Protein 7ZN6 (pdb70)

Sequence (576 aa):
FIPDHILRVSVAQVPSACENNREDVVVNGTSPGPAIHLLPGARTWIRVYNDMNDRNLSMHWHGLSQRFAPFSDGTPSATQWPIPPGHFFDYEILTEPEDAGTYFYHSHVGMQALSCTGPPLIVEDCGSSPYHYDDERILLFQDHFQKSDLEMIQGLTSTQFTWTGETRGILLNGRGVSPNQAAVQGRPGEASGFFGSHRFRGDDQIEPPTDCTLPVIDVEPGKTYRLRFIGATGLSLLTMGFEDHNDLTIVQVDGSEYNAPVTVDHIQLGGGQRFDVLLRTKTAEELRCNGDKTTYFLQFETRDRPDPYRGYGVLRYNLGTPVPAAPTTPALTLPAEVNNWLEYTFQPLHPSSSLSPTAEEVTRRVILEAEQKIDPATGRLVWKLAHMTWTDMSRDKPVLVDIYERGEEAAMPDYAAALTNYGWDPATKLFPAKKDEVLEIVIQNTGSHYSGASGIVETHPFHAHGQHFYDVGSGPGKYDPEANNAKLASLGYRRPIKRDTTMVYRYGEGKVAPGEPAGWRAWRMKMNNPGVWMVHCHILAHMIMGMETIWVVGDAEDIVTIPLSVSQNYFTYGGSVYGN

Organism: Thermothelomyces thermophilus (strain ATCC 42464 / BCRC 31852 / DSM 1799) (NCBI:txid573729)

InterPro domains:
  IPR001117 Multicopper oxidase, second cupredoxin domain [PF00394] (162-326)
  IPR002355 Multicopper oxidase, copper-binding site [PS00080] (576-587)
  IPR008972 Cupredoxin [G3DSA:2.60.40.420] (30-151)
  IPR008972 Cupredoxin [G3DSA:2.60.40.420] (157-388)
  IPR008972 Cupredoxin [G3DSA:2.60.40.420] (399-612)
  IPR008972 Cupredoxin [SSF49503] (44-174)
  IPR008972 Cupredoxin [SSF49503] (157-602)
  IPR008972 Cupredoxin [SSF49503] (401-618)
  IPR011706 Multicopper oxidase, C-terminal [PF07731] (452-595)
  IPR011707 Multicopper oxidase-like, N-terminal [PF07732] (40-151)
  IPR017762 Multicopper oxidase, fungi [TIGR03390] (24-600)
  IPR033138 Multicopper oxidases, conserved site [PS00079] (571-591)
  IPR035666 Fungal multicopper oxidase, cupredoxin domain 3 [cd13895] (403-594)
  IPR045087 Multicopper oxidase [PTHR11709] (46-595)

Secondary structure (DSSP, 8-state):
---SEEEEEEEEEEEETTEEEEEEEETTBSS---EEE-TT-EEEEEEEE--SS--B--EEET---TT-GGGS--BTTTBPPBPTT-EEEEEEE--TT--EEEEEE--STTGGGTSEEEEEE--SS--SS--SEEEEEEEEE--SS-HHHHHHHHHSSS-----S-S-EEETTEE--TT----PBPSS-SSTTTT-----GGGSPPPPSSS---EEE--TT-EEEEEEEE--SS-EEEEEETTB--EEEEEETTTEEEEEEEES-EEE-TT-EEEEEEEPPPHHHHHHTTS--EEEEEEEEESSSS--EEEEEEES-TTSPBPPPPSS-SS---S--TTSSSS---BSSGGG--PPPTTT--EEEEEEEEEEE-TTT--EEEEETTB---TTS-SS-HHHHHHHHGGGGS--HHHHHTTTTS-TTT--EEE-TT-EEEEEEEEEB---TTSTTB---EEEEESSSPEEEEEEESSS--HHHHHHHHHHHT----EESEEEE---TTSB-SBT-EEEEEEEEEE----EEEEEEES-HHHHHTT-EEEEEES-HHHHHTS---B-GGGGSSSS-B-B-

B-factor: mean 37.56, std 10.89, range [21.56, 98.07]

CATH classification: 2.60.40.420

Solvent-accessible surface area: 21126 Å² total; per-residue (Å²): 114,160,15,90,56,86,0,105,0,35,56,33,120,13,45,4,2,38,37,124,18,102,5,0,0,0,68,44,15,10,0,0,15,7,14,48,2,104,30,51,31,160,13,17,0,29,0,42,0,60,7,139,121,59,49,0,0,0,2,0,0,8,6,28,2,67,100,0,0,0,0,0,0,0,6,5,0,0,0,37,30,3,10,41,63,61,34,4,0,0,11,0,47,8,61,97,145,28,8,0,0,3,2,0,4,1,8,33,30,4,4,8,5,4,0,1,0,0,0,0,0,24,13,82,94,73,28,64,48,142,47,76,21,7,4,1,0,0,0,1,5,3,6,81,67,57,8,119,90,2,48,102,11,1,29,41,99,153,46,72,62,8,28,25,11,79,0,0,6,1,6,2,25,4,25,1,70,98,72,74,12,80,122,8,221,68,25,103,13,23,0,18,5,1,7,102,95,177,224,54,15,28,55,8,124,59,18,138,95,26,15,2,2,5,4,2,6,96,47,36,77,15,5,2,0,1,0,0,0,5,3,6,11,3,10,0,1,1,2,5,24,79,9,92,92,0,29,0,3,1,0,0,1,25,13,40,0,38,73,26,89,16,83,16,0,7,0,0,3,0,8,0,2,2,0,23,1,170,8,30,60,49,103,80,14,141,101,64,67,100,73,35,22,0,27,1,0,2,16,8,34,34,46,105,93,121,22,116,8,20,0,1,1,0,10,77,66,56,34,46,4,30,40,44,35,144,96,72,30,41,133,12,62,88,113,4,16,124,34,33,27,34,52,4,42,3,46,117,48,103,96,11,144,19,11,66,35,152,94,25,106,31,98,4,79,0,58,0,17,10,58,78,22,119,100,76,24,63,3,10,8,26,0,2,80,3,32,4,27,54,121,49,57,125,75,1,0,0,0,9,0,35,77,135,13,151,74,5,35,14,74,57,72,29,0,83,125,28,129,5,24,3,73,93,42,92,0,0,8,3,104,94,65,14,18,0,2,2,0,0,7,1,5,0,1,77,51,86,79,22,55,1,58,2,27,10,0,5,0,0,3,7,4,38,12,0,24,12,0,2,10,8,93,31,150,14,72,41,149,56,5,47,61,87,18,79,96,98,52,28,98,13,1,53,16,0,0,2,6,0,9,61,43,74,162,2,135,44,56,67,31,79,43,10,0,19,3,0,0,9,10,94,10,48,11,11,0,0,11,0,6,1,0,9,5,7,3,3,18,25,6,3,0,2,0,0,3,1,4,7,83,8,118,36,0,59,100,22,102,42,26,9,17,136,61,3,33,84,105,34,22,19,9,119,3,142

Foldseek 3Di:
DDFQEEWEWEFDFADAQQDTDRAGDTPHFFVHFEAEAEAQDKGKYKYAQQYDADFWWKAWFLQQCLLNQLQRRAFLARFPTADHGFIAIHIRGHHNLQFFKIKMATNPQLNLLGRMFIYGHHNVPPPPDDFPWAAEWEKHFDQPDHSVRQLCQQFDLNHDHSDDTQWMDTLQAHHGPVGWAAWAAFADQLLQQRTVPPSVNRHGDGDPGRFAAENEDAAFTKYFYKYHASYLAFWKKKAKQPFQFKWFQDKSGRFGWDTDTGRIDIGHHSIITTIIGGHHHCVVCVVVVVDFKIWIWMWGAQDDPIDIIIHIYGNDSNDIRHIDDPDDSDDTDNDDQPPQWLHTAGPCLVPFFAQAPVQAPEEFEFEWEWDQDVVSSRTFTGTLNHFAASVLDDFRLLLVLLVPFQVSDADQVCLRVRRQAHPVRQAREAAAQRKYKYKYWWFAYPDPVRFQATGKFKKFKHRFFWWWQGKDFFGDDPVVSSVVCVVSVRHTITHGIDMFHADDPRGDHRGGTTMMTMTIDRRNRAGKMKIFGSNSSNNSSGRIHIYGYHGSVRSNVSDNQWDPCRNDPDHYIHGD

Nearest PDB structures (foldseek):
  7zn6-assembly1_A  TM=1.002E+00  e=0.000E+00  Thermothelomyces thermophilus ATCC 42464
  1aoz-assembly1_A  TM=8.391E-01  e=5.859E-48  Cucurbita melopepo
  5lwx-assembly1_A  TM=8.436E-01  e=5.785E-34  Aspergillus niger
  5lm8-assembly1_A  TM=8.117E-01  e=3.484E-34  Aspergillus niger
  3v9e-assembly1_A  TM=8.360E-01  e=2.667E-32  Botrytis aclada

Structure (mmCIF, N/CA/C/O backbone):
data_7ZN6
#
_entry.id   7ZN6
#
_cell.length_a   74.855
_cell.length_b   74.855
_cell.length_c   118.948
_cell.angle_alpha   90.000
_cell.angle_beta   90.000
_cell.angle_gamma   90.000
#
_symmetry.space_group_name_H-M   'P 43'
#
loop_
_entity.id
_entity.type
_entity.pdbx_description
1 polymer 'Laccase-like multicopper oxidase 1'
2 branched 2-acetamido-2-deoxy-beta-D-glucopyranose-(1-4)-2-acetamido-2-deoxy-beta-D-glucopyranose
3 non-polymer 2-acetamido-2-deoxy-beta-D-glucopyranose
4 non-polymer 1,2-ETHANEDIOL
5 non-polymer GLYCEROL
6 non-polymer 'OXYGEN MOLECULE'
7 non-polymer 'COPPER (II) ION'
8 water water
#
loop_
_atom_site.group_PDB
_atom_site.id
_atom_site.type_symbol
_atom_site.label_atom_id
_atom_site.label_alt_id
_atom_site.label_comp_id
_atom_site.label_asym_id
_atom_site.label_entity_id
_atom_site.label_seq_id
_atom_site.pdbx_PDB_ins_code
_atom_site.Cartn_x
_atom_site.Cartn_y
_atom_site.Cartn_z
_atom_site.occupancy
_atom_site.B_iso_or_equiv
_atom_site.auth_seq_id
_atom_site.auth_comp_id
_atom_site.auth_asym_id
_atom_site.auth_atom_id
_atom_site.pdbx_PDB_model_num
ATOM 1 N N . PHE A 1 11 ? -11.383 63.836 -2.200 1.000 62.927 11 PHE A N 1
ATOM 2 C CA . PHE A 1 11 ? -10.481 62.682 -1.804 1.000 60.720 11 PHE A CA 1
ATOM 3 C C . PHE A 1 11 ? -9.360 62.471 -2.829 1.000 59.844 11 PHE A C 1
ATOM 4 O O . PHE A 1 11 ? -9.669 62.089 -3.963 1.000 61.941 11 PHE A O 1
ATOM 21 N N . ILE A 1 12 ? -8.107 62.669 -2.408 1.000 58.914 12 ILE A N 1
ATOM 22 C CA . ILE A 1 12 ? -6.864 62.381 -3.185 1.000 55.858 12 ILE A CA 1
ATOM 23 C C . ILE A 1 12 ? -6.115 61.238 -2.496 1.000 52.938 12 ILE A C 1
ATOM 24 O O . ILE A 1 12 ? -5.766 61.335 -1.321 1.000 52.365 12 ILE A O 1
ATOM 40 N N . PRO A 1 13 ? -5.857 60.114 -3.199 1.000 47.866 13 PRO A N 1
ATOM 41 C CA . PRO A 1 13 ? -5.051 59.031 -2.628 1.000 46.009 13 PRO A CA 1
ATOM 42 C C . PRO A 1 13 ? -3.585 59.471 -2.506 1.000 44.665 13 PRO A C 1
ATOM 43 O O . PRO A 1 13 ? -3.189 60.269 -3.270 1.000 45.896 13 PRO A O 1
ATOM 54 N N . ASP A 1 14 ? -2.850 58.937 -1.533 1.000 44.474 14 ASP A N 1
ATOM 55 C CA . ASP A 1 14 ? -1.416 59.228 -1.272 1.000 44.508 14 ASP A CA 1
ATOM 56 C C . ASP A 1 14 ? -0.542 58.633 -2.388 1.000 43.688 14 ASP A C 1
ATOM 57 O O . ASP A 1 14 ? 0.449 59.276 -2.737 1.000 45.915 14 ASP A O 1
ATOM 66 N N . HIS A 1 15 ? -0.835 57.413 -2.860 1.000 41.282 15 HIS A N 1
ATOM 67 C CA . HIS A 1 15 ? -0.095 56.703 -3.943 1.000 40.542 15 HIS A CA 1
ATOM 68 C C . HIS A 1 15 ? -1.081 56.156 -4.975 1.000 39.181 15 HIS A C 1
ATOM 69 O O . HIS A 1 15 ? -2.243 55.846 -4.594 1.000 36.854 15 HIS A O 1
ATOM 84 N N . ILE A 1 16 ? -0.640 56.030 -6.227 1.000 37.948 16 ILE A N 1
ATOM 85 C CA . ILE A 1 16 ? -1.468 55.474 -7.326 1.000 37.299 16 ILE A CA 1
ATOM 86 C C . ILE A 1 16 ? -0.671 54.366 -8.008 1.000 35.845 16 ILE A C 1
ATOM 87 O O . ILE A 1 16 ? 0.522 54.593 -8.310 1.000 35.491 16 ILE A O 1
ATOM 103 N N . LEU A 1 17 ? -1.311 53.227 -8.254 1.000 32.830 17 LEU A N 1
ATOM 104 C CA . LEU A 1 17 ? -0.744 52.135 -9.083 1.000 32.903 17 LEU A CA 1
ATOM 105 C C . LEU A 1 17 ? -1.703 51.913 -10.233 1.000 33.883 17 LEU A C 1
ATOM 106 O O . LEU A 1 17 ? -2.905 51.812 -9.953 1.000 34.994 17 LEU A O 1
ATOM 122 N N . ARG A 1 18 ? -1.185 51.873 -11.451 1.000 33.781 18 ARG A N 1
ATOM 123 C CA . ARG A 1 18 ? -1.994 51.616 -12.659 1.000 35.152 18 ARG A CA 1
ATOM 124 C C . ARG A 1 18 ? -1.590 50.246 -13.195 1.000 33.725 18 ARG A C 1
ATOM 125 O O . ARG A 1 18 ? -0.400 50.054 -13.507 1.000 33.152 18 ARG A O 1
ATOM 146 N N . VAL A 1 19 ? -2.544 49.323 -13.249 1.000 32.071 19 VAL A N 1
ATOM 147 C CA . VAL A 1 19 ? -2.292 47.945 -13.736 1.000 32.383 19 VAL A CA 1
ATOM 148 C C . VAL A 1 19 ? -2.844 47.810 -15.155 1.000 32.946 19 VAL A C 1
ATOM 149 O O . VAL A 1 19 ? -3.985 48.194 -15.400 1.000 32.874 19 VAL A O 1
ATOM 162 N N . SER A 1 20 ? -2.008 47.294 -16.048 1.000 32.517 20 SER A N 1
ATOM 163 C CA . SER A 1 20 ? -2.286 47.138 -17.481 1.000 33.167 20 SER A CA 1
ATOM 164 C C . SER A 1 20 ? -1.655 45.844 -17.960 1.000 33.438 20 SER A C 1
ATOM 165 O O . SER A 1 20 ? -0.905 45.225 -17.209 1.000 30.773 20 SER A O 1
ATOM 173 N N . VAL A 1 21 ? -1.977 45.452 -19.184 1.000 35.009 21 VAL A N 1
ATOM 174 C CA . VAL A 1 21 ? -1.351 44.294 -19.868 1.000 36.633 21 VAL A CA 1
ATOM 175 C C . VAL A 1 21 ? -0.412 44.911 -20.892 1.000 38.801 21 VAL A C 1
ATOM 176 O O . VAL A 1 21 ? -0.845 45.790 -21.616 1.000 39.858 21 VAL A O 1
ATOM 189 N N . ALA A 1 22 ? 0.844 44.505 -20.895 1.000 39.423 22 ALA A N 1
ATOM 190 C CA . ALA A 1 22 ? 1.872 45.048 -21.793 1.000 41.335 22 ALA A CA 1
ATOM 191 C C . ALA A 1 22 ? 2.851 43.925 -22.104 1.000 42.374 22 ALA A C 1
ATOM 192 O O . ALA A 1 22 ? 3.105 43.079 -21.197 1.000 40.491 22 ALA A O 1
ATOM 199 N N . GLN A 1 23 ? 3.398 43.963 -23.312 1.000 43.846 23 GLN A N 1
ATOM 200 C CA . GLN A 1 23 ? 4.547 43.132 -23.756 1.000 47.300 23 GLN A CA 1
ATOM 201 C C . GLN A 1 23 ? 5.792 43.671 -23.042 1.000 44.918 23 GLN A C 1
ATOM 202 O O . GLN A 1 23 ? 6.123 44.858 -23.224 1.000 41.960 23 GLN A O 1
ATOM 216 N N . VAL A 1 24 ? 6.427 42.858 -22.201 1.000 42.347 24 VAL A N 1
ATOM 217 C CA . VAL A 1 24 ? 7.643 43.310 -21.477 1.000 41.508 24 VAL A CA 1
ATOM 218 C C . VAL A 1 24 ? 8.723 42.252 -21.641 1.000 40.153 24 VAL A C 1
ATOM 219 O O . VAL A 1 24 ? 8.421 41.081 -21.848 1.000 38.455 24 VAL A O 1
ATOM 232 N N . PRO A 1 25 ? 10.001 42.656 -21.503 1.000 40.957 25 PRO A N 1
ATOM 233 C CA . PRO A 1 25 ? 11.114 41.710 -21.423 1.000 41.210 25 PRO A CA 1
ATOM 234 C C . PRO A 1 25 ? 10.926 40.803 -20.210 1.000 39.226 25 PRO A C 1
ATOM 235 O O . PRO A 1 25 ? 10.682 41.295 -19.118 1.000 40.988 25 PRO A O 1
ATOM 246 N N . SER A 1 26 ? 10.924 39.494 -20.450 1.000 38.930 26 SER A N 1
ATOM 247 C CA . SER A 1 26 ? 10.800 38.450 -19.398 1.000 37.376 26 SER A CA 1
ATOM 248 C C . SER A 1 26 ? 11.736 37.306 -19.770 1.000 36.018 26 SER A C 1
ATOM 249 O O . SER A 1 26 ? 11.476 36.612 -20.824 1.000 35.247 26 SER A O 1
ATOM 257 N N . ALA A 1 27 ? 12.826 37.214 -19.020 1.000 33.817 27 ALA A N 1
ATOM 258 C CA . ALA A 1 27 ? 13.844 36.161 -19.146 1.000 33.590 27 ALA A CA 1
ATOM 259 C C . ALA A 1 27 ? 14.368 36.108 -20.582 1.000 34.870 27 ALA A C 1
ATOM 260 O O . ALA A 1 27 ? 14.483 34.983 -21.110 1.000 37.473 27 ALA A O 1
ATOM 267 N N . CYS A 1 28 ? 14.667 37.263 -21.172 1.000 35.886 28 CYS A N 1
ATOM 268 C CA . CYS A 1 28 ? 15.244 37.433 -22.545 1.000 38.339 28 CYS A CA 1
ATOM 269 C C . CYS A 1 28 ? 14.246 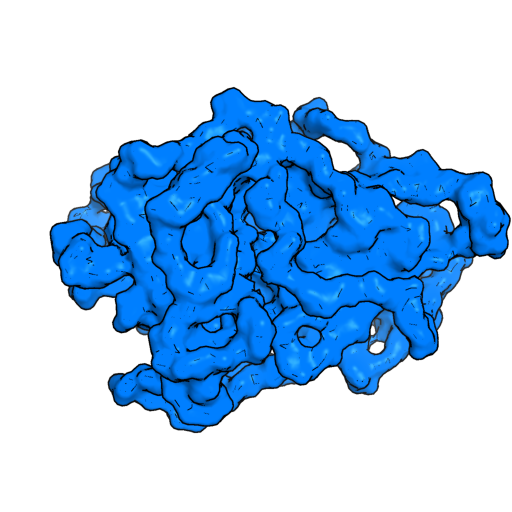37.033 -23.619 1.000 38.331 28 CYS A C 1
ATOM 270 O O . CYS A 1 28 ? 14.651 36.817 -24.760 1.000 38.598 28 CYS A O 1
ATOM 277 N N . GLU A 1 29 ? 12.985 36.903 -23.238 1.000 39.642 29 GLU A N 1
ATOM 278 C CA . GLU A 1 29 ? 11.853 36.680 -24.153 1.000 42.733 29 GLU A CA 1
ATOM 279 C C . GLU A 1 29 ? 10.920 37.885 -24.013 1.000 43.730 29 GLU A C 1
ATOM 280 O O . GLU A 1 29 ? 11.234 38.793 -23.217 1.000 42.036 29 GLU A O 1
ATOM 292 N N . ASN A 1 30 ? 9.872 37.930 -24.826 1.000 45.422 30 ASN A N 1
ATOM 293 C CA A ASN A 1 30 ? 8.740 38.878 -24.628 0.500 46.296 30 ASN A CA 1
ATOM 294 C CA B ASN A 1 30 ? 8.716 38.854 -24.681 0.500 47.427 30 ASN A CA 1
ATOM 295 C C . ASN A 1 30 ? 7.581 38.091 -23.996 1.000 47.052 30 ASN A C 1
ATOM 296 O O . ASN A 1 30 ? 7.302 36.961 -24.434 1.000 45.420 30 ASN A O 1
ATOM 316 N N . ARG A 1 31 ? 6.987 38.651 -22.949 1.000 45.645 31 ARG A N 1
ATOM 317 C CA . ARG A 1 31 ? 5.790 38.030 -22.344 1.000 44.332 31 ARG A CA 1
ATOM 318 C C . ARG A 1 31 ? 4.715 39.110 -22.205 1.000 44.553 31 ARG A C 1
ATOM 319 O O . ARG A 1 31 ? 5.028 40.250 -21.798 1.000 40.875 31 ARG A O 1
ATOM 340 N N . GLU A 1 32 ? 3.484 38.737 -22.515 1.000 44.078 32 GLU A N 1
ATOM 341 C CA . GLU A 1 32 ? 2.333 39.642 -22.377 1.000 44.406 32 GLU A CA 1
ATOM 342 C C . GLU A 1 32 ? 1.980 39.557 -20.903 1.000 41.475 32 GLU A C 1
ATOM 343 O O . GLU A 1 32 ? 1.402 38.558 -20.486 1.000 43.636 32 GLU A O 1
ATOM 355 N N . ASP A 1 33 ? 2.438 40.512 -20.125 1.000 38.474 33 ASP A N 1
ATOM 356 C CA . ASP A 1 33 ? 2.323 40.454 -18.650 1.000 36.667 33 ASP A CA 1
ATOM 357 C C . ASP A 1 33 ? 1.254 41.439 -18.156 1.000 35.196 33 ASP A C 1
ATOM 358 O O . ASP A 1 33 ? 1.032 42.442 -18.817 1.000 34.981 33 ASP A O 1
ATOM 367 N N . VAL A 1 34 ? 0.715 41.177 -16.967 1.000 33.386 34 VAL A N 1
ATOM 368 C CA . VAL A 1 34 ? -0.024 42.145 -16.114 1.000 33.783 34 VAL A CA 1
ATOM 369 C C . VAL A 1 34 ? 1.050 42.892 -15.343 1.000 31.806 34 VAL A C 1
ATOM 370 O O . VAL A 1 34 ? 1.756 42.235 -14.567 1.000 29.986 34 VAL A O 1
ATOM 383 N N . VAL A 1 35 ? 1.182 44.181 -15.620 1.000 31.082 35 VAL A N 1
ATOM 384 C CA . VAL A 1 35 ? 2.295 45.011 -15.105 1.000 31.928 35 VAL A CA 1
ATOM 385 C C . VAL A 1 35 ? 1.701 46.127 -14.280 1.000 31.514 35 VAL A C 1
ATOM 386 O O . VAL A 1 35 ? 0.557 46.498 -14.495 1.000 32.284 35 VAL A O 1
ATOM 399 N N . VAL A 1 36 ? 2.518 46.663 -13.406 1.000 31.768 36 VAL A N 1
ATOM 400 C CA . VAL A 1 36 ? 2.208 47.840 -12.560 1.000 31.914 36 VAL A CA 1
ATOM 401 C C . VAL A 1 36 ? 3.063 49.012 -13.036 1.000 33.206 36 VAL A C 1
ATOM 402 O O . VAL A 1 36 ? 4.312 48.868 -13.066 1.000 31.831 36 VAL A O 1
ATOM 415 N N . ASN A 1 37 ? 2.415 50.117 -13.418 1.000 32.943 37 ASN A N 1
ATOM 416 C CA . ASN A 1 37 ? 3.135 51.323 -13.882 1.000 35.163 37 ASN A CA 1
ATOM 417 C C . ASN A 1 37 ? 4.102 50.925 -15.012 1.000 34.722 37 ASN A C 1
ATOM 418 O O . ASN A 1 37 ? 5.229 51.441 -15.040 1.000 32.535 37 ASN A O 1
ATOM 428 N N . GLY A 1 38 ? 3.704 49.961 -15.839 1.000 34.412 38 GLY A N 1
ATOM 429 C CA . GLY A 1 38 ? 4.433 49.606 -17.074 1.000 35.650 38 GLY A CA 1
ATOM 430 C C . GLY A 1 38 ? 5.544 48.588 -16.891 1.000 33.904 38 GLY A C 1
ATOM 431 O O . GLY A 1 38 ? 6.081 48.172 -17.897 1.000 33.230 38 GLY A O 1
ATOM 435 N N . THR A 1 39 ? 5.879 48.139 -15.674 1.000 32.709 39 THR A N 1
ATOM 436 C CA . THR A 1 39 ? 7.053 47.245 -15.472 1.000 31.163 39 THR A CA 1
ATOM 437 C C . THR A 1 39 ? 6.650 46.047 -14.633 1.000 29.838 39 THR A C 1
ATOM 438 O O . THR A 1 39 ? 5.653 46.113 -13.922 1.000 28.944 39 THR A O 1
ATOM 449 N N . SER A 1 40 ? 7.441 44.993 -14.747 1.000 29.291 40 SER A N 1
ATOM 450 C CA . SER A 1 40 ? 7.409 43.821 -13.856 1.000 28.249 40 SER A CA 1
ATOM 451 C C . SER A 1 40 ? 8.821 43.540 -13.373 1.000 27.363 40 SER A C 1
ATOM 452 O O . SER A 1 40 ? 9.666 43.113 -14.156 1.000 29.314 40 SER A O 1
ATOM 460 N N . PRO A 1 41 ? 9.151 43.691 -12.066 1.000 25.960 41 PRO A N 1
ATOM 461 C CA . PRO A 1 41 ? 8.215 44.070 -11.018 1.000 26.048 41 PRO A CA 1
ATOM 462 C C . PRO A 1 41 ? 7.821 45.539 -11.096 1.000 26.775 41 PRO A C 1
ATOM 463 O O . PRO A 1 41 ? 8.398 46.310 -11.867 1.000 27.482 41 PRO A O 1
ATOM 474 N N . GLY A 1 42 ? 6.802 45.876 -10.316 1.000 26.392 42 GLY A N 1
ATOM 475 C CA . GLY A 1 42 ? 6.267 47.233 -10.214 1.000 26.830 42 GLY A CA 1
ATOM 476 C C . GLY A 1 42 ? 7.144 48.084 -9.302 1.000 26.807 42 GLY A C 1
ATOM 477 O O . GLY A 1 42 ? 8.058 47.594 -8.664 1.000 26.006 42 GLY A O 1
ATOM 481 N N . PRO A 1 43 ? 6.849 49.388 -9.192 1.000 28.551 43 PRO A N 1
ATOM 482 C CA . PRO A 1 43 ? 7.671 50.312 -8.404 1.000 28.424 43 PRO A CA 1
ATOM 483 C C . PRO A 1 43 ? 7.562 50.031 -6.900 1.000 29.710 43 PRO A C 1
ATOM 484 O O . PRO A 1 43 ? 6.505 49.580 -6.460 1.000 29.930 43 PRO A O 1
ATOM 495 N N . ALA A 1 44 ? 8.644 50.293 -6.165 1.000 28.999 44 ALA A N 1
ATOM 496 C CA . ALA A 1 44 ? 8.704 50.203 -4.698 1.000 31.048 44 ALA A CA 1
ATOM 497 C C . ALA A 1 44 ? 7.814 51.308 -4.144 1.000 32.872 44 ALA A C 1
ATOM 498 O O . ALA A 1 44 ? 7.839 52.452 -4.678 1.000 35.266 44 ALA A O 1
ATOM 505 N N . ILE A 1 45 ? 6.954 50.943 -3.211 1.000 31.780 45 ILE A N 1
ATOM 506 C CA . ILE A 1 45 ? 6.141 51.908 -2.441 1.000 33.720 45 ILE A CA 1
ATOM 507 C C . ILE A 1 45 ? 6.773 51.895 -1.066 1.000 33.997 45 ILE A C 1
ATOM 508 O O . ILE A 1 45 ? 6.923 50.778 -0.546 1.000 31.341 45 ILE A O 1
ATOM 524 N N . HIS A 1 46 ? 7.022 53.075 -0.510 1.000 34.122 46 HIS A N 1
ATOM 525 C CA . HIS A 1 46 ? 7.614 53.283 0.829 1.000 35.969 46 HIS A CA 1
ATOM 526 C C . HIS A 1 46 ? 6.516 53.810 1.745 1.000 35.731 46 HIS A C 1
ATOM 527 O O . HIS A 1 46 ? 5.924 54.832 1.395 1.000 36.721 46 HIS A O 1
ATOM 542 N N . LEU A 1 47 ? 6.254 53.149 2.866 1.000 33.733 47 LEU A N 1
ATOM 543 C CA . LEU A 1 47 ? 5.216 53.576 3.834 1.000 35.522 47 LEU A CA 1
ATOM 544 C C . LEU A 1 47 ? 5.929 53.977 5.124 1.000 36.500 47 LEU A C 1
ATOM 545 O O . LEU A 1 47 ? 7.005 53.422 5.415 1.000 34.618 47 LEU A O 1
ATOM 561 N N . LEU A 1 48 ? 5.342 54.894 5.868 1.000 39.252 48 LEU A N 1
ATOM 562 C CA . LEU A 1 48 ? 5.801 55.254 7.227 1.000 42.577 48 LEU A CA 1
ATOM 563 C C . LEU A 1 48 ? 5.158 54.277 8.207 1.000 41.472 48 LEU A C 1
ATOM 564 O O . LEU A 1 48 ? 4.049 53.769 8.002 1.000 39.734 48 LEU A O 1
ATOM 580 N N . PRO A 1 49 ? 5.867 53.926 9.289 1.000 42.780 49 PRO A N 1
ATOM 581 C CA . PRO A 1 49 ? 5.246 53.182 10.383 1.000 44.103 49 PRO A CA 1
ATOM 582 C C . PRO A 1 49 ? 4.287 54.141 11.115 1.000 44.117 49 PRO A C 1
ATOM 583 O O . PRO A 1 49 ? 4.483 55.343 11.030 1.000 45.756 49 PRO A O 1
ATOM 594 N N . GLY A 1 50 ? 3.257 53.602 11.760 1.000 44.631 50 GLY A N 1
ATOM 595 C CA . GLY A 1 50 ? 2.297 54.380 12.569 1.000 46.460 50 GLY A CA 1
ATOM 596 C C . GLY A 1 50 ? 1.575 55.420 11.738 1.000 47.095 50 GLY A C 1
ATOM 597 O O . GLY A 1 50 ? 1.374 56.535 12.231 1.000 48.624 50 GLY A O 1
ATOM 601 N N . ALA A 1 51 ? 1.195 55.077 10.506 1.000 45.491 51 ALA A N 1
ATOM 602 C CA . ALA A 1 51 ? 0.556 56.019 9.564 1.000 46.139 51 ALA A CA 1
ATOM 603 C C . ALA A 1 51 ? -0.664 55.379 8.893 1.000 44.380 51 ALA A C 1
ATOM 604 O O . ALA A 1 51 ? -0.742 54.161 8.819 1.000 43.230 51 ALA A O 1
ATOM 611 N N . ARG A 1 52 ? -1.552 56.222 8.387 1.000 45.210 52 ARG A N 1
ATOM 612 C CA . ARG A 1 52 ? -2.642 55.849 7.462 1.000 45.411 52 ARG A CA 1
ATOM 613 C C . ARG A 1 52 ? -2.222 56.287 6.069 1.000 42.453 52 ARG A C 1
ATOM 614 O O . ARG A 1 52 ? -1.910 57.452 5.900 1.000 46.271 52 ARG A O 1
ATOM 635 N N . THR A 1 53 ? -2.225 55.392 5.096 1.000 39.911 53 THR A N 1
ATOM 636 C CA . THR A 1 53 ? -1.783 55.720 3.727 1.000 39.976 53 THR A CA 1
ATOM 637 C C . THR A 1 53 ? -2.803 55.124 2.770 1.000 38.411 53 THR A C 1
ATOM 638 O O . THR A 1 53 ? -3.179 53.953 2.947 1.000 37.506 53 THR A O 1
ATOM 649 N N . TRP A 1 54 ? -3.237 55.902 1.802 1.000 36.196 54 TRP A N 1
ATOM 650 C CA . TRP A 1 54 ? -4.269 55.435 0.847 1.000 36.204 54 TRP A CA 1
ATOM 651 C C . TRP A 1 54 ? -3.562 55.111 -0.465 1.000 34.105 54 TRP A C 1
ATOM 652 O O . TRP A 1 54 ? -2.790 55.965 -0.946 1.000 34.015 54 TRP A O 1
ATOM 673 N N . ILE A 1 55 ? -3.838 53.948 -1.029 1.000 31.668 55 ILE A N 1
ATOM 674 C CA . ILE A 1 55 ? -3.233 53.557 -2.335 1.000 32.210 55 ILE A CA 1
ATOM 675 C C . ILE A 1 55 ? -4.381 53.225 -3.270 1.000 32.572 55 ILE A C 1
ATOM 676 O O . ILE A 1 55 ? -5.160 52.276 -2.951 1.000 31.156 55 ILE A O 1
ATOM 692 N N . ARG A 1 56 ? -4.519 54.013 -4.322 1.000 32.406 56 ARG A N 1
ATOM 693 C CA . ARG A 1 56 ? -5.568 53.782 -5.343 1.000 33.565 56 ARG A CA 1
ATOM 694 C C . ARG A 1 56 ? -4.980 52.836 -6.381 1.000 33.171 56 ARG A C 1
ATOM 695 O O . ARG A 1 56 ? -3.881 53.148 -6.900 1.000 33.335 56 ARG A O 1
ATOM 716 N N . VAL A 1 57 ? -5.659 51.723 -6.638 1.000 31.769 57 VAL A N 1
ATOM 717 C CA . VAL A 1 57 ? -5.237 50.768 -7.686 1.000 30.770 57 VAL A CA 1
ATOM 718 C C . VAL A 1 57 ? -6.250 50.874 -8.810 1.000 32.590 57 VAL A C 1
ATOM 719 O O . VAL A 1 57 ? -7.437 50.629 -8.523 1.000 32.409 57 VAL A O 1
ATOM 732 N N . TYR A 1 58 ? -5.781 51.312 -9.985 1.000 32.281 58 TYR A N 1
ATOM 733 C CA . TYR A 1 58 ? -6.523 51.340 -11.277 1.000 33.078 58 TYR A CA 1
ATOM 734 C C . TYR A 1 58 ? -6.343 50.007 -12.022 1.000 32.995 58 TYR A C 1
ATOM 735 O O . TYR A 1 58 ? -5.228 49.514 -12.309 1.000 31.547 58 TYR A O 1
ATOM 753 N N . ASN A 1 59 ? -7.468 49.403 -12.346 1.000 32.826 59 ASN A N 1
ATOM 754 C CA . ASN A 1 59 ? -7.528 48.293 -13.314 1.000 34.056 59 ASN A CA 1
ATOM 755 C C . ASN A 1 59 ? -7.700 48.899 -14.715 1.000 35.799 59 ASN A C 1
ATOM 756 O O . ASN A 1 59 ? -8.832 49.223 -15.124 1.000 36.191 59 ASN A O 1
ATOM 767 N N . ASP A 1 60 ? -6.595 49.110 -15.421 1.000 37.561 60 ASP A N 1
ATOM 768 C CA . ASP A 1 60 ? -6.608 49.614 -16.821 1.000 40.527 60 ASP A CA 1
ATOM 769 C C . ASP A 1 60 ? -6.636 48.453 -17.831 1.000 40.811 60 ASP A C 1
ATOM 770 O O . ASP A 1 60 ? -6.408 48.697 -19.009 1.000 44.316 60 ASP A O 1
ATOM 779 N N . MET A 1 61 ? -6.960 47.239 -17.412 1.000 40.146 61 MET A N 1
ATOM 780 C CA . MET A 1 61 ? -7.051 46.083 -18.320 1.000 40.369 61 MET A CA 1
ATOM 781 C C . MET A 1 61 ? -8.446 46.084 -18.946 1.000 43.776 61 MET A C 1
ATOM 782 O O . MET A 1 61 ? -9.362 46.708 -18.385 1.000 43.242 61 MET A O 1
ATOM 796 N N . ASN A 1 62 ? -8.592 45.417 -20.083 1.000 46.712 62 ASN A N 1
ATOM 797 C CA . ASN A 1 62 ? -9.820 45.506 -20.906 1.000 51.130 62 ASN A CA 1
ATOM 798 C C . ASN A 1 62 ? -10.815 44.441 -20.474 1.000 48.641 62 ASN A C 1
ATOM 799 O O . ASN A 1 62 ? -11.999 44.743 -20.532 1.000 47.724 62 ASN A O 1
ATOM 810 N N . ASP A 1 63 ? -10.342 43.245 -20.122 1.000 46.845 63 ASP A N 1
ATOM 811 C CA . ASP A 1 63 ? -11.216 42.057 -19.959 1.000 49.044 63 ASP A CA 1
ATOM 812 C C . ASP A 1 63 ? -10.684 41.150 -18.856 1.000 45.042 63 ASP A C 1
ATOM 813 O O . ASP A 1 63 ? -10.939 39.954 -18.935 1.000 44.891 63 ASP A O 1
ATOM 822 N N . ARG A 1 64 ? -9.962 41.690 -17.875 1.000 41.131 64 ARG A N 1
ATOM 823 C CA . ARG A 1 64 ? -9.489 40.897 -16.721 1.000 38.857 64 ARG A CA 1
ATOM 824 C C . ARG A 1 64 ? -9.836 41.676 -15.472 1.000 35.482 64 ARG A C 1
ATOM 825 O O . ARG A 1 64 ? -9.692 42.880 -15.489 1.000 35.301 64 ARG A O 1
ATOM 846 N N . ASN A 1 65 ? -10.251 40.968 -14.443 1.000 34.702 65 ASN A N 1
ATOM 847 C CA . ASN A 1 65 ? -10.429 41.525 -13.083 1.000 33.903 65 ASN A CA 1
ATOM 848 C C . ASN A 1 65 ? -9.068 41.696 -12.414 1.000 32.425 65 ASN A C 1
ATOM 849 O O . ASN A 1 65 ? -8.044 41.124 -12.903 1.000 32.318 65 ASN A O 1
ATOM 859 N N . LEU A 1 66 ? -9.064 42.389 -11.284 1.000 30.315 66 LEU A N 1
ATOM 860 C CA . LEU A 1 66 ? -7.829 42.679 -10.515 1.000 29.595 66 LEU A CA 1
ATOM 861 C C . LEU A 1 66 ? -8.189 42.755 -9.027 1.000 28.889 66 LEU A C 1
ATOM 862 O O . LEU A 1 66 ? -9.345 43.039 -8.706 1.000 28.239 66 LEU A O 1
ATOM 878 N N . SER A 1 67 ? -7.251 42.492 -8.150 1.000 28.459 67 SER A N 1
ATOM 879 C CA . SER A 1 67 ? -7.271 42.951 -6.736 1.000 29.898 67 SER A CA 1
ATOM 880 C C . SER A 1 67 ? -5.814 43.234 -6.380 1.000 30.449 67 SER A C 1
ATOM 881 O O . SER A 1 67 ? -4.936 42.857 -7.167 1.000 35.262 67 SER A O 1
ATOM 889 N N . MET A 1 68 ? -5.538 43.921 -5.289 1.000 28.105 68 MET A N 1
ATOM 890 C CA . MET A 1 68 ? -4.153 44.100 -4.846 1.000 26.245 68 MET A CA 1
ATOM 891 C C . MET A 1 68 ? -4.097 43.745 -3.366 1.000 26.098 68 MET A C 1
ATOM 892 O O . MET A 1 68 ? -4.798 44.372 -2.543 1.000 24.687 68 MET A O 1
ATOM 906 N N . HIS A 1 69 ? -3.264 42.749 -3.083 1.000 24.971 69 HIS A N 1
ATOM 907 C CA . HIS A 1 69 ? -3.004 42.213 -1.740 1.000 23.569 69 HIS A CA 1
ATOM 908 C C . HIS A 1 69 ? -1.666 42.765 -1.270 1.000 23.238 69 HIS A C 1
ATOM 909 O O . HIS A 1 69 ? -0.771 42.871 -2.060 1.000 22.947 69 HIS A O 1
ATOM 924 N N . TRP A 1 70 ? -1.602 43.164 -0.023 1.000 24.519 70 TRP A N 1
ATOM 925 C CA . TRP A 1 70 ? -0.436 43.800 0.626 1.000 25.762 70 TRP A CA 1
ATOM 926 C C . TRP A 1 70 ? 0.167 42.734 1.539 1.000 26.054 70 TRP A C 1
ATOM 927 O O . TRP A 1 70 ? -0.253 42.643 2.732 1.000 25.442 70 TRP A O 1
ATOM 948 N N . HIS A 1 71 ? 1.023 41.915 0.942 1.000 24.009 71 HIS A N 1
ATOM 949 C CA . HIS A 1 71 ? 1.469 40.621 1.500 1.000 24.021 71 HIS A CA 1
ATOM 950 C C . HIS A 1 71 ? 2.285 40.850 2.783 1.000 24.205 71 HIS A C 1
ATOM 951 O O . HIS A 1 71 ? 3.370 41.516 2.721 1.000 22.777 71 HIS A O 1
ATOM 966 N N . GLY A 1 72 ? 1.796 40.325 3.908 1.000 23.902 72 GLY A N 1
ATOM 967 C CA . GLY A 1 72 ? 2.505 40.437 5.188 1.000 24.754 72 GLY A CA 1
ATOM 968 C C . GLY A 1 72 ? 2.016 41.541 6.077 1.000 25.774 72 GLY A C 1
ATOM 969 O O . GLY A 1 72 ? 2.400 41.528 7.276 1.000 26.237 72 GLY A O 1
ATOM 973 N N . LEU A 1 73 ? 1.269 42.496 5.546 1.000 26.288 73 LEU A N 1
ATOM 974 C CA . LEU A 1 73 ? 0.630 43.548 6.374 1.000 28.900 73 LEU A CA 1
ATOM 975 C C . LEU A 1 73 ? -0.681 42.980 6.915 1.000 29.785 73 LEU A C 1
ATOM 976 O O . LEU A 1 73 ? -1.463 42.475 6.125 1.000 27.609 73 LEU A O 1
ATOM 992 N N . SER A 1 74 ? -0.889 43.037 8.224 1.000 27.917 74 SER A N 1
ATOM 993 C CA . SER A 1 74 ? -2.016 42.354 8.871 1.000 30.029 74 SER A CA 1
ATOM 994 C C . SER A 1 74 ? -3.348 43.031 8.504 1.000 28.179 74 SER A C 1
ATOM 995 O O . SER A 1 74 ? -4.362 42.332 8.528 1.000 27.555 74 SER A O 1
ATOM 1003 N N . GLN A 1 75 ? -3.354 44.330 8.174 1.000 28.939 75 GLN A N 1
ATOM 1004 C CA . GLN A 1 75 ? -4.591 45.102 7.868 1.000 29.783 75 GLN A CA 1
ATOM 1005 C C . GLN A 1 75 ? -5.617 44.920 8.995 1.000 30.422 75 GLN A C 1
ATOM 1006 O O . GLN A 1 75 ? -6.834 44.959 8.728 1.000 29.550 75 GLN A O 1
ATOM 1020 N N . ARG A 1 76 ? -5.168 44.813 10.242 1.000 32.282 76 ARG A N 1
ATOM 1021 C CA . ARG A 1 76 ? -6.097 44.550 11.359 1.000 35.932 76 ARG A CA 1
ATOM 1022 C C . ARG A 1 76 ? -7.232 45.594 11.450 1.000 35.870 76 ARG A C 1
ATOM 1023 O O . ARG A 1 76 ? -8.376 45.203 11.787 1.000 37.041 76 ARG A O 1
ATOM 1044 N N . PHE A 1 77 ? -6.949 46.869 11.214 1.000 36.075 77 PHE A N 1
ATOM 1045 C CA . PHE A 1 77 ? -7.942 47.968 11.279 1.000 38.373 77 PHE A CA 1
ATOM 1046 C C . PHE A 1 77 ? -8.614 48.234 9.924 1.000 34.879 77 PHE A C 1
ATOM 1047 O O . PHE A 1 77 ? -9.430 49.165 9.884 1.000 35.000 77 PHE A O 1
ATOM 1064 N N . ALA A 1 78 ? -8.257 47.512 8.853 1.000 32.858 78 ALA A N 1
ATOM 1065 C CA . ALA A 1 78 ? -8.767 47.762 7.482 1.000 32.290 78 ALA A CA 1
ATOM 1066 C C . ALA A 1 78 ? -8.937 46.425 6.785 1.000 29.805 78 ALA A C 1
ATOM 1067 O O . ALA A 1 78 ? -8.319 46.147 5.756 1.000 28.407 78 ALA A O 1
ATOM 1074 N N . PRO A 1 79 ? -9.759 45.522 7.347 1.000 29.104 79 PRO A N 1
ATOM 1075 C CA . PRO A 1 79 ? -9.916 44.194 6.741 1.000 29.086 79 PRO A CA 1
ATOM 1076 C C . PRO A 1 79 ? -10.453 44.255 5.299 1.000 28.678 79 PRO A C 1
ATOM 1077 O O . PRO A 1 79 ? -10.077 43.413 4.488 1.000 29.407 79 PRO A O 1
ATOM 1088 N N . PHE A 1 80 ? -11.244 45.277 4.992 1.000 29.275 80 PHE A N 1
ATOM 1089 C CA . PHE A 1 80 ? -11.809 45.530 3.646 1.000 29.787 80 PHE A CA 1
ATOM 1090 C C . PHE A 1 80 ? -10.686 45.939 2.673 1.000 29.781 80 PHE A C 1
ATOM 1091 O O . PHE A 1 80 ? -11.007 46.048 1.471 1.000 30.314 80 PHE A O 1
ATOM 1108 N N . SER A 1 81 ? -9.447 46.165 3.148 1.000 27.906 81 SER A N 1
ATOM 1109 C CA . SER A 1 81 ? -8.289 46.540 2.296 1.000 28.596 81 SER A CA 1
ATOM 1110 C C . SER A 1 81 ? -7.331 45.369 2.097 1.000 27.929 81 SER A C 1
ATOM 1111 O O . SER A 1 81 ? -6.246 45.607 1.558 1.000 28.811 81 SER A O 1
ATOM 1119 N N . ASP A 1 82 ? -7.718 44.136 2.445 1.000 27.996 82 ASP A N 1
ATOM 1120 C CA . ASP A 1 82 ? -6.781 42.989 2.362 1.000 27.245 82 ASP A CA 1
ATOM 1121 C C . ASP A 1 82 ? -6.544 42.608 0.897 1.000 26.434 82 ASP A C 1
ATOM 1122 O O . ASP A 1 82 ? -5.494 42.028 0.595 1.000 27.554 82 ASP A O 1
ATOM 1131 N N . GLY A 1 83 ? -7.469 42.917 0.008 1.000 26.779 83 GLY A N 1
ATOM 1132 C CA . GLY A 1 83 ? -7.268 42.734 -1.445 1.000 26.223 83 GLY A CA 1
ATOM 1133 C C . GLY A 1 83 ? -7.449 41.307 -1.908 1.000 27.278 83 GLY A C 1
ATOM 1134 O O . GLY A 1 83 ? -6.799 40.894 -2.897 1.000 27.661 83 GLY A O 1
ATOM 1138 N N . THR A 1 84 ? -8.372 40.574 -1.309 1.000 27.476 84 THR A N 1
ATOM 1139 C CA . THR A 1 84 ? -8.487 39.111 -1.528 1.000 28.257 84 THR A CA 1
ATOM 1140 C C . THR A 1 84 ? -9.865 38.788 -2.085 1.000 28.433 84 THR A C 1
ATOM 1141 O O . THR A 1 84 ? -10.834 38.813 -1.359 1.000 29.192 84 THR A O 1
ATOM 1152 N N . PRO A 1 85 ? -10.044 38.542 -3.396 1.000 30.480 85 PRO A N 1
ATOM 1153 C CA . PRO A 1 85 ? -11.376 38.281 -3.926 1.000 32.154 85 PRO A CA 1
ATOM 1154 C C . PRO A 1 85 ? -11.966 37.025 -3.294 1.000 32.905 85 PRO A C 1
ATOM 1155 O O . PRO A 1 85 ? -11.195 36.186 -2.855 1.000 33.263 85 PRO A O 1
ATOM 1166 N N . SER A 1 86 ? -13.296 37.007 -3.173 1.000 35.219 86 SER A N 1
ATOM 1167 C CA . SER A 1 86 ? -14.110 35.975 -2.485 1.000 35.824 86 SER A CA 1
ATOM 1168 C C . SER A 1 86 ? -13.999 36.147 -0.952 1.000 34.408 86 SER A C 1
ATOM 1169 O O . SER A 1 86 ? -14.889 35.672 -0.278 1.000 35.200 86 SER A O 1
ATOM 1177 N N . ALA A 1 87 ? -12.930 36.748 -0.411 1.000 32.191 87 ALA A N 1
ATOM 1178 C CA . ALA A 1 87 ? -12.743 36.938 1.046 1.000 30.400 87 ALA A CA 1
ATOM 1179 C C . ALA A 1 87 ? -13.102 38.371 1.472 1.000 30.415 87 ALA A C 1
ATOM 1180 O O . ALA A 1 87 ? -14.055 38.493 2.271 1.000 29.287 87 ALA A O 1
ATOM 1187 N N . THR A 1 88 ? -12.452 39.414 0.929 1.000 28.267 88 THR A N 1
ATOM 1188 C CA . THR A 1 88 ? -12.526 40.790 1.504 1.000 28.685 88 THR A CA 1
ATOM 1189 C C . THR A 1 88 ? -13.124 41.806 0.535 1.000 28.984 88 THR A C 1
ATOM 1190 O O . THR A 1 88 ? -13.383 42.952 0.965 1.000 29.525 88 THR A O 1
ATOM 1201 N N . GLN A 1 89 ? -13.339 41.447 -0.724 1.000 28.317 89 GLN A N 1
ATOM 1202 C CA . GLN A 1 89 ? -13.864 42.432 -1.691 1.000 28.549 89 GLN A CA 1
ATOM 1203 C C . GLN A 1 89 ? -14.332 41.678 -2.938 1.000 28.690 89 GLN A C 1
ATOM 1204 O O . GLN A 1 89 ? -13.886 40.548 -3.136 1.000 27.490 89 GLN A O 1
ATOM 1218 N N . TRP A 1 90 ? -15.199 42.314 -3.701 1.000 30.231 90 TRP A N 1
ATOM 1219 C CA . TRP A 1 90 ? -15.424 42.029 -5.141 1.000 32.073 90 TRP A CA 1
ATOM 1220 C C . TRP A 1 90 ? -14.139 42.336 -5.909 1.000 32.862 90 TRP A C 1
ATOM 1221 O O . TRP A 1 90 ? -13.413 43.284 -5.583 1.000 32.195 90 TRP A O 1
ATOM 1242 N N . PRO A 1 91 ? -13.848 41.573 -6.983 1.000 33.442 91 PRO A N 1
ATOM 1243 C CA . PRO A 1 91 ? -12.764 41.932 -7.898 1.000 33.280 91 PRO A CA 1
ATOM 1244 C C . PRO A 1 91 ? -12.973 43.362 -8.388 1.000 32.169 91 PRO A C 1
ATOM 1245 O O . PRO A 1 91 ? -14.076 43.768 -8.536 1.000 33.766 91 PRO A O 1
ATOM 1256 N N . ILE A 1 92 ? -11.893 44.084 -8.634 1.000 31.331 92 ILE A N 1
ATOM 1257 C CA . ILE A 1 92 ? -11.901 45.402 -9.322 1.000 32.101 92 ILE A CA 1
ATOM 1258 C C . ILE A 1 92 ? -12.188 45.173 -10.806 1.000 33.011 92 ILE A C 1
ATOM 1259 O O . ILE A 1 92 ? -11.409 44.513 -11.489 1.000 31.677 92 ILE A O 1
ATOM 1275 N N . PRO A 1 93 ? -13.280 45.706 -11.371 1.000 35.536 93 PRO A N 1
ATOM 1276 C CA . PRO A 1 93 ? -13.578 45.464 -12.785 1.000 36.447 93 PRO A CA 1
ATOM 1277 C C . PRO A 1 93 ? -12.692 46.278 -13.715 1.000 37.417 93 PRO A C 1
ATOM 1278 O O . PRO A 1 93 ? -12.186 47.346 -13.353 1.000 37.983 93 PRO A O 1
ATOM 1289 N N . PRO A 1 94 ? -12.555 45.849 -14.985 1.000 38.896 94 PRO A N 1
ATOM 1290 C CA . PRO A 1 94 ? -11.860 46.660 -15.985 1.000 38.409 94 PRO A CA 1
ATOM 1291 C C . PRO A 1 94 ? -12.343 48.115 -16.011 1.000 38.904 94 PRO A C 1
ATOM 1292 O O . PRO A 1 94 ? -13.519 48.352 -15.955 1.000 38.570 94 PRO A O 1
ATOM 1303 N N . GLY A 1 95 ? -11.397 49.049 -16.105 1.000 37.668 95 GLY A N 1
ATOM 1304 C CA . GLY A 1 95 ? -11.670 50.485 -16.227 1.000 38.570 95 GLY A CA 1
ATOM 1305 C C . GLY A 1 95 ? -12.119 51.113 -14.916 1.000 38.675 95 GLY A C 1
ATOM 1306 O O . GLY A 1 95 ? -12.476 52.289 -14.925 1.000 39.245 95 GLY A O 1
ATOM 1310 N N . HIS A 1 96 ? -12.015 50.411 -13.794 1.000 37.992 96 HIS A N 1
ATOM 1311 C CA . HIS A 1 96 ? -12.397 50.945 -12.461 1.000 38.206 96 HIS A CA 1
ATOM 1312 C C . HIS A 1 96 ? -11.211 50.844 -11.504 1.000 37.221 96 HIS A C 1
ATOM 1313 O O . HIS A 1 96 ? -10.167 50.296 -11.884 1.000 36.075 96 HIS A O 1
ATOM 1328 N N . PHE A 1 97 ? -11.383 51.351 -10.286 1.000 36.322 97 PHE A N 1
ATOM 1329 C CA . PHE A 1 97 ? -10.301 51.419 -9.292 1.000 33.890 97 PHE A CA 1
ATOM 1330 C C . PHE A 1 97 ? -10.868 51.029 -7.936 1.000 33.286 97 PHE A C 1
ATOM 1331 O O . PHE A 1 97 ? -12.083 50.957 -7.752 1.000 32.222 97 PHE A O 1
ATOM 1348 N N . PHE A 1 98 ? -9.965 50.811 -7.005 1.000 31.720 98 PHE A N 1
ATOM 1349 C CA . PHE A 1 98 ? -10.273 50.517 -5.589 1.000 31.282 98 PHE A CA 1
ATOM 1350 C C . PHE A 1 98 ? -9.255 51.267 -4.726 1.000 30.978 98 PHE A C 1
ATOM 1351 O O . PHE A 1 98 ? -8.042 51.133 -4.978 1.000 29.502 98 PHE A O 1
ATOM 1368 N N . ASP A 1 99 ? -9.755 51.993 -3.730 1.000 32.264 99 ASP A N 1
ATOM 1369 C CA . ASP A 1 99 ? -8.947 52.736 -2.738 1.000 32.224 99 ASP A CA 1
ATOM 1370 C C . ASP A 1 99 ? -8.658 51.827 -1.551 1.000 30.794 99 ASP A C 1
ATOM 1371 O O . ASP A 1 99 ? -9.581 51.467 -0.824 1.000 31.402 99 ASP A O 1
ATOM 1380 N N . TYR A 1 100 ? -7.391 51.504 -1.368 1.000 30.075 100 TYR A N 1
ATOM 1381 C CA . TYR A 1 100 ? -6.876 50.648 -0.270 1.000 29.838 100 TYR A CA 1
ATOM 1382 C C . TYR A 1 100 ? -6.333 51.546 0.851 1.000 31.587 100 TYR A C 1
ATOM 1383 O O . TYR A 1 100 ? -5.484 52.414 0.595 1.000 32.522 100 TYR A O 1
ATOM 1401 N N . GLU A 1 101 ? -6.878 51.364 2.051 1.000 32.689 101 GLU A N 1
ATOM 1402 C CA . GLU A 1 101 ? -6.421 52.031 3.283 1.000 33.515 101 GLU A CA 1
ATOM 1403 C C . GLU A 1 101 ? -5.373 51.140 3.941 1.000 33.153 101 GLU A C 1
ATOM 1404 O O . GLU A 1 101 ? -5.695 50.028 4.337 1.000 32.286 101 GLU A O 1
ATOM 1416 N N . ILE A 1 102 ? -4.139 51.602 3.997 1.000 33.040 102 ILE A N 1
ATOM 1417 C CA . ILE A 1 102 ? -3.063 50.818 4.642 1.000 35.183 102 ILE A CA 1
ATOM 1418 C C . ILE A 1 102 ? -2.766 51.473 5.983 1.000 35.665 102 ILE A C 1
ATOM 1419 O O . ILE A 1 102 ? -2.267 52.583 6.005 1.000 35.993 102 ILE A O 1
ATOM 1435 N N . LEU A 1 103 ? -3.045 50.768 7.067 1.000 38.534 103 LEU A N 1
ATOM 1436 C CA . LEU A 1 103 ? -2.752 51.262 8.441 1.000 42.406 103 LEU A CA 1
ATOM 1437 C C . LEU A 1 103 ? -1.519 50.488 8.893 1.000 41.264 103 LEU A C 1
ATOM 1438 O O . LEU A 1 103 ? -1.596 49.275 8.870 1.000 41.345 103 LEU A O 1
ATOM 1454 N N . THR A 1 104 ? -0.388 51.171 9.058 1.000 40.886 104 THR A N 1
ATOM 1455 C CA . THR A 1 104 ? 0.869 50.573 9.586 1.000 41.697 104 THR A CA 1
ATOM 1456 C C . THR A 1 104 ? 0.898 50.848 11.089 1.000 44.932 104 THR A C 1
ATOM 1457 O O . THR A 1 104 ? 0.560 51.960 11.479 1.000 45.690 104 THR A O 1
ATOM 1468 N N . GLU A 1 105 ? 1.194 49.842 11.904 1.000 49.055 105 GLU A N 1
ATOM 1469 C CA . GLU A 1 105 ? 1.370 50.052 13.362 1.000 52.079 105 GLU A CA 1
ATOM 1470 C C . GLU A 1 105 ? 2.798 50.537 13.543 1.000 52.946 105 GLU A C 1
ATOM 1471 O O . GLU A 1 105 ? 3.629 50.392 12.643 1.000 48.030 105 GLU A O 1
ATOM 1483 N N . PRO A 1 106 ? 3.118 51.178 14.690 1.000 54.237 106 PRO A N 1
ATOM 1484 C CA . PRO A 1 106 ? 4.454 51.751 14.884 1.000 53.248 106 PRO A CA 1
ATOM 1485 C C . PRO A 1 106 ? 5.624 50.766 14.681 1.000 49.416 106 PRO A C 1
ATOM 1486 O O . PRO A 1 106 ? 6.659 51.227 14.338 1.000 49.332 106 PRO A O 1
ATOM 1497 N N . GLU A 1 107 ? 5.405 49.459 14.867 1.000 48.386 107 GLU A N 1
ATOM 1498 C CA . GLU A 1 107 ? 6.441 48.395 14.942 1.000 50.882 107 GLU A CA 1
ATOM 1499 C C . GLU A 1 107 ? 6.419 47.560 13.660 1.000 45.097 107 GLU A C 1
ATOM 1500 O O . GLU A 1 107 ? 6.898 46.407 13.682 1.000 41.714 107 GLU A O 1
ATOM 1512 N N . ASP A 1 108 ? 5.818 48.086 12.598 1.000 42.423 108 ASP A N 1
ATOM 1513 C CA . ASP A 1 108 ? 5.611 47.309 11.341 1.000 39.045 108 ASP A CA 1
ATOM 1514 C C . ASP A 1 108 ? 6.776 47.478 10.361 1.000 34.382 108 ASP A C 1
ATOM 1515 O O . ASP A 1 108 ? 6.688 46.872 9.284 1.000 33.379 108 ASP A O 1
ATOM 1524 N N . ALA A 1 109 ? 7.780 48.296 10.689 1.000 33.457 109 ALA A N 1
ATOM 1525 C CA . ALA A 1 109 ? 8.984 48.534 9.848 1.000 34.234 109 ALA A CA 1
ATOM 1526 C C . ALA A 1 109 ? 9.489 47.201 9.265 1.000 31.242 109 ALA A C 1
ATOM 1527 O O . ALA A 1 109 ? 9.627 46.249 9.994 1.000 31.799 109 ALA A O 1
ATOM 1534 N N . GLY A 1 110 ? 9.676 47.095 7.951 1.000 28.637 110 GLY A N 1
ATOM 1535 C CA . GLY A 1 110 ? 10.114 45.814 7.387 1.000 27.742 110 GLY A CA 1
ATOM 1536 C C . GLY A 1 110 ? 9.854 45.736 5.887 1.000 26.665 110 GLY A C 1
ATOM 1537 O O . GLY A 1 110 ? 9.391 46.731 5.267 1.000 26.110 110 GLY A O 1
ATOM 1541 N N . THR A 1 111 ? 10.131 44.570 5.337 1.000 25.213 111 THR A N 1
ATOM 1542 C CA . THR A 1 111 ? 9.974 44.275 3.894 1.000 25.109 111 THR A CA 1
ATOM 1543 C C . THR A 1 111 ? 8.683 43.484 3.661 1.000 24.956 111 THR A C 1
ATOM 1544 O O . THR A 1 111 ? 8.509 42.426 4.245 1.000 26.100 111 THR A O 1
ATOM 1555 N N . TYR A 1 112 ? 7.850 43.973 2.751 1.000 24.164 112 TYR A N 1
ATOM 1556 C CA . TYR A 1 112 ? 6.592 43.335 2.325 1.000 23.721 112 TYR A CA 1
ATOM 1557 C C . TYR A 1 112 ? 6.581 43.440 0.806 1.000 24.210 112 TYR A C 1
ATOM 1558 O O . TYR A 1 112 ? 7.605 43.874 0.178 1.000 25.285 112 TYR A O 1
ATOM 1576 N N . PHE A 1 113 ? 5.476 43.064 0.199 1.000 23.152 113 PHE A N 1
ATOM 1577 C CA . PHE A 1 113 ? 5.340 43.233 -1.263 1.000 24.114 113 PHE A CA 1
ATOM 1578 C C . PHE A 1 113 ? 3.863 43.233 -1.579 1.000 24.463 113 PHE A C 1
ATOM 1579 O O . PHE A 1 113 ? 3.122 42.624 -0.840 1.000 24.172 113 PHE A O 1
ATOM 1596 N N . TYR A 1 114 ? 3.491 43.917 -2.650 1.000 24.337 114 TYR A N 1
ATOM 1597 C CA . TYR A 1 114 ? 2.088 43.938 -3.131 1.000 24.363 114 TYR A CA 1
ATOM 1598 C C . TYR A 1 114 ? 1.990 43.045 -4.346 1.000 24.649 114 TYR A C 1
ATOM 1599 O O . TYR A 1 114 ? 2.997 42.929 -5.080 1.000 23.691 114 TYR A O 1
ATOM 1617 N N . HIS A 1 115 ? 0.834 42.422 -4.575 1.000 24.071 115 HIS A N 1
ATOM 1618 C CA . HIS A 1 115 ? 0.659 41.656 -5.836 1.000 24.655 115 HIS A CA 1
ATOM 1619 C C . HIS A 1 115 ? -0.807 41.417 -6.070 1.000 25.597 115 HIS A C 1
ATOM 1620 O O . HIS A 1 115 ? -1.601 41.486 -5.100 1.000 23.907 115 HIS A O 1
ATOM 1635 N N . SER A 1 116 ? -1.142 41.177 -7.336 1.000 25.254 116 SER A N 1
ATOM 1636 C CA . SER A 1 116 ? -2.509 40.786 -7.687 1.000 26.250 116 SER A CA 1
ATOM 1637 C C . SER A 1 116 ? -2.876 39.522 -6.893 1.000 25.358 116 SER A C 1
ATOM 1638 O O . SER A 1 116 ? -2.042 38.620 -6.690 1.000 26.668 116 SER A O 1
ATOM 1646 N N . HIS A 1 117 ? -4.121 39.413 -6.477 1.000 25.498 117 HIS A N 1
ATOM 1647 C CA . HIS A 1 117 ? -4.627 38.161 -5.857 1.000 25.960 117 HIS A CA 1
ATOM 1648 C C . HIS A 1 117 ? -5.679 37.553 -6.780 1.000 27.641 117 HIS A C 1
ATOM 1649 O O . HIS A 1 117 ? -6.543 36.848 -6.297 1.000 26.645 117 HIS A O 1
ATOM 1664 N N . VAL A 1 118 ? -5.603 37.822 -8.086 1.000 28.351 118 VAL A N 1
ATOM 1665 C CA . VAL A 1 118 ? -6.546 37.238 -9.075 1.000 30.249 118 VAL A CA 1
ATOM 1666 C C . VAL A 1 118 ? -5.747 36.275 -9.946 1.000 31.828 118 VAL A C 1
ATOM 1667 O O . VAL A 1 118 ? -4.735 36.721 -10.556 1.000 28.978 118 VAL A O 1
ATOM 1680 N N . GLY A 1 119 ? -6.250 35.046 -10.075 1.000 31.847 119 GLY A N 1
ATOM 1681 C CA . GLY A 1 119 ? -5.707 34.035 -10.994 1.000 32.575 119 GLY A CA 1
ATOM 1682 C C . GLY A 1 119 ? -4.203 33.903 -10.847 1.000 31.367 119 GLY A C 1
ATOM 1683 O O . GLY A 1 119 ? -3.728 33.768 -9.706 1.000 30.465 119 GLY A O 1
ATOM 1687 N N . MET A 1 120 ? -3.449 33.967 -11.944 1.000 31.332 120 MET A N 1
ATOM 1688 C CA . MET A 1 120 ? -1.962 33.865 -11.846 1.000 32.403 120 MET A CA 1
ATOM 1689 C C . MET A 1 120 ? -1.282 35.187 -12.200 1.000 29.872 120 MET A C 1
ATOM 1690 O O . MET A 1 120 ? -0.071 35.173 -12.465 1.000 28.941 120 MET A O 1
ATOM 1704 N N . GLN A 1 121 ? -2.014 36.287 -12.021 1.000 28.177 121 GLN A N 1
ATOM 1705 C CA . GLN A 1 121 ? -1.523 37.655 -12.324 1.000 27.884 121 GLN A CA 1
ATOM 1706 C C . GLN A 1 121 ? -0.256 37.944 -11.525 1.000 26.912 121 GLN A C 1
ATOM 1707 O O . GLN A 1 121 ? 0.606 38.684 -12.055 1.000 26.170 121 GLN A O 1
ATOM 1721 N N . ALA A 1 122 ? -0.152 37.424 -10.290 1.000 26.574 122 ALA A N 1
ATOM 1722 C CA . ALA A 1 122 ? 0.970 37.708 -9.372 1.000 25.586 122 ALA A CA 1
ATOM 1723 C C . ALA A 1 122 ? 2.313 37.225 -9.953 1.000 26.186 122 ALA A C 1
ATOM 1724 O O . ALA A 1 122 ? 3.368 37.660 -9.449 1.000 24.963 122 ALA A O 1
ATOM 1731 N N . LEU A 1 123 ? 2.314 36.347 -10.946 1.000 27.108 123 LEU A N 1
ATOM 1732 C CA . LEU A 1 123 ? 3.565 35.993 -11.673 1.000 28.316 123 LEU A CA 1
ATOM 1733 C C . LEU A 1 123 ? 4.332 37.273 -12.048 1.000 26.969 123 LEU A C 1
ATOM 1734 O O . LEU A 1 123 ? 5.554 37.293 -11.879 1.000 27.952 123 LEU A O 1
ATOM 1750 N N . SER A 1 124 ? 3.618 38.286 -12.527 1.000 26.614 124 SER A N 1
ATOM 1751 C CA . SER A 1 124 ? 4.141 39.548 -13.107 1.000 27.471 124 SER A CA 1
ATOM 1752 C C . SER A 1 124 ? 3.644 40.780 -12.340 1.000 26.864 124 SER A C 1
ATOM 1753 O O . SER A 1 124 ? 4.384 41.755 -12.312 1.000 27.343 124 SER A O 1
ATOM 1761 N N . CYS A 1 125 ? 2.431 40.767 -11.773 1.000 27.624 125 CYS A N 1
ATOM 1762 C CA . CYS A 1 125 ? 1.791 41.940 -11.122 1.000 26.839 125 CYS A CA 1
ATOM 1763 C C . CYS A 1 125 ? 2.189 41.968 -9.645 1.000 27.060 125 CYS A C 1
ATOM 1764 O O . CYS A 1 125 ? 1.459 41.383 -8.798 1.000 25.124 125 CYS A O 1
ATOM 1772 N N . THR A 1 126 ? 3.350 42.552 -9.351 1.000 25.420 126 THR A N 1
ATOM 1773 C CA . THR A 1 126 ? 4.049 42.316 -8.073 1.000 25.011 126 THR A CA 1
ATOM 1774 C C . THR A 1 126 ? 5.043 43.449 -7.901 1.000 24.858 126 THR A C 1
ATOM 1775 O O . THR A 1 126 ? 5.586 43.900 -8.899 1.000 25.214 126 THR A O 1
ATOM 1786 N N . GLY A 1 127 ? 5.237 43.947 -6.695 1.000 23.887 127 GLY A N 1
ATOM 1787 C CA . GLY A 1 127 ? 6.283 44.943 -6.463 1.000 24.414 127 GLY A CA 1
ATOM 1788 C C . GLY A 1 127 ? 6.572 45.075 -4.980 1.000 25.329 127 GLY A C 1
ATOM 1789 O O . GLY A 1 127 ? 5.821 44.563 -4.142 1.000 24.982 127 GLY A O 1
ATOM 1793 N N A PRO A 1 128 ? 7.661 45.778 -4.612 0.500 25.896 128 PRO A N 1
ATOM 1794 N N B PRO A 1 128 ? 7.695 45.733 -4.626 0.500 25.860 128 PRO A N 1
ATOM 1795 C CA A PRO A 1 128 ? 8.096 45.835 -3.223 0.500 25.566 128 PRO A CA 1
ATOM 1796 C CA B PRO A 1 128 ? 8.108 45.860 -3.231 0.500 25.558 128 PRO A CA 1
ATOM 1797 C C A PRO A 1 128 ? 7.277 46.861 -2.439 0.500 25.696 128 PRO A C 1
ATOM 1798 C C B PRO A 1 128 ? 7.252 46.855 -2.446 0.500 25.667 128 PRO A C 1
ATOM 1799 O O A PRO A 1 128 ? 6.886 47.885 -3.000 0.500 26.179 128 PRO A O 1
ATOM 1800 O O B PRO A 1 128 ? 6.825 47.863 -3.007 0.500 26.112 128 PRO A O 1
ATOM 1821 N N . LEU A 1 129 ? 7.063 46.588 -1.154 1.000 25.881 129 LEU A N 1
ATOM 1822 C CA . LEU A 1 129 ? 6.289 47.459 -0.256 1.000 26.852 129 LEU A CA 1
ATOM 1823 C C . LEU A 1 129 ? 7.081 47.548 1.034 1.000 26.990 129 LEU A C 1
ATOM 1824 O O . LEU A 1 129 ? 7.210 46.537 1.708 1.000 26.185 129 LEU A O 1
ATOM 1840 N N . ILE A 1 130 ? 7.682 48.684 1.284 1.000 27.321 130 ILE A N 1
ATOM 1841 C CA . ILE A 1 130 ? 8.662 48.822 2.380 1.000 29.197 130 ILE A CA 1
ATOM 1842 C C . ILE A 1 130 ? 8.028 49.708 3.450 1.000 29.227 130 ILE A C 1
ATOM 1843 O O . ILE A 1 130 ? 7.673 50.832 3.132 1.000 29.589 130 ILE A O 1
ATOM 1859 N N . VAL A 1 131 ? 7.965 49.220 4.674 1.000 29.779 131 VAL A N 1
ATOM 1860 C CA . VAL A 1 131 ? 7.680 50.078 5.859 1.000 31.159 131 VAL A CA 1
ATOM 1861 C C . VAL A 1 131 ? 9.026 50.515 6.451 1.000 32.500 131 VAL A C 1
ATOM 1862 O O . VAL A 1 131 ? 9.806 49.654 6.911 1.000 30.860 131 VAL A O 1
ATOM 1875 N N . GLU A 1 132 ? 9.271 51.815 6.385 1.000 35.690 132 GLU A N 1
ATOM 1876 C CA . GLU A 1 132 ? 10.552 52.472 6.744 1.000 41.497 132 GLU A CA 1
ATOM 1877 C C . GLU A 1 132 ? 10.758 52.338 8.255 1.000 43.962 132 GLU A C 1
ATOM 1878 O O . GLU A 1 132 ? 9.755 52.335 8.994 1.000 41.384 132 GLU A O 1
ATOM 1890 N N . ASP A 1 133 ? 12.009 52.167 8.681 1.000 48.878 133 ASP A N 1
ATOM 1891 C CA . ASP A 1 133 ? 12.346 52.170 10.129 1.000 56.086 133 ASP A CA 1
ATOM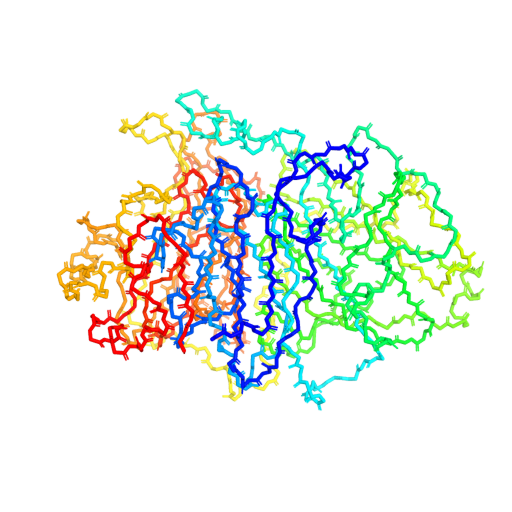 1892 C C . ASP A 1 133 ? 12.116 53.582 10.641 1.000 59.777 133 ASP A C 1
ATOM 1893 O O . ASP A 1 133 ? 11.404 53.705 11.636 1.000 63.391 133 ASP A O 1
ATOM 1902 N N . CYS A 1 134 ? 12.602 54.576 9.894 1.000 67.785 134 CYS A N 1
ATOM 1903 C CA . CYS A 1 134 ? 12.832 55.979 10.347 1.000 78.043 134 CYS A CA 1
ATOM 1904 C C . CYS A 1 134 ? 13.807 55.965 11.535 1.000 81.612 134 CYS A C 1
ATOM 1905 O O . CYS A 1 134 ? 13.323 56.006 12.708 1.000 80.421 134 CYS A O 1
ATOM 1913 N N . GLY A 1 135 ? 15.107 55.810 11.209 1.000 82.622 135 GLY A N 1
ATOM 1914 C CA . GLY A 1 135 ? 16.289 55.883 12.098 1.000 84.346 135 GLY A CA 1
ATOM 1915 C C . GLY A 1 135 ? 16.152 55.029 13.347 1.000 84.255 135 GLY A C 1
ATOM 1916 O O . GLY A 1 135 ? 16.785 55.367 14.360 1.000 91.903 135 GLY A O 1
ATOM 1920 N N . SER A 1 136 ? 15.362 53.959 13.278 1.000 80.795 136 SER A N 1
ATOM 1921 C CA . SER A 1 136 ? 14.972 53.118 14.436 1.000 79.836 136 SER A CA 1
ATOM 1922 C C . SER A 1 136 ? 15.491 51.681 14.267 1.000 77.695 136 SER A C 1
ATOM 1923 O O . SER A 1 136 ? 15.278 50.879 15.214 1.000 80.028 136 SER A O 1
ATOM 1931 N N . SER A 1 137 ? 16.119 51.327 13.131 1.000 72.600 137 SER A N 1
ATOM 1932 C CA . SER A 1 137 ? 16.693 49.968 12.949 1.000 65.398 137 SER A CA 1
ATOM 1933 C C . SER A 1 137 ? 17.734 49.760 14.042 1.000 62.685 137 SER A C 1
ATOM 1934 O O . SER A 1 137 ? 18.593 50.604 14.264 1.000 60.296 137 SER A O 1
ATOM 1942 N N . PRO A 1 138 ? 17.688 48.629 14.766 1.000 60.163 138 PRO A N 1
ATOM 1943 C CA . PRO A 1 138 ? 18.758 48.288 15.705 1.000 59.731 138 PRO A CA 1
ATOM 1944 C C . PRO A 1 138 ? 20.078 47.843 15.044 1.000 61.656 138 PRO A C 1
ATOM 1945 O O . PRO A 1 138 ? 20.804 47.111 15.702 1.000 62.600 138 PRO A O 1
ATOM 1956 N N . TYR A 1 139 ? 20.343 48.251 13.781 1.000 60.726 139 TYR A N 1
ATOM 1957 C CA . TYR A 1 139 ? 21.528 47.869 12.957 1.000 54.796 139 TYR A CA 1
ATOM 1958 C C . TYR A 1 139 ? 21.963 49.006 12.045 1.000 55.881 139 TYR A C 1
ATOM 1959 O O . TYR A 1 139 ? 21.085 49.684 11.526 1.000 58.636 139 TYR A O 1
ATOM 1977 N N . HIS A 1 140 ? 23.275 49.194 11.875 1.000 55.197 140 HIS A N 1
ATOM 1978 C CA . HIS A 1 140 ? 23.853 50.184 10.936 1.000 54.845 140 HIS A CA 1
ATOM 1979 C C . HIS A 1 140 ? 23.979 49.543 9.560 1.000 50.086 140 HIS A C 1
ATOM 1980 O O . HIS A 1 140 ? 24.184 48.290 9.461 1.000 49.712 140 HIS A O 1
ATOM 1995 N N . TYR A 1 141 ? 23.794 50.361 8.538 1.000 47.564 141 TYR A N 1
ATOM 1996 C CA . TYR A 1 141 ? 24.060 49.987 7.126 1.000 44.320 141 TYR A CA 1
ATOM 1997 C C . TYR A 1 141 ? 24.122 51.282 6.345 1.000 42.931 141 TYR A C 1
ATOM 1998 O O . TYR A 1 141 ? 23.497 52.273 6.732 1.000 44.993 141 TYR A O 1
ATOM 2016 N N . ASP A 1 142 ? 24.950 51.280 5.326 1.000 41.188 142 ASP A N 1
ATOM 2017 C CA . ASP A 1 142 ? 25.221 52.465 4.490 1.000 41.090 142 ASP A CA 1
ATOM 2018 C C . ASP A 1 142 ? 24.064 52.612 3.509 1.000 39.120 142 ASP A C 1
AT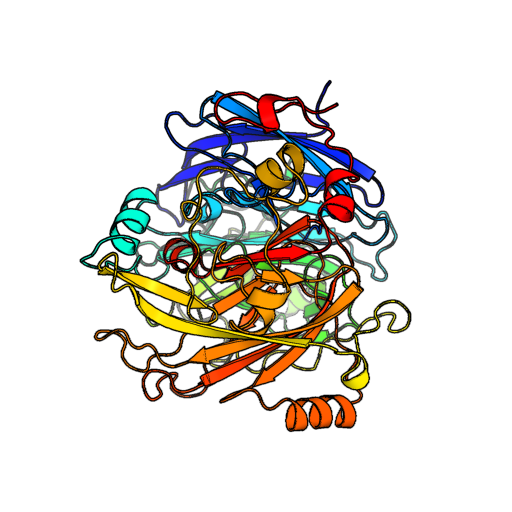OM 2019 O O . ASP A 1 142 ? 23.794 53.725 3.094 1.000 39.407 142 ASP A O 1
ATOM 2028 N N . ASP A 1 143 ? 23.436 51.519 3.094 1.000 36.013 143 ASP A N 1
ATOM 2029 C CA . ASP A 1 143 ? 22.375 51.638 2.065 1.000 35.190 143 ASP A CA 1
ATOM 2030 C C . ASP A 1 143 ? 21.606 50.325 1.978 1.000 33.253 143 ASP A C 1
ATOM 2031 O O . ASP A 1 143 ? 21.993 49.346 2.650 1.000 32.490 143 ASP A O 1
ATOM 2040 N N . GLU A 1 144 ? 20.540 50.308 1.194 1.000 33.026 144 GLU A N 1
ATOM 2041 C CA . GLU A 1 144 ? 19.764 49.069 0.970 1.000 33.361 144 GLU A CA 1
ATOM 2042 C C . GLU A 1 144 ? 19.618 48.748 -0.515 1.000 30.287 144 GLU A C 1
ATOM 2043 O O . GLU A 1 144 ? 19.809 49.637 -1.366 1.000 29.219 144 GLU A O 1
ATOM 2055 N N . ARG A 1 145 ? 19.353 47.472 -0.761 1.000 27.606 145 ARG A N 1
ATOM 2056 C CA . ARG A 1 145 ? 19.029 46.935 -2.100 1.000 27.276 145 ARG A CA 1
ATOM 2057 C C . ARG A 1 145 ? 17.800 46.055 -1.943 1.000 26.192 145 ARG A C 1
ATOM 2058 O O . ARG A 1 145 ? 17.702 45.281 -0.947 1.000 26.623 145 ARG A O 1
ATOM 2079 N N . ILE A 1 146 ? 16.898 46.145 -2.898 1.000 25.000 146 ILE A N 1
ATOM 2080 C CA . ILE A 1 146 ? 15.805 45.156 -2.988 1.000 24.070 146 ILE A CA 1
ATOM 2081 C C . ILE A 1 146 ? 16.230 44.051 -3.961 1.000 24.881 146 ILE A C 1
ATOM 2082 O O . ILE A 1 146 ? 16.736 44.349 -5.080 1.000 23.948 146 ILE A O 1
ATOM 2098 N N . LEU A 1 147 ? 16.023 42.805 -3.556 1.000 24.258 147 LEU A N 1
ATOM 2099 C CA . LEU A 1 147 ? 16.265 41.618 -4.407 1.000 24.791 147 LEU A CA 1
ATOM 2100 C C . LEU A 1 147 ? 14.947 40.876 -4.537 1.000 23.723 147 LEU A C 1
ATOM 2101 O O . LEU A 1 147 ? 14.657 40.055 -3.628 1.000 24.634 147 LEU A O 1
ATOM 2117 N N . LEU A 1 148 ? 14.161 41.204 -5.557 1.000 22.598 148 LEU A N 1
ATOM 2118 C CA . LEU A 1 148 ? 12.815 40.616 -5.750 1.000 22.913 148 LEU A CA 1
ATOM 2119 C C . LEU A 1 148 ? 12.880 39.581 -6.874 1.000 22.663 148 LEU A C 1
ATOM 2120 O O . LEU A 1 148 ? 13.313 39.915 -8.006 1.000 24.027 148 LEU A O 1
ATOM 2136 N N . PHE A 1 149 ? 12.553 38.342 -6.527 1.000 23.226 149 PHE A N 1
ATOM 2137 C CA . PHE A 1 149 ? 12.653 37.157 -7.413 1.000 22.993 149 PHE A CA 1
ATOM 2138 C C . PHE A 1 149 ? 11.266 36.821 -7.927 1.000 23.551 149 PHE A C 1
ATOM 2139 O O . PHE A 1 149 ? 10.303 36.789 -7.135 1.000 21.566 149 PHE A O 1
ATOM 2156 N N . GLN A 1 150 ? 11.199 36.476 -9.211 1.000 23.517 150 GLN A N 1
ATOM 2157 C CA . GLN A 1 150 ? 9.969 36.054 -9.921 1.000 23.865 150 GLN A CA 1
ATOM 2158 C C . GLN A 1 150 ? 10.245 34.814 -10.774 1.000 23.946 150 GLN A C 1
ATOM 2159 O O . GLN A 1 150 ? 11.409 34.567 -11.136 1.000 23.517 150 GLN A O 1
ATOM 2173 N N . ASP A 1 151 ? 9.196 34.077 -11.087 1.000 23.334 151 ASP A N 1
ATOM 2174 C CA . ASP A 1 151 ? 9.200 33.031 -12.124 1.000 25.196 151 ASP A CA 1
ATOM 2175 C C . ASP A 1 151 ? 8.795 33.619 -13.473 1.000 25.384 151 ASP A C 1
ATOM 2176 O O . ASP A 1 151 ? 8.031 34.561 -13.523 1.000 26.918 151 ASP A O 1
ATOM 2185 N N . HIS A 1 152 ? 9.350 33.057 -14.542 1.000 27.219 152 HIS A N 1
ATOM 2186 C CA . HIS A 1 152 ? 8.928 33.300 -15.945 1.000 27.547 152 HIS A CA 1
ATOM 2187 C C . HIS A 1 152 ? 8.286 32.018 -16.453 1.000 28.042 152 HIS A C 1
ATOM 2188 O O . HIS A 1 152 ? 8.929 30.938 -16.335 1.000 26.274 152 HIS A O 1
ATOM 2203 N N . PHE A 1 153 ? 7.081 32.132 -17.013 1.000 27.883 153 PHE A N 1
ATOM 2204 C CA . PHE A 1 153 ? 6.415 31.019 -17.706 1.000 30.326 153 PHE A CA 1
ATOM 2205 C C . PHE A 1 153 ? 6.281 31.431 -19.161 1.000 31.879 153 PHE A C 1
ATOM 2206 O O . PHE A 1 153 ? 6.066 32.617 -19.390 1.000 31.425 153 PHE A O 1
ATOM 2223 N N . GLN A 1 154 ? 6.496 30.486 -20.057 1.000 33.494 154 GLN A N 1
ATOM 2224 C CA . GLN A 1 154 ? 6.355 30.718 -21.517 1.000 37.581 154 GLN A CA 1
ATOM 2225 C C . GLN A 1 154 ? 4.866 30.623 -21.857 1.000 38.686 154 GLN A C 1
ATOM 2226 O O . GLN A 1 154 ? 4.421 31.406 -22.697 1.000 40.394 154 GLN A O 1
ATOM 2240 N N . LYS A 1 155 ? 4.100 29.755 -21.173 1.000 39.720 155 LYS A N 1
ATOM 2241 C CA . LYS A 1 155 ? 2.628 29.674 -21.372 1.000 39.546 155 LYS A CA 1
ATOM 2242 C C . LYS A 1 155 ? 2.011 30.949 -20.808 1.000 38.290 155 LYS A C 1
ATOM 2243 O O . LYS A 1 155 ? 2.534 31.496 -19.796 1.000 37.892 155 LYS A O 1
ATOM 2262 N N . SER A 1 156 ? 0.902 31.372 -21.400 1.000 37.747 156 SER A N 1
ATOM 2263 C CA . SER A 1 156 ? 0.103 32.523 -20.919 1.000 37.132 156 SER A CA 1
ATOM 2264 C C . SER A 1 156 ? -0.627 32.114 -19.638 1.000 36.481 156 SER A C 1
ATOM 2265 O O . SER A 1 156 ? -0.855 30.913 -19.433 1.000 34.316 156 SER A O 1
ATOM 2273 N N . ASP A 1 157 ? -0.996 33.098 -18.831 1.000 37.788 157 ASP A N 1
ATOM 2274 C CA . ASP A 1 157 ? -1.899 32.942 -17.658 1.000 38.625 157 ASP A CA 1
ATOM 2275 C C . ASP A 1 157 ? -3.168 32.150 -18.060 1.000 39.213 157 ASP A C 1
ATOM 2276 O O . ASP A 1 157 ? -3.531 31.187 -17.334 1.000 37.443 157 ASP A O 1
ATOM 2285 N N . LEU A 1 158 ? -3.843 32.531 -19.144 1.000 40.002 158 LEU A N 1
ATOM 2286 C CA . LEU A 1 158 ? -5.109 31.866 -19.563 1.000 41.515 158 LEU A CA 1
ATOM 2287 C C . LEU A 1 158 ? -4.846 30.390 -19.869 1.000 41.079 158 LEU A C 1
ATOM 2288 O O . LEU A 1 158 ? -5.624 29.556 -19.437 1.000 40.729 158 LEU A O 1
ATOM 2304 N N . GLU A 1 159 ? -3.794 30.082 -20.616 1.000 41.622 159 GLU A N 1
ATOM 2305 C CA . GLU A 1 159 ? -3.455 28.680 -20.988 1.000 43.483 159 GLU A CA 1
ATOM 2306 C C . GLU A 1 159 ? -3.228 27.870 -19.701 1.000 39.906 159 GLU A C 1
ATOM 2307 O O . GLU A 1 159 ? -3.730 26.762 -19.583 1.000 39.427 159 GLU A O 1
ATOM 2319 N N . MET A 1 160 ? -2.496 28.433 -18.752 1.000 36.911 160 MET A N 1
ATOM 2320 C CA . MET A 1 160 ? -2.119 27.729 -17.514 1.000 36.198 160 MET A CA 1
ATOM 2321 C C . MET A 1 160 ? -3.381 27.455 -16.687 1.000 35.116 160 MET A C 1
ATOM 2322 O O . MET A 1 160 ? -3.579 26.287 -16.305 1.000 34.721 160 MET A O 1
ATOM 2336 N N . ILE A 1 161 ? -4.263 28.441 -16.566 1.000 34.716 161 ILE A N 1
ATOM 2337 C CA . ILE A 1 161 ? -5.534 28.294 -15.793 1.000 36.208 161 ILE A CA 1
ATOM 2338 C C . ILE A 1 161 ? -6.424 27.229 -16.443 1.000 36.860 161 ILE A C 1
ATOM 2339 O O . ILE A 1 161 ? -6.929 26.354 -15.714 1.000 35.276 161 ILE A O 1
ATOM 2355 N N . GLN A 1 162 ? -6.573 27.262 -17.761 1.000 36.521 162 GLN A N 1
ATOM 2356 C CA . GLN A 1 162 ? -7.394 26.272 -18.486 1.000 39.056 162 GLN A CA 1
ATOM 2357 C C . GLN A 1 162 ? -6.879 24.860 -18.221 1.000 38.571 162 GLN A C 1
ATOM 2358 O O . GLN A 1 162 ? -7.699 23.953 -17.979 1.000 38.715 162 GLN A O 1
ATOM 2372 N N . GLY A 1 163 ? -5.564 24.670 -18.309 1.000 36.806 163 GLY A N 1
ATOM 2373 C CA . GLY A 1 163 ? -4.972 23.343 -18.087 1.000 36.936 163 GLY A CA 1
ATOM 2374 C C . GLY A 1 163 ? -5.252 22.877 -16.670 1.000 36.612 163 GLY A C 1
ATOM 2375 O O . GLY A 1 163 ? -5.655 21.694 -16.509 1.000 37.572 163 GLY A O 1
ATOM 2379 N N . LEU A 1 164 ? -5.019 23.764 -15.687 1.000 34.300 164 LEU A N 1
ATOM 2380 C CA . LEU A 1 164 ? -5.140 23.437 -14.246 1.000 34.468 164 LEU A CA 1
ATOM 2381 C C . LEU A 1 164 ? -6.588 23.055 -13.903 1.000 34.654 164 LEU A C 1
ATOM 2382 O O . LEU A 1 164 ? -6.755 22.230 -13.000 1.000 35.592 164 LEU A O 1
ATOM 2398 N N . THR A 1 165 ? -7.574 23.649 -14.579 1.000 35.476 165 THR A N 1
ATOM 2399 C CA . THR A 1 165 ? -9.020 23.525 -14.243 1.000 36.998 165 THR A CA 1
ATOM 2400 C C . THR A 1 165 ? -9.736 22.552 -15.171 1.000 39.495 165 THR A C 1
ATOM 2401 O O . THR A 1 165 ? -10.971 22.411 -14.987 1.000 40.388 165 THR A O 1
ATOM 2412 N N . SER A 1 166 ? -9.017 21.868 -16.070 1.000 39.543 166 SER A N 1
ATOM 2413 C CA . SER A 1 166 ? -9.620 20.970 -17.078 1.000 42.025 166 SER A CA 1
ATOM 2414 C C . SER A 1 166 ? -9.815 19.571 -16.490 1.000 42.527 166 SER A C 1
ATOM 2415 O O . SER A 1 166 ? -9.012 19.141 -15.647 1.000 41.210 166 SER A O 1
ATOM 2423 N N . THR A 1 167 ? -10.845 18.868 -16.930 1.000 44.635 167 THR A N 1
ATOM 2424 C CA . THR A 1 167 ? -11.106 17.463 -16.503 1.000 47.174 167 THR A CA 1
ATOM 2425 C C . THR A 1 167 ? -10.073 16.538 -17.176 1.000 49.370 167 THR A C 1
ATOM 2426 O O . THR A 1 167 ? -10.086 15.322 -16.867 1.000 51.171 167 THR A O 1
ATOM 2437 N N . GLN A 1 168 ? -9.251 17.073 -18.092 1.000 50.201 168 GLN A N 1
ATOM 2438 C CA . GLN A 1 168 ? -8.001 16.440 -18.585 1.000 52.045 168 GLN A CA 1
ATOM 2439 C C . GLN A 1 168 ? -6.882 17.364 -18.110 1.000 49.922 168 GLN A C 1
ATOM 2440 O O . GLN A 1 168 ? -6.534 18.301 -18.830 1.000 48.863 168 GLN A O 1
ATOM 2454 N N . PHE A 1 169 ? -6.456 17.166 -16.860 1.000 47.874 169 PHE A N 1
ATOM 2455 C CA . PHE A 1 169 ? -5.502 18.034 -16.134 1.000 44.784 169 PHE A CA 1
ATOM 2456 C C . PHE A 1 169 ? -4.242 18.241 -16.985 1.000 43.440 169 PHE A C 1
ATOM 2457 O O . PHE A 1 169 ? -3.664 17.257 -17.420 1.000 42.834 169 PHE A O 1
ATOM 2474 N N . THR A 1 170 ? -3.856 19.489 -17.231 1.000 42.012 170 THR A N 1
ATOM 2475 C CA . THR A 1 170 ? -2.526 19.845 -17.779 1.000 41.860 170 THR A CA 1
ATOM 2476 C C . THR A 1 170 ? -1.828 20.740 -16.753 1.000 39.515 170 THR A C 1
ATOM 2477 O O . THR A 1 170 ? -2.343 21.832 -16.447 1.000 37.567 170 THR A O 1
ATOM 2488 N N . TRP A 1 171 ? -0.698 20.273 -16.238 1.000 38.628 171 TRP A N 1
ATOM 2489 C CA . TRP A 1 171 ? 0.200 21.045 -15.351 1.000 37.538 171 TRP A CA 1
ATOM 2490 C C . TRP A 1 171 ? 0.810 22.218 -16.139 1.000 36.325 171 TRP A C 1
ATOM 2491 O O . TRP A 1 171 ? 0.988 22.110 -17.386 1.000 36.912 171 TRP A O 1
ATOM 2512 N N . THR A 1 172 ? 1.128 23.286 -15.430 1.000 34.143 172 THR A N 1
ATOM 2513 C CA . THR A 1 172 ? 1.816 24.498 -15.960 1.000 34.252 172 THR A CA 1
ATOM 2514 C C . THR A 1 172 ? 3.188 24.175 -16.574 1.000 34.634 172 THR A C 1
ATOM 2515 O O . THR A 1 172 ? 3.702 24.981 -17.364 1.000 35.258 172 THR A O 1
ATOM 2526 N N . GLY A 1 173 ? 3.790 23.058 -16.192 1.000 35.768 17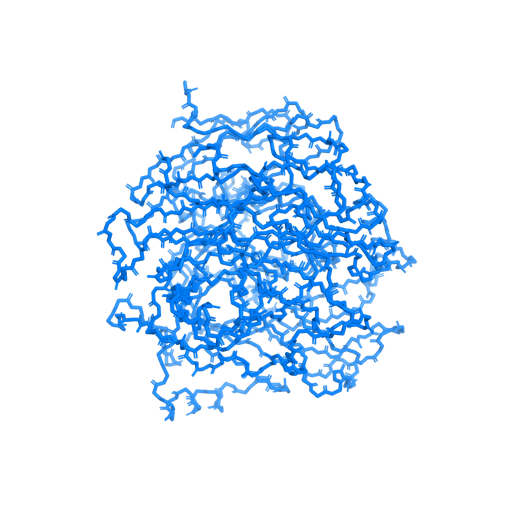3 GLY A N 1
ATOM 2527 C CA . GLY A 1 173 ? 5.202 22.776 -16.460 1.000 35.298 173 GLY A CA 1
ATOM 2528 C C . GLY A 1 173 ? 6.051 23.468 -15.409 1.000 34.659 173 GLY A C 1
ATOM 2529 O O . GLY A 1 173 ? 5.511 24.236 -14.585 1.000 32.202 173 GLY A O 1
ATOM 2533 N N . GLU A 1 174 ? 7.351 23.218 -15.443 1.000 34.503 174 GLU A N 1
ATOM 2534 C CA . GLU A 1 174 ? 8.305 23.779 -14.455 1.000 33.293 174 GLU A CA 1
ATOM 2535 C C . GLU A 1 174 ? 8.674 25.195 -14.881 1.000 31.351 174 GLU A C 1
ATOM 2536 O O . GLU A 1 174 ? 8.237 25.637 -15.948 1.000 30.845 174 GLU A O 1
ATOM 2548 N N . THR A 1 175 ? 9.341 25.936 -14.001 1.000 30.507 175 THR A N 1
ATOM 2549 C CA . THR A 1 175 ? 9.680 27.354 -14.266 1.000 28.864 175 THR A CA 1
ATOM 2550 C C . THR A 1 175 ? 10.528 27.425 -15.534 1.000 29.630 175 THR A C 1
ATOM 2551 O O . THR A 1 175 ? 11.352 26.543 -15.735 1.000 29.167 175 THR A O 1
ATOM 2562 N N . ARG A 1 176 ? 10.313 28.447 -16.345 1.000 29.479 176 ARG A N 1
ATOM 2563 C CA . ARG A 1 176 ? 11.143 28.703 -17.541 1.000 31.455 176 ARG A CA 1
ATOM 2564 C C . ARG A 1 176 ? 12.011 29.926 -17.275 1.000 30.202 176 ARG A C 1
ATOM 2565 O O . ARG A 1 176 ? 12.460 30.567 -18.209 1.000 31.393 176 ARG A O 1
ATOM 2586 N N . GLY A 1 177 ? 12.282 30.218 -16.021 1.000 29.042 177 GLY A N 1
ATOM 2587 C CA . GLY A 1 177 ? 13.304 31.223 -15.723 1.000 28.487 177 GLY A CA 1
ATOM 2588 C C . GLY A 1 177 ? 13.061 31.864 -14.381 1.000 27.616 177 GLY A C 1
ATOM 2589 O O . GLY A 1 177 ? 11.879 31.948 -13.960 1.000 26.601 177 GLY A O 1
ATOM 2593 N N . ILE A 1 178 ? 14.139 32.333 -13.782 1.000 25.973 178 ILE A N 1
ATOM 2594 C CA . ILE A 1 178 ? 14.061 33.110 -12.526 1.000 25.792 178 ILE A CA 1
ATOM 2595 C C . ILE A 1 178 ? 14.534 34.515 -12.857 1.000 25.777 178 ILE A C 1
ATOM 2596 O O . ILE A 1 178 ? 15.642 34.658 -13.363 1.000 26.059 178 ILE A O 1
ATOM 2612 N N . LEU A 1 179 ? 13.722 35.498 -12.531 1.000 24.958 179 LEU A N 1
ATOM 2613 C CA . LEU A 1 179 ? 14.083 36.923 -12.680 1.000 26.014 179 LEU A CA 1
ATOM 2614 C C . LEU A 1 179 ? 14.501 37.482 -11.338 1.000 25.065 179 LEU A C 1
ATOM 2615 O O . LEU A 1 179 ? 13.873 37.146 -10.304 1.000 24.345 179 LEU A O 1
ATOM 2631 N N . LEU A 1 180 ? 15.484 38.364 -11.376 1.000 24.470 180 LEU A N 1
ATOM 2632 C CA . LEU A 1 180 ? 15.848 39.185 -10.200 1.000 23.758 180 LEU A CA 1
ATOM 2633 C C . LEU A 1 180 ? 15.648 40.617 -10.654 1.000 22.712 180 LEU A C 1
ATOM 2634 O O . LEU A 1 180 ? 16.283 41.027 -11.654 1.000 2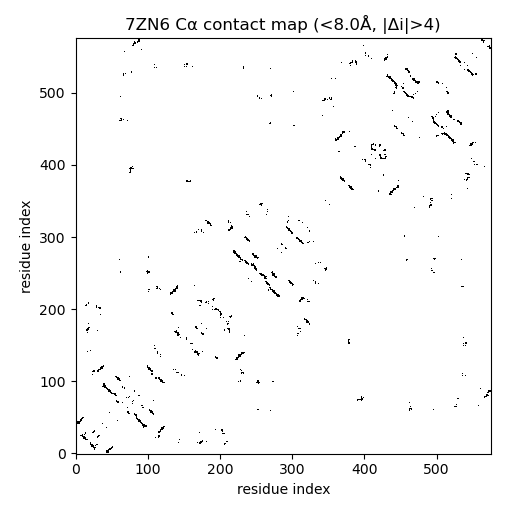4.308 180 LEU A O 1
ATOM 2650 N N . ASN A 1 181 ? 14.733 41.323 -10.010 1.000 22.510 181 ASN A N 1
ATOM 2651 C CA . ASN A 1 181 ? 14.415 42.737 -10.331 1.000 22.974 181 ASN A CA 1
ATOM 2652 C C . ASN A 1 181 ? 14.181 42.850 -11.848 1.000 24.308 181 ASN A C 1
ATOM 2653 O O . ASN A 1 181 ? 14.640 43.820 -12.446 1.000 25.041 181 ASN A O 1
ATOM 2664 N N . GLY A 1 182 ? 13.450 41.916 -12.441 1.000 24.142 182 GLY A N 1
ATOM 2665 C CA . GLY A 1 182 ? 12.960 42.065 -13.835 1.000 25.047 182 GLY A CA 1
ATOM 2666 C C . GLY A 1 182 ? 13.954 41.556 -14.853 1.000 26.186 182 GLY A C 1
ATOM 2667 O O . GLY A 1 182 ? 13.665 41.712 -16.059 1.000 27.960 182 GLY A O 1
ATOM 2671 N N . ARG A 1 183 ? 15.087 40.967 -14.441 1.000 26.347 183 ARG A N 1
ATOM 2672 C CA . ARG A 1 183 ? 16.079 40.441 -15.422 1.000 28.308 183 ARG A CA 1
ATOM 2673 C C . ARG A 1 183 ? 16.450 38.991 -15.086 1.000 27.113 183 ARG A C 1
ATOM 2674 O O . ARG A 1 183 ? 16.651 38.617 -13.907 1.000 24.812 183 ARG A O 1
ATOM 2695 N N . GLY A 1 184 ? 16.584 38.198 -16.131 1.000 27.044 184 GLY A N 1
ATOM 2696 C CA . GLY A 1 184 ? 17.026 36.800 -16.027 1.000 27.041 184 GLY A CA 1
ATOM 2697 C C . GLY A 1 184 ? 16.977 36.144 -17.372 1.000 27.654 184 GLY A C 1
ATOM 2698 O O . GLY A 1 184 ? 16.856 36.875 -18.388 1.000 27.247 184 GLY A O 1
ATOM 2702 N N . VAL A 1 185 ? 17.101 34.823 -17.382 1.000 29.212 185 VAL A N 1
ATOM 2703 C CA . VAL A 1 185 ? 17.415 34.058 -18.621 1.000 31.136 185 VAL A CA 1
ATOM 2704 C C . VAL A 1 185 ? 16.578 32.786 -18.641 1.000 32.305 185 VAL A C 1
ATOM 2705 O O . VAL A 1 185 ? 16.683 31.955 -17.715 1.000 31.665 185 VAL A O 1
ATOM 2718 N N . SER A 1 186 ? 15.805 32.612 -19.698 1.000 33.352 186 SER A N 1
ATOM 2719 C CA . SER A 1 186 ? 15.059 31.359 -19.899 1.000 35.246 186 SER A CA 1
ATOM 2720 C C . SER A 1 186 ? 16.071 30.278 -20.267 1.000 35.993 186 SER A C 1
ATOM 2721 O O . SER A 1 186 ? 17.165 30.613 -20.742 1.000 35.818 186 SER A O 1
ATOM 2729 N N . PRO A 1 187 ? 15.728 28.969 -20.090 1.000 37.620 187 PRO A N 1
ATOM 2730 C CA . PRO A 1 187 ? 16.613 27.873 -20.479 1.000 39.408 187 PRO A CA 1
ATOM 2731 C C . PRO A 1 187 ? 16.840 27.849 -21.994 1.000 39.337 187 PRO A C 1
ATOM 2732 O O . PRO A 1 187 ? 17.703 27.153 -22.387 1.000 42.284 187 PRO A O 1
ATOM 2743 N N . ASN A 1 188 ? 16.091 28.605 -22.788 1.000 39.277 188 ASN A N 1
ATOM 2744 C CA . ASN A 1 188 ? 16.217 28.622 -24.280 1.000 41.337 188 ASN A CA 1
ATOM 2745 C C . ASN A 1 188 ? 17.126 29.756 -24.735 1.000 40.850 188 ASN A C 1
ATOM 2746 O O . ASN A 1 188 ? 17.393 29.858 -25.939 1.000 42.327 188 ASN A O 1
ATOM 2757 N N . GLN A 1 189 ? 17.576 30.587 -23.803 1.000 39.474 189 GLN A N 1
ATOM 2758 C CA . GLN A 1 189 ? 18.361 31.812 -24.102 1.000 39.948 189 GLN A CA 1
ATOM 2759 C C . GLN A 1 189 ? 19.663 31.764 -23.313 1.000 39.874 189 GLN A C 1
ATOM 2760 O O . GLN A 1 189 ? 19.805 30.895 -22.406 1.000 37.768 189 GLN A O 1
ATOM 2774 N N . ALA A 1 190 ? 20.550 32.726 -23.591 1.000 40.540 190 ALA A N 1
ATOM 2775 C CA . ALA A 1 190 ? 21.815 32.855 -22.827 1.000 40.352 190 ALA A CA 1
ATOM 2776 C C . ALA A 1 190 ? 22.210 34.326 -22.726 1.000 37.422 190 ALA A C 1
ATOM 2777 O O . ALA A 1 190 ? 22.339 34.973 -23.775 1.000 36.049 190 ALA A O 1
ATOM 2784 N N . ALA A 1 191 ? 22.486 34.780 -21.498 1.000 35.715 191 ALA A N 1
ATOM 2785 C CA . ALA A 1 191 ? 22.997 36.148 -21.233 1.000 35.761 191 ALA A CA 1
ATOM 2786 C C . ALA A 1 191 ? 24.294 36.348 -22.000 1.000 35.929 191 ALA A C 1
ATOM 2787 O O . ALA A 1 191 ? 25.077 35.396 -22.144 1.000 35.540 191 ALA A O 1
ATOM 2794 N N . VAL A 1 192 ? 24.465 37.563 -22.484 1.000 35.649 192 VAL A N 1
ATOM 2795 C CA . VAL A 1 192 ? 25.739 38.077 -23.041 1.000 37.165 192 VAL A CA 1
ATOM 2796 C C . VAL A 1 192 ? 26.207 39.282 -22.197 1.000 36.610 192 VAL A C 1
ATOM 2797 O O . VAL A 1 192 ? 25.394 39.835 -21.409 1.000 33.875 192 VAL A O 1
ATOM 2810 N N . GLN A 1 193 ? 27.454 39.698 -22.401 1.000 37.871 193 GLN A N 1
ATOM 2811 C CA . GLN A 1 193 ? 28.093 40.807 -21.650 1.000 38.042 193 GLN A CA 1
ATOM 2812 C C . GLN A 1 193 ? 27.249 42.059 -21.865 1.000 38.627 193 GLN A C 1
ATOM 2813 O O . GLN A 1 193 ? 26.870 42.303 -23.007 1.000 39.278 193 GLN A O 1
ATOM 2827 N N . GLY A 1 194 ? 26.928 42.778 -20.792 1.000 37.009 194 GLY A N 1
ATOM 2828 C CA . GLY A 1 194 ? 26.240 44.082 -20.845 1.000 37.526 194 GLY A CA 1
ATOM 2829 C C . GLY A 1 194 ? 27.214 45.266 -20.797 1.000 39.473 194 GLY A C 1
ATOM 2830 O O . GLY A 1 194 ? 28.299 45.153 -20.218 1.000 37.545 194 GLY A O 1
ATOM 2834 N N . ARG A 1 195 ? 26.841 46.376 -21.429 1.000 41.065 195 ARG A N 1
ATOM 2835 C CA . ARG A 1 195 ? 27.566 47.675 -21.390 1.000 42.704 195 ARG A CA 1
ATOM 2836 C C . ARG A 1 195 ? 27.809 48.080 -19.942 1.000 40.157 195 ARG A C 1
ATOM 2837 O O . ARG A 1 195 ? 27.014 47.765 -19.081 1.000 37.494 195 ARG A O 1
ATOM 2858 N N . PRO A 1 196 ? 28.926 48.765 -19.609 1.000 39.569 196 PRO A N 1
ATOM 2859 C CA . PRO A 1 196 ? 29.089 49.294 -18.258 1.000 39.417 196 PRO A CA 1
ATOM 2860 C C . PRO A 1 196 ? 28.067 50.408 -17.979 1.000 39.317 196 PRO A C 1
ATOM 2861 O O . PRO A 1 196 ? 27.493 50.922 -18.909 1.000 40.612 196 PRO A O 1
ATOM 2872 N N . GLY A 1 197 ? 27.922 50.791 -16.712 1.000 38.767 197 GLY A N 1
ATOM 2873 C CA . GLY A 1 197 ? 27.001 51.841 -16.271 1.000 39.769 197 GLY A CA 1
ATOM 2874 C C . GLY A 1 197 ? 25.709 51.262 -15.742 1.000 37.963 197 GLY A C 1
ATOM 2875 O O . GLY A 1 197 ? 25.652 50.040 -15.524 1.000 38.926 197 GLY A O 1
ATOM 2879 N N . GLU A 1 198 ? 24.704 52.111 -15.562 1.000 38.588 198 GLU A N 1
ATOM 2880 C CA . GLU A 1 198 ? 23.508 51.821 -14.724 1.000 39.135 198 GLU A CA 1
ATOM 2881 C C . GLU A 1 198 ? 22.778 50.617 -15.342 1.000 38.564 198 GLU A C 1
ATOM 2882 O O . GLU A 1 198 ? 22.719 50.504 -16.577 1.000 39.529 198 GLU A O 1
ATOM 2894 N N . ALA A 1 199 ? 22.367 49.672 -14.515 1.000 35.853 199 ALA A N 1
ATOM 2895 C CA . ALA A 1 199 ? 21.575 48.499 -14.937 1.000 34.991 199 ALA A CA 1
ATOM 2896 C C . ALA A 1 199 ? 20.555 48.160 -13.848 1.000 33.641 199 ALA A C 1
ATOM 2897 O O . ALA A 1 199 ? 20.353 46.973 -13.574 1.000 35.012 199 ALA A O 1
ATOM 2904 N N . SER A 1 200 ? 19.944 49.161 -13.231 1.000 33.003 200 SER A N 1
ATOM 2905 C CA . SER A 1 200 ? 18.973 49.005 -12.124 1.000 33.654 200 SER A CA 1
ATOM 2906 C C . SER A 1 200 ? 19.632 48.284 -10.956 1.000 32.809 200 SER A C 1
ATOM 2907 O O . SER A 1 200 ? 18.905 47.558 -10.248 1.000 32.723 200 SER A O 1
ATOM 2915 N N . GLY A 1 201 ? 20.955 48.388 -10.810 1.000 32.172 201 GLY A N 1
ATOM 2916 C CA . GLY A 1 201 ? 21.706 47.723 -9.723 1.000 30.989 201 GLY A CA 1
ATOM 2917 C C . GLY A 1 201 ? 21.485 48.399 -8.389 1.000 31.253 201 GLY A C 1
ATOM 2918 O O . GLY A 1 201 ? 22.007 47.893 -7.399 1.000 30.543 201 GLY A O 1
ATOM 2922 N N . PHE A 1 202 ? 20.759 49.531 -8.368 1.000 31.401 202 PHE A N 1
ATOM 2923 C CA . PHE A 1 202 ? 20.518 50.316 -7.133 1.000 31.950 202 PHE A CA 1
ATOM 2924 C C . PHE A 1 202 ? 19.038 50.242 -6.710 1.000 31.401 202 PHE A C 1
ATOM 2925 O O . PHE A 1 202 ? 18.597 51.121 -5.958 1.000 31.454 202 PHE A O 1
ATOM 2942 N N . PHE A 1 203 ? 18.275 49.249 -7.169 1.000 29.317 203 PHE A N 1
ATOM 2943 C CA . PHE A 1 203 ? 16.840 49.125 -6.805 1.000 28.463 203 PHE A CA 1
ATOM 2944 C C . PHE A 1 203 ? 16.681 49.161 -5.275 1.000 30.140 203 PHE A C 1
ATOM 2945 O O . PHE A 1 203 ? 17.234 48.295 -4.610 1.000 29.101 203 PHE A O 1
ATOM 2962 N N . GLY A 1 204 ? 15.910 50.115 -4.744 1.000 31.092 204 GLY A N 1
ATOM 2963 C CA . GLY A 1 204 ? 15.693 50.258 -3.294 1.000 33.444 204 GLY A CA 1
ATOM 2964 C C . GLY A 1 204 ? 16.675 51.212 -2.629 1.000 34.548 204 GLY A C 1
ATOM 2965 O O . GLY A 1 204 ? 16.462 51.490 -1.415 1.000 36.078 204 GLY A O 1
ATOM 2969 N N . SER A 1 205 ? 17.677 51.733 -3.358 1.000 33.930 205 SER A N 1
ATOM 2970 C CA . SER A 1 205 ? 18.717 52.632 -2.801 1.000 35.545 205 SER A CA 1
ATOM 2971 C C . SER A 1 205 ? 18.083 53.916 -2.287 1.000 37.728 205 SER A C 1
ATOM 2972 O O . SER A 1 205 ? 17.149 54.399 -2.954 1.000 37.597 205 SER A O 1
ATOM 2980 N N . HIS A 1 206 ? 18.625 54.460 -1.190 1.000 40.459 206 HIS A N 1
ATOM 2981 C CA . HIS A 1 206 ? 18.310 55.829 -0.689 1.000 45.367 206 HIS A CA 1
ATOM 2982 C C . HIS A 1 206 ? 19.341 56.848 -1.203 1.000 46.395 206 HIS A C 1
ATOM 2983 O O . HIS A 1 206 ? 19.324 57.978 -0.700 1.000 47.033 206 HIS A O 1
ATOM 2998 N N . ARG A 1 207 ? 20.221 56.485 -2.144 1.000 45.779 207 ARG A N 1
ATOM 2999 C CA . ARG A 1 207 ? 21.329 57.376 -2.608 1.000 48.107 207 ARG A CA 1
ATOM 3000 C C . ARG A 1 207 ? 20.794 58.750 -3.060 1.000 52.210 207 ARG A C 1
ATOM 3001 O O . ARG A 1 207 ? 21.549 59.777 -2.942 1.000 54.152 207 ARG A O 1
ATOM 3022 N N . PHE A 1 208 ? 19.577 58.790 -3.614 1.000 55.252 208 PHE A N 1
ATOM 3023 C CA . PHE A 1 208 ? 18.853 60.042 -3.954 1.000 59.884 208 PHE A CA 1
ATOM 3024 C C . PHE A 1 208 ? 17.739 60.243 -2.919 1.000 58.946 208 PHE A C 1
ATOM 3025 O O . PHE A 1 208 ? 17.259 61.371 -2.939 1.000 64.690 208 PHE A O 1
ATOM 3042 N N . ARG A 1 225 ? 13.777 57.243 -5.810 1.000 75.709 225 ARG A N 1
ATOM 3043 C CA . ARG A 1 225 ? 12.569 57.454 -6.663 1.000 76.414 225 ARG A CA 1
ATOM 3044 C C . ARG A 1 225 ? 12.884 56.957 -8.095 1.000 72.079 225 ARG A C 1
ATOM 3045 O O . ARG A 1 225 ? 12.144 56.057 -8.578 1.000 68.249 225 ARG A O 1
ATOM 3066 N N . GLY A 1 226 ? 13.934 57.490 -8.753 1.000 68.212 226 GLY A N 1
ATOM 3067 C CA . GLY A 1 226 ? 14.595 56.855 -9.920 1.000 59.536 226 GLY A CA 1
ATOM 3068 C C . GLY A 1 226 ? 14.906 55.407 -9.587 1.000 51.833 226 GLY A C 1
ATOM 3069 O O . GLY A 1 226 ? 14.480 54.504 -10.341 1.000 51.971 226 GLY A O 1
ATOM 3073 N N . ASP A 1 227 ? 15.464 55.191 -8.399 1.000 44.406 227 ASP A N 1
ATOM 3074 C CA . ASP A 1 227 ? 15.839 53.848 -7.860 1.000 41.139 227 ASP A CA 1
ATOM 3075 C C . ASP A 1 227 ? 14.613 53.054 -7.353 1.000 36.360 227 ASP A C 1
ATOM 3076 O O . ASP A 1 227 ? 14.787 51.922 -6.948 1.000 35.671 227 ASP A O 1
ATOM 3085 N N . ASP A 1 228 ? 13.422 53.620 -7.355 1.000 35.028 228 ASP A N 1
ATOM 3086 C CA . ASP A 1 228 ? 12.191 52.941 -6.869 1.000 34.929 228 ASP A CA 1
ATOM 3087 C C . ASP A 1 228 ? 11.517 52.125 -7.968 1.000 33.741 228 ASP A C 1
ATOM 3088 O O . ASP A 1 228 ? 10.536 51.402 -7.667 1.000 32.823 228 ASP A O 1
ATOM 3097 N N . GLN A 1 229 ? 11.980 52.204 -9.203 1.000 33.406 229 GLN A N 1
ATOM 3098 C CA . GLN A 1 229 ? 11.366 51.414 -10.287 1.000 33.855 229 GLN A CA 1
ATOM 3099 C C . GLN A 1 229 ? 12.460 50.940 -11.231 1.000 34.975 229 GLN A C 1
ATOM 3100 O O . GLN A 1 229 ? 13.343 51.744 -11.570 1.000 33.610 229 GLN A O 1
ATOM 3114 N N . ILE A 1 230 ? 12.432 49.647 -11.535 1.000 33.323 230 ILE A N 1
ATOM 3115 C CA . ILE A 1 230 ? 13.472 49.040 -12.394 1.000 36.247 230 ILE A CA 1
ATOM 3116 C C . ILE A 1 230 ? 13.308 49.641 -13.788 1.000 36.573 230 ILE A C 1
ATOM 3117 O O . ILE A 1 230 ? 12.214 50.071 -14.112 1.000 35.171 230 ILE A O 1
ATOM 3133 N N . GLU A 1 231 ? 14.401 49.687 -14.535 1.000 39.472 231 GLU A N 1
ATOM 3134 C CA . GLU A 1 231 ? 14.437 49.916 -16.001 1.000 44.381 231 GLU A CA 1
ATOM 3135 C C . GLU A 1 231 ? 14.385 48.542 -16.666 1.000 42.642 231 GLU A C 1
ATOM 3136 O O . GLU A 1 231 ? 15.190 47.666 -16.344 1.000 41.040 231 GLU A O 1
ATOM 3148 N N . PRO A 1 232 ? 13.430 48.252 -17.559 1.000 40.601 232 PRO A N 1
ATOM 3149 C CA . PRO A 1 232 ? 13.441 46.959 -18.240 1.000 40.907 232 PRO A CA 1
ATOM 3150 C C . PRO A 1 232 ? 14.707 46.790 -19.075 1.000 39.578 232 PRO A C 1
ATOM 3151 O O . PRO A 1 232 ? 15.136 47.722 -19.748 1.000 39.023 232 PRO A O 1
ATOM 3162 N N . PRO A 1 233 ? 15.321 45.592 -19.083 1.000 36.720 233 PRO A N 1
ATOM 3163 C CA . PRO A 1 233 ? 16.520 45.374 -19.886 1.000 37.382 233 PRO A CA 1
ATOM 3164 C C . PRO A 1 233 ? 16.159 45.504 -21.377 1.000 38.478 233 PRO A C 1
ATOM 3165 O O . PRO A 1 233 ? 15.028 45.233 -21.759 1.000 36.570 233 PRO A O 1
ATOM 3176 N N . THR A 1 234 ? 17.111 45.930 -22.180 1.000 40.818 234 THR A N 1
ATOM 3177 C CA . THR A 1 234 ? 16.958 46.056 -23.656 1.000 43.388 234 THR A CA 1
ATOM 3178 C C . THR A 1 234 ? 17.682 44.896 -24.355 1.000 43.959 234 THR A C 1
ATOM 3179 O O . THR A 1 234 ? 17.479 44.713 -25.548 1.000 47.963 234 THR A O 1
ATOM 3190 N N . ASP A 1 235 ? 18.502 44.136 -23.634 1.000 45.284 235 ASP A N 1
ATOM 3191 C CA . ASP A 1 235 ? 19.289 42.993 -24.168 1.000 45.746 235 ASP A CA 1
ATOM 3192 C C . ASP A 1 235 ? 19.177 41.811 -23.196 1.000 41.114 235 ASP A C 1
ATOM 3193 O O . ASP A 1 235 ? 18.639 41.986 -22.090 1.000 38.978 235 ASP A O 1
ATOM 3202 N N . CYS A 1 236 ? 19.768 40.677 -23.552 1.000 37.425 236 CYS A N 1
ATOM 3203 C CA . CYS A 1 236 ? 19.763 39.482 -22.697 1.000 37.116 236 CYS A CA 1
ATOM 3204 C C . CYS A 1 236 ? 20.986 39.550 -21.769 1.000 34.823 236 CYS A C 1
ATOM 3205 O O . CYS A 1 236 ? 22.060 39.070 -22.151 1.000 32.749 236 CYS A O 1
ATOM 3212 N N . THR A 1 237 ? 20.842 40.204 -20.619 1.000 32.484 237 THR A N 1
ATOM 3213 C CA . THR A 1 237 ? 21.969 40.521 -19.714 1.000 32.287 237 THR A CA 1
ATOM 3214 C C . THR A 1 237 ? 21.545 40.140 -18.297 1.000 28.716 237 THR A C 1
ATOM 3215 O O . THR A 1 237 ? 20.344 40.065 -18.026 1.000 28.604 237 THR A O 1
ATOM 3226 N N . LEU A 1 238 ? 22.517 39.821 -17.481 1.000 27.635 238 LEU A N 1
ATOM 3227 C CA . LEU A 1 238 ? 22.295 39.313 -16.114 1.000 27.068 238 LEU A CA 1
ATOM 3228 C C . LEU A 1 238 ? 21.780 40.446 -15.231 1.000 26.441 238 LEU A C 1
ATOM 3229 O O . LEU A 1 238 ? 22.143 41.599 -15.387 1.000 27.197 238 LEU A O 1
ATOM 3245 N N . PRO A 1 239 ? 20.914 40.107 -14.260 1.000 25.756 239 PRO A N 1
ATOM 3246 C CA . PRO A 1 239 ? 20.553 41.037 -13.205 1.000 25.478 239 PRO A CA 1
ATOM 3247 C C . PRO A 1 239 ? 21.830 41.405 -12.421 1.000 25.956 239 PRO A C 1
ATOM 3248 O O . PRO A 1 239 ? 22.703 40.555 -12.201 1.000 25.516 239 PRO A O 1
ATOM 3259 N N . VAL A 1 240 ? 21.876 42.659 -12.000 1.000 25.898 240 VAL A N 1
ATOM 3260 C CA . VAL A 1 240 ? 23.028 43.288 -11.306 1.000 27.155 240 VAL A CA 1
ATOM 3261 C C . VAL A 1 240 ? 22.592 43.865 -9.959 1.000 26.473 240 VAL A C 1
ATOM 3262 O O . VAL A 1 240 ? 21.576 44.554 -9.898 1.000 26.873 240 VAL A O 1
ATOM 3275 N N . ILE A 1 241 ? 23.421 43.674 -8.947 1.000 26.429 241 ILE A N 1
ATOM 3276 C CA . ILE A 1 241 ? 23.345 44.384 -7.650 1.000 26.863 241 ILE A CA 1
ATOM 3277 C C . ILE A 1 241 ? 24.650 45.191 -7.566 1.000 27.191 241 ILE A C 1
ATOM 3278 O O . ILE A 1 241 ? 25.746 44.573 -7.523 1.000 25.883 241 ILE A O 1
ATOM 3294 N N . ASP A 1 242 ? 24.543 46.513 -7.633 1.000 26.985 242 ASP A N 1
ATOM 3295 C CA . ASP A 1 242 ? 25.734 47.408 -7.612 1.000 29.020 242 ASP A CA 1
ATOM 3296 C C . ASP A 1 242 ? 26.051 47.772 -6.163 1.000 29.473 242 ASP A C 1
ATOM 3297 O O . ASP A 1 242 ? 25.138 48.176 -5.419 1.000 28.774 242 ASP A O 1
ATOM 3306 N N . VAL A 1 243 ? 27.308 47.611 -5.780 1.000 29.815 243 VAL A N 1
ATOM 3307 C CA . VAL A 1 243 ? 27.750 47.946 -4.405 1.000 30.152 243 VAL A CA 1
ATOM 3308 C C . VAL A 1 243 ? 29.062 48.707 -4.517 1.000 31.366 243 VAL A C 1
ATOM 3309 O O . VAL A 1 243 ? 29.666 48.713 -5.626 1.000 32.190 243 VAL A O 1
ATOM 3322 N N . GLU A 1 244 ? 29.451 49.356 -3.424 1.000 32.409 244 GLU A N 1
ATOM 3323 C CA . GLU A 1 244 ? 30.793 49.950 -3.297 1.000 35.194 244 GLU A CA 1
ATOM 3324 C C . GLU A 1 244 ? 31.608 49.068 -2.366 1.000 33.506 244 GLU A C 1
ATOM 3325 O O . GLU A 1 244 ? 31.066 48.383 -1.532 1.000 32.723 244 GLU A O 1
ATOM 3337 N N . PRO A 1 245 ? 32.933 49.105 -2.467 1.000 33.184 245 PRO A N 1
ATOM 3338 C CA . PRO A 1 245 ? 33.792 48.326 -1.592 1.000 33.589 245 PRO A CA 1
ATOM 3339 C C . PRO A 1 245 ? 33.662 48.794 -0.129 1.000 34.057 245 PRO A C 1
ATOM 3340 O O . PRO A 1 245 ? 33.577 49.947 0.136 1.000 32.987 245 PRO A O 1
ATOM 3351 N N . GLY A 1 246 ? 33.655 47.849 0.799 1.000 34.690 246 GLY A N 1
ATOM 3352 C CA . GLY A 1 246 ? 33.915 48.121 2.225 1.000 36.063 246 GLY A CA 1
ATOM 3353 C C . GLY A 1 246 ? 32.712 48.709 2.927 1.000 35.831 246 GLY A C 1
ATOM 3354 O O . GLY A 1 246 ? 32.923 49.459 3.864 1.000 36.870 246 GLY A O 1
ATOM 3358 N N . LYS A 1 247 ? 31.507 48.409 2.459 1.000 35.822 247 LYS A N 1
ATOM 3359 C CA . LYS A 1 247 ? 30.253 48.968 3.012 1.000 36.816 247 LYS A CA 1
ATOM 3360 C C . LYS A 1 247 ? 29.390 47.843 3.574 1.000 35.177 247 LYS A C 1
ATOM 3361 O O . LYS A 1 247 ? 29.710 46.684 3.380 1.000 35.700 247 LYS A O 1
ATOM 3380 N N . THR A 1 248 ? 28.276 48.204 4.189 1.000 34.365 248 THR A N 1
ATOM 3381 C CA . THR A 1 248 ? 27.256 47.256 4.659 1.000 33.061 248 THR A CA 1
ATOM 3382 C C . THR A 1 248 ? 25.934 47.618 3.984 1.000 32.446 248 THR A C 1
ATOM 3383 O O . THR A 1 248 ? 25.489 48.796 4.091 1.000 32.943 248 THR A O 1
ATOM 3394 N N . TYR A 1 249 ? 25.329 46.649 3.314 1.000 30.825 249 TYR A N 1
ATOM 3395 C CA . TYR A 1 249 ? 24.011 46.806 2.652 1.000 29.738 249 TYR A CA 1
ATOM 3396 C C . TYR A 1 249 ? 22.980 46.000 3.433 1.000 29.708 249 TYR A C 1
ATOM 3397 O O . TYR A 1 249 ? 23.252 44.835 3.807 1.000 31.446 249 TYR A O 1
ATOM 3415 N N . ARG A 1 250 ? 21.797 46.587 3.589 1.000 29.334 250 ARG A N 1
ATOM 3416 C CA . ARG A 1 250 ? 20.593 45.834 3.981 1.000 28.687 250 ARG A CA 1
ATOM 3417 C C . ARG A 1 250 ? 19.978 45.281 2.710 1.000 27.124 250 ARG A C 1
ATOM 3418 O O . ARG A 1 250 ? 19.491 46.108 1.920 1.000 27.230 250 ARG A O 1
ATOM 3439 N N . LEU A 1 251 ? 20.078 43.974 2.499 1.000 26.018 251 LEU A N 1
ATOM 3440 C CA . LEU A 1 251 ? 19.535 43.319 1.287 1.000 26.071 251 LEU A CA 1
ATOM 3441 C C . LEU A 1 251 ? 18.142 42.824 1.638 1.000 25.793 251 LEU A C 1
ATOM 3442 O O . LEU A 1 251 ? 18.013 42.106 2.662 1.000 27.363 251 LEU A O 1
ATOM 3458 N N . ARG A 1 252 ? 17.132 43.245 0.893 1.000 24.787 252 ARG A N 1
ATOM 3459 C CA . ARG A 1 252 ? 15.730 42.892 1.214 1.000 24.752 252 ARG A CA 1
ATOM 3460 C C . ARG A 1 252 ? 15.331 41.838 0.190 1.000 24.475 252 ARG A C 1
ATOM 3461 O O . ARG A 1 252 ? 15.011 42.206 -0.956 1.000 24.968 252 ARG A O 1
ATOM 3482 N N . PHE A 1 253 ? 15.420 40.567 0.574 1.000 23.573 253 PHE A N 1
ATOM 3483 C CA . PHE A 1 253 ? 15.095 39.434 -0.308 1.000 24.046 253 PHE A CA 1
ATOM 3484 C C . PHE A 1 253 ? 13.586 39.249 -0.298 1.000 23.717 253 PHE A C 1
ATOM 3485 O O . PHE A 1 253 ? 13.047 39.093 0.794 1.000 23.419 253 PHE A O 1
ATOM 3502 N N . ILE A 1 254 ? 12.969 39.238 -1.482 1.000 22.510 254 ILE A N 1
ATOM 3503 C CA . ILE A 1 254 ? 11.490 39.085 -1.645 1.000 23.374 254 ILE A CA 1
ATOM 3504 C C . ILE A 1 254 ? 11.228 37.903 -2.558 1.000 23.539 254 ILE A C 1
ATOM 3505 O O . ILE A 1 254 ? 11.623 37.962 -3.726 1.000 23.488 254 ILE A O 1
ATOM 3521 N N . GLY A 1 255 ? 10.551 36.887 -2.020 1.000 24.683 255 GLY A N 1
ATOM 3522 C CA . GLY A 1 255 ? 10.146 35.685 -2.754 1.000 24.283 255 GLY A CA 1
ATOM 3523 C C . GLY A 1 255 ? 8.852 35.931 -3.505 1.000 25.048 255 GLY A C 1
ATOM 3524 O O . GLY A 1 255 ? 7.776 35.596 -2.997 1.000 24.491 255 GLY A O 1
ATOM 3528 N N . ALA A 1 256 ? 8.928 36.563 -4.675 1.000 23.393 256 ALA A N 1
ATOM 3529 C CA . ALA A 1 256 ? 7.728 36.896 -5.471 1.000 23.686 256 ALA A CA 1
ATOM 3530 C C . ALA A 1 256 ? 7.575 35.860 -6.598 1.000 24.266 256 ALA A C 1
ATOM 3531 O O . ALA A 1 256 ? 6.966 36.152 -7.630 1.000 24.329 256 ALA A O 1
ATOM 3538 N N . THR A 1 257 ? 8.098 34.657 -6.398 1.000 25.007 257 THR A N 1
ATOM 3539 C CA . THR A 1 257 ? 8.016 33.527 -7.355 1.000 27.465 257 THR A CA 1
ATOM 3540 C C . THR A 1 257 ? 6.604 32.898 -7.253 1.000 29.482 257 THR A C 1
ATOM 3541 O O . THR A 1 257 ? 6.065 32.783 -6.145 1.000 34.416 257 THR A O 1
ATOM 3552 N N . GLY A 1 258 ? 6.007 32.497 -8.349 1.000 28.712 258 GLY A N 1
ATOM 3553 C CA . GLY A 1 258 ? 4.663 31.891 -8.309 1.000 28.417 258 GLY A CA 1
ATOM 3554 C C . GLY A 1 258 ? 4.739 30.383 -8.117 1.000 26.988 258 GLY A C 1
ATOM 3555 O O . GLY A 1 258 ? 3.716 29.771 -7.916 1.000 27.063 258 GLY A O 1
ATOM 3559 N N . LEU A 1 259 ? 5.917 29.808 -8.260 1.000 25.496 259 LEU A N 1
ATOM 3560 C CA . LEU A 1 259 ? 6.147 28.345 -8.173 1.000 26.512 259 LEU A CA 1
ATOM 3561 C C . LEU A 1 259 ? 7.402 28.048 -7.346 1.000 27.532 259 LEU A C 1
ATOM 3562 O O . LEU A 1 259 ? 7.329 27.197 -6.443 1.000 29.390 259 LEU A O 1
ATOM 3578 N N . SER A 1 260 ? 8.502 28.730 -7.632 1.000 25.954 260 SER A N 1
ATOM 3579 C CA . SER A 1 260 ? 9.858 28.290 -7.225 1.000 25.687 260 SER A CA 1
ATOM 3580 C C . SER A 1 260 ? 10.161 28.535 -5.743 1.000 2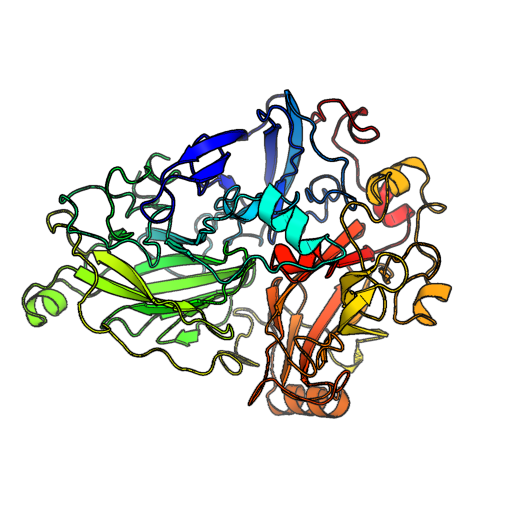5.461 260 SER A C 1
ATOM 3581 O O . SER A 1 260 ? 9.848 29.585 -5.197 1.000 27.311 260 SER A O 1
ATOM 3589 N N . LEU A 1 261 ? 10.814 27.543 -5.156 1.000 25.981 261 LEU A N 1
ATOM 3590 C CA . LEU A 1 261 ? 11.626 27.636 -3.920 1.000 26.281 261 LEU A CA 1
ATOM 3591 C C . LEU A 1 261 ? 13.063 27.799 -4.402 1.000 25.068 261 LEU A C 1
ATOM 3592 O O . LEU A 1 261 ? 13.484 26.980 -5.246 1.000 24.450 261 LEU A O 1
ATOM 3608 N N . LEU A 1 262 ? 13.732 28.855 -3.963 1.000 23.644 262 LEU A N 1
ATOM 3609 C CA . LEU A 1 262 ? 15.109 29.154 -4.447 1.000 25.180 262 LEU A CA 1
ATOM 3610 C C . LEU A 1 262 ? 16.111 28.945 -3.312 1.000 24.557 262 LEU A C 1
ATOM 3611 O O . LEU A 1 262 ? 15.807 29.207 -2.132 1.000 25.388 262 LEU A O 1
ATOM 3627 N N . THR A 1 263 ? 17.269 28.454 -3.667 1.000 24.289 263 THR A N 1
ATOM 3628 C CA . THR A 1 263 ? 18.474 28.496 -2.824 1.000 24.465 263 THR A CA 1
ATOM 3629 C C . THR A 1 263 ? 19.522 29.332 -3.574 1.000 24.880 263 THR A C 1
ATOM 3630 O O . THR A 1 263 ? 19.612 29.248 -4.834 1.000 23.862 263 THR A O 1
ATOM 3641 N N . MET A 1 264 ? 20.249 30.177 -2.871 1.000 24.480 264 MET A N 1
ATOM 3642 C CA . MET A 1 264 ? 21.163 31.104 -3.559 1.000 24.843 264 MET A CA 1
ATOM 3643 C C . MET A 1 264 ? 22.292 31.510 -2.651 1.000 24.920 264 MET A C 1
ATOM 3644 O O . MET A 1 264 ? 22.107 31.584 -1.425 1.000 24.406 264 MET A O 1
ATOM 3658 N N . GLY A 1 265 ? 23.398 31.832 -3.300 1.000 25.325 265 GLY A N 1
ATOM 3659 C CA . GLY A 1 265 ? 24.595 32.350 -2.631 1.000 24.958 265 GLY A CA 1
ATOM 3660 C C . GLY A 1 265 ? 25.383 33.244 -3.536 1.000 25.255 265 GLY A C 1
ATOM 3661 O O . GLY A 1 265 ? 25.182 33.220 -4.778 1.000 24.583 265 GLY A O 1
ATOM 3665 N N . PHE A 1 266 ? 26.323 33.942 -2.927 1.000 25.574 266 PHE A N 1
ATOM 3666 C CA . PHE A 1 266 ? 27.251 34.875 -3.593 1.000 26.726 266 PHE A CA 1
ATOM 3667 C C . PHE A 1 266 ? 28.643 34.269 -3.606 1.000 27.864 266 PHE A C 1
ATOM 3668 O O . PHE A 1 266 ? 29.208 33.961 -2.543 1.000 27.487 266 PHE A O 1
ATOM 3685 N N . GLU A 1 267 ? 29.209 34.208 -4.802 1.000 28.080 267 GLU A N 1
ATOM 3686 C CA . GLU A 1 267 ? 30.599 33.793 -5.023 1.000 29.872 267 GLU A CA 1
ATOM 3687 C C . GLU A 1 267 ? 31.518 34.542 -4.062 1.000 30.401 267 GLU A C 1
ATOM 3688 O O . GLU A 1 267 ? 31.494 35.764 -4.074 1.000 29.007 267 GLU A O 1
ATOM 3700 N N . ASP A 1 268 ? 32.241 33.808 -3.211 1.000 32.044 268 ASP A N 1
ATOM 3701 C CA . ASP A 1 268 ? 33.332 34.319 -2.339 1.000 34.177 268 ASP A CA 1
ATOM 3702 C C . ASP A 1 268 ? 32.801 35.301 -1.293 1.000 32.909 268 ASP A C 1
ATOM 3703 O O . ASP A 1 268 ? 33.618 36.051 -0.754 1.000 32.342 268 ASP A O 1
ATOM 3712 N N . HIS A 1 269 ? 31.492 35.362 -1.070 1.000 30.988 269 HIS A N 1
ATOM 3713 C CA . HIS A 1 269 ? 30.891 36.192 0.012 1.000 32.006 269 HIS A CA 1
ATOM 3714 C C . HIS A 1 269 ? 30.068 35.262 0.912 1.000 33.168 269 HIS A C 1
ATOM 3715 O O . HIS A 1 269 ? 28.876 34.993 0.579 1.000 31.968 269 HIS A O 1
ATOM 3730 N N . ASN A 1 270 ? 30.655 34.830 2.023 1.000 35.564 270 ASN A N 1
ATOM 3731 C CA . ASN A 1 270 ? 30.052 33.805 2.917 1.000 39.249 270 ASN A CA 1
ATOM 3732 C C . ASN A 1 270 ? 29.457 34.366 4.194 1.000 40.739 270 ASN A C 1
ATOM 3733 O O . ASN A 1 270 ? 28.983 33.547 4.967 1.000 43.450 270 ASN A O 1
ATOM 3744 N N . ASP A 1 271 ? 29.500 35.665 4.441 1.000 44.766 271 ASP A N 1
ATOM 3745 C CA . ASP A 1 271 ? 28.921 36.221 5.695 1.000 48.116 271 ASP A CA 1
ATOM 3746 C C . ASP A 1 271 ? 27.737 37.113 5.344 1.000 42.531 271 ASP A C 1
ATOM 3747 O O . ASP A 1 271 ? 27.924 38.329 5.066 1.000 45.133 271 ASP A O 1
ATOM 3756 N N . LEU A 1 272 ? 26.577 36.471 5.342 1.000 37.589 272 LEU A N 1
ATOM 3757 C CA . LEU A 1 272 ? 25.254 37.107 5.268 1.000 34.983 272 LEU A CA 1
ATOM 3758 C C . LEU A 1 272 ? 24.675 37.005 6.684 1.000 35.069 272 LEU A C 1
ATOM 3759 O O . LEU A 1 272 ? 24.789 35.923 7.258 1.000 38.144 272 LEU A O 1
ATOM 3775 N N . THR A 1 273 ? 24.206 38.102 7.268 1.000 31.602 273 THR A N 1
ATOM 3776 C CA . THR A 1 273 ? 23.537 38.088 8.589 1.000 30.729 273 THR A CA 1
ATOM 3777 C C . THR A 1 273 ? 22.051 38.386 8.378 1.000 28.827 273 THR A C 1
ATOM 3778 O O . THR A 1 273 ? 21.719 39.552 8.004 1.000 28.910 273 THR A O 1
ATOM 3789 N N . ILE A 1 274 ? 21.187 37.420 8.674 1.000 28.141 274 ILE A N 1
ATOM 3790 C CA . ILE A 1 274 ? 19.719 37.645 8.613 1.000 27.127 274 ILE A CA 1
ATOM 3791 C C . ILE A 1 274 ? 19.316 38.410 9.873 1.000 28.618 274 ILE A C 1
ATOM 3792 O O . ILE A 1 274 ? 19.639 37.907 10.981 1.000 29.120 274 ILE A O 1
ATOM 3808 N N . VAL A 1 275 ? 18.647 39.567 9.734 1.000 27.564 275 VAL A N 1
ATOM 3809 C CA . VAL A 1 275 ? 18.273 40.427 10.892 1.000 30.042 275 VAL A CA 1
ATOM 3810 C C . VAL A 1 275 ? 16.757 40.596 10.965 1.000 30.405 275 VAL A C 1
ATOM 3811 O O . VAL A 1 275 ? 16.282 41.016 11.998 1.000 30.539 275 VAL A O 1
ATOM 3824 N N . GLN A 1 276 ? 16.018 40.257 9.917 1.000 31.760 276 GLN A N 1
ATOM 3825 C CA . GLN A 1 276 ? 14.535 40.361 9.975 1.000 33.380 276 GLN A CA 1
ATOM 3826 C C . GLN A 1 276 ? 13.941 39.271 9.094 1.000 31.482 276 GLN A C 1
ATOM 3827 O O . GLN A 1 276 ? 14.495 38.993 8.003 1.000 28.762 276 GLN A O 1
ATOM 3841 N N . VAL A 1 277 ? 12.819 38.695 9.531 1.000 29.458 277 VAL A N 1
ATOM 3842 C CA . VAL A 1 277 ? 12.112 37.636 8.775 1.000 29.096 277 VAL A CA 1
ATOM 3843 C C . VAL A 1 277 ? 10.651 38.054 8.568 1.000 28.761 277 VAL A C 1
ATOM 3844 O O . VAL A 1 277 ? 10.011 38.450 9.532 1.000 30.448 277 VAL A O 1
ATOM 3857 N N . ASP A 1 278 ? 10.153 37.990 7.333 1.000 27.664 278 ASP 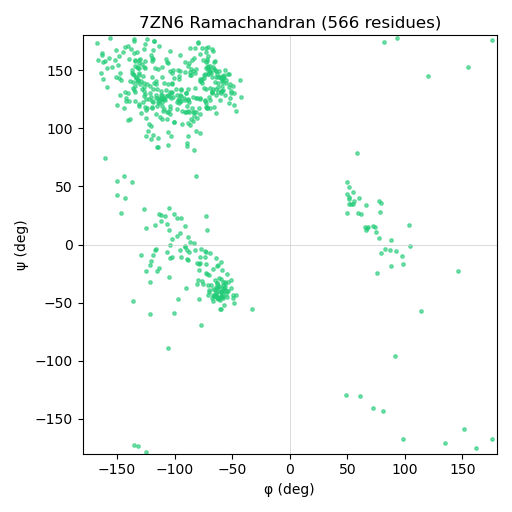A N 1
ATOM 3858 C CA . ASP A 1 278 ? 8.708 38.247 7.035 1.000 27.936 278 ASP A CA 1
ATOM 3859 C C . ASP A 1 278 ? 8.277 39.568 7.641 1.000 29.221 278 ASP A C 1
ATOM 3860 O O . ASP A 1 278 ? 7.222 39.669 8.305 1.000 27.128 278 ASP A O 1
ATOM 3869 N N . GLY A 1 279 ? 9.071 40.592 7.385 1.000 31.683 279 GLY A N 1
ATOM 3870 C CA . GLY A 1 279 ? 8.592 41.955 7.643 1.000 35.559 279 GLY A CA 1
ATOM 3871 C C . GLY A 1 279 ? 8.957 42.384 9.040 1.000 39.202 279 GLY A C 1
ATOM 3872 O O . GLY A 1 279 ? 10.097 42.821 9.194 1.000 47.206 279 GLY A O 1
ATOM 3876 N N . SER A 1 280 ? 8.044 42.239 10.001 1.000 42.185 280 SER A N 1
ATOM 3877 C CA . SER A 1 280 ? 8.039 42.956 11.312 1.000 48.022 280 SER A CA 1
ATOM 3878 C C . SER A 1 280 ? 9.204 42.474 12.179 1.000 42.700 280 SER A C 1
ATOM 3879 O O . SER A 1 280 ? 9.730 43.248 12.938 1.000 39.937 280 SER A O 1
ATOM 3887 N N . GLU A 1 281 ? 9.541 41.194 12.084 1.000 43.505 281 GLU A N 1
ATOM 3888 C CA . GLU A 1 281 ? 10.098 40.473 13.266 1.000 42.253 281 GLU A CA 1
ATOM 3889 C C . GLU A 1 281 ? 11.612 40.645 13.308 1.000 36.666 281 GLU A C 1
ATOM 3890 O O . GLU A 1 281 ? 12.264 39.966 12.454 1.000 37.888 281 GLU A O 1
ATOM 3902 N N . TYR A 1 282 ? 12.177 41.486 14.194 1.000 36.386 282 TYR A N 1
ATOM 3903 C CA . TYR A 1 282 ? 13.657 41.518 14.383 1.000 36.756 282 TYR A CA 1
ATOM 3904 C C . TYR A 1 282 ? 14.080 40.226 15.116 1.000 34.247 282 TYR A C 1
ATOM 3905 O O . TYR A 1 282 ? 13.703 40.020 16.270 1.000 34.252 282 TYR A O 1
ATOM 3923 N N . ASN A 1 283 ? 14.912 39.406 14.479 1.000 30.803 283 ASN A N 1
ATOM 3924 C CA . ASN A 1 283 ? 15.525 38.204 15.098 1.000 31.386 283 ASN A CA 1
ATOM 3925 C C . ASN A 1 283 ? 16.941 38.540 15.608 1.000 32.687 283 ASN A C 1
ATOM 3926 O O . ASN A 1 283 ? 17.628 39.461 15.063 1.000 32.865 283 ASN A O 1
ATOM 3937 N N . ALA A 1 284 ? 17.359 37.853 16.666 1.000 32.680 284 ALA A N 1
ATOM 3938 C CA . ALA A 1 284 ? 18.779 37.745 17.042 1.000 34.391 284 ALA A CA 1
ATOM 3939 C C . ALA A 1 284 ? 19.532 37.370 15.764 1.000 33.655 284 ALA A C 1
ATOM 3940 O O . ALA A 1 284 ? 19.091 36.520 15.009 1.000 33.018 284 ALA A O 1
ATOM 3947 N N . PRO A 1 285 ? 20.625 38.088 15.440 1.000 35.841 285 PRO A N 1
ATOM 3948 C CA . PRO A 1 285 ? 21.301 37.971 14.145 1.000 35.340 285 PRO A CA 1
ATOM 3949 C C . PRO A 1 285 ? 21.808 36.546 13.904 1.000 34.219 285 PRO A C 1
ATOM 3950 O O . PRO A 1 285 ? 22.295 35.959 14.804 1.000 32.927 285 PRO A O 1
ATOM 3961 N N . VAL A 1 286 ? 21.527 35.999 12.731 1.000 32.449 286 VAL A N 1
ATOM 3962 C CA . VAL A 1 286 ? 21.915 34.626 12.307 1.000 34.762 286 VAL A CA 1
ATOM 3963 C C . VAL A 1 286 ? 22.827 34.745 11.069 1.000 34.892 286 VAL A C 1
ATOM 3964 O O . VAL A 1 286 ? 22.403 35.308 10.070 1.000 32.228 286 VAL A O 1
ATOM 3977 N N . THR A 1 287 ? 24.035 34.206 11.125 1.000 36.116 287 THR A N 1
ATOM 3978 C CA . THR A 1 287 ? 25.045 34.313 10.045 1.000 38.471 287 THR A CA 1
ATOM 3979 C C . THR A 1 287 ? 24.940 33.064 9.174 1.000 36.360 287 THR A C 1
ATOM 3980 O O . THR A 1 287 ? 24.961 31.997 9.725 1.000 39.154 287 THR A O 1
ATOM 3991 N N . VAL A 1 288 ? 24.719 33.192 7.879 1.000 32.512 288 VAL A N 1
ATOM 3992 C CA . VAL A 1 288 ? 24.540 32.037 6.958 1.000 32.404 288 VAL A CA 1
ATOM 3993 C C . VAL A 1 288 ? 25.418 32.280 5.716 1.000 33.143 288 VAL A C 1
ATOM 3994 O O . VAL A 1 288 ? 25.880 33.429 5.508 1.000 33.414 288 VAL A O 1
ATOM 4007 N N . ASP A 1 289 ? 25.616 31.235 4.923 1.000 31.643 289 ASP A N 1
ATOM 4008 C CA . ASP A 1 289 ? 26.454 31.274 3.702 1.000 32.438 289 ASP A CA 1
ATOM 4009 C C . ASP A 1 289 ? 25.551 31.245 2.479 1.000 29.947 289 ASP A C 1
ATOM 4010 O O . ASP A 1 289 ? 26.064 31.359 1.386 1.000 30.865 289 ASP A O 1
ATOM 4019 N N . HIS A 1 290 ? 24.241 31.056 2.664 1.000 29.665 290 HIS A N 1
ATOM 4020 C CA . HIS A 1 290 ? 23.264 31.010 1.550 1.000 27.920 290 HIS A CA 1
ATOM 4021 C C . HIS A 1 290 ? 21.871 31.344 2.076 1.000 26.791 290 HIS A C 1
ATOM 4022 O O . HIS A 1 290 ? 21.619 31.243 3.291 1.000 26.879 290 HIS A O 1
ATOM 4037 N N . ILE A 1 291 ? 20.991 31.735 1.177 1.000 25.220 291 ILE A N 1
ATOM 4038 C CA . ILE A 1 291 ? 19.580 32.093 1.493 1.000 24.254 291 ILE A CA 1
ATOM 4039 C C . ILE A 1 291 ? 18.710 31.083 0.776 1.000 24.490 291 ILE A C 1
ATOM 4040 O O . ILE A 1 291 ? 18.931 30.841 -0.446 1.000 24.107 291 ILE A O 1
ATOM 4056 N N . GLN A 1 292 ? 17.670 30.618 1.454 1.000 24.613 292 GLN A N 1
ATOM 4057 C CA . GLN A 1 292 ? 16.576 29.859 0.802 1.000 23.690 292 GLN A CA 1
ATOM 4058 C C . GLN A 1 292 ? 15.317 30.707 0.846 1.000 23.748 292 GLN A C 1
ATOM 4059 O O . GLN A 1 292 ? 14.954 31.166 1.933 1.000 24.225 292 GLN A O 1
ATOM 4073 N N . LEU A 1 293 ? 14.644 30.819 -0.281 1.000 22.789 293 LEU A N 1
ATOM 4074 C CA . LEU A 1 293 ? 13.559 31.813 -0.418 1.000 23.803 293 LEU A CA 1
ATOM 4075 C C . LEU A 1 293 ? 12.376 31.208 -1.173 1.000 23.461 293 LEU A C 1
ATOM 4076 O O . LEU A 1 293 ? 12.505 30.895 -2.370 1.000 24.394 293 LEU A O 1
ATOM 4092 N N . GLY A 1 294 ? 11.303 30.941 -0.432 1.000 23.922 294 GLY A N 1
ATOM 4093 C CA . GLY A 1 294 ? 10.056 30.415 -1.005 1.000 24.062 294 GLY A CA 1
ATOM 4094 C C . GLY A 1 294 ? 9.069 31.523 -1.305 1.000 23.413 294 GLY A C 1
ATOM 4095 O O . GLY A 1 294 ? 9.272 32.650 -0.822 1.000 23.448 294 GLY A O 1
ATOM 4099 N N . GLY A 1 295 ? 8.075 31.224 -2.128 1.000 22.698 295 GLY A N 1
ATOM 4100 C CA . GLY A 1 295 ? 6.949 32.120 -2.450 1.000 22.659 295 GLY A CA 1
ATOM 4101 C C . GLY A 1 295 ? 6.336 32.763 -1.210 1.000 22.704 295 GLY A C 1
ATOM 4102 O O . GLY A 1 295 ? 5.795 32.036 -0.382 1.000 24.659 295 GLY A O 1
ATOM 4106 N N . GLY A 1 296 ? 6.444 34.079 -1.101 1.000 21.564 296 GLY A N 1
ATOM 4107 C CA . GLY A 1 296 ? 5.828 34.888 -0.051 1.000 22.962 296 GLY A CA 1
ATOM 4108 C C . GLY A 1 296 ? 6.775 35.204 1.093 1.000 23.612 296 GLY A C 1
ATOM 4109 O O . GLY A 1 296 ? 6.439 36.085 1.873 1.000 25.657 296 GLY A O 1
ATOM 4113 N N . GLN A 1 297 ? 7.959 34.586 1.155 1.000 22.690 297 GLN A N 1
ATOM 4114 C CA . GLN A 1 297 ? 8.915 34.831 2.256 1.000 23.235 297 GLN A CA 1
ATOM 4115 C C . GLN A 1 297 ? 9.687 36.120 1.972 1.000 22.689 297 GLN A C 1
ATOM 4116 O O . GLN A 1 297 ? 9.891 36.481 0.804 1.000 21.827 297 GLN A O 1
ATOM 4130 N N . ARG A 1 298 ? 10.116 36.794 3.015 1.000 23.105 298 ARG A N 1
ATOM 4131 C CA . ARG A 1 298 ? 11.117 37.899 2.941 1.000 24.138 298 ARG A CA 1
ATOM 4132 C C . ARG A 1 298 ? 12.166 37.689 4.044 1.000 26.428 298 ARG A C 1
ATOM 4133 O O . ARG A 1 298 ? 11.815 37.220 5.142 1.000 26.760 298 ARG A O 1
ATOM 4154 N N . PHE A 1 299 ? 13.417 38.014 3.733 1.000 25.520 299 PHE A N 1
ATOM 4155 C CA . PHE A 1 299 ? 14.543 38.034 4.704 1.000 26.600 299 PHE A CA 1
ATOM 4156 C C . PHE A 1 299 ? 15.302 39.334 4.464 1.000 26.012 299 PHE A C 1
ATOM 4157 O O . PHE A 1 299 ? 15.569 39.664 3.271 1.000 24.859 299 PHE A O 1
ATOM 4174 N N . ASP A 1 300 ? 15.574 40.070 5.529 1.000 26.853 300 ASP A N 1
ATOM 4175 C CA . ASP A 1 300 ? 16.469 41.244 5.497 1.000 28.562 300 ASP A CA 1
ATOM 4176 C C . ASP A 1 300 ? 17.839 40.736 5.951 1.000 28.950 300 ASP A C 1
ATOM 4177 O O . ASP A 1 300 ? 17.934 40.133 7.065 1.000 27.845 300 ASP A O 1
ATOM 4186 N N . VAL A 1 301 ? 18.833 40.911 5.088 1.000 27.695 301 VAL A N 1
ATOM 4187 C CA . VAL A 1 301 ? 20.189 40.337 5.256 1.000 29.594 301 VAL A CA 1
ATOM 4188 C C . VAL A 1 301 ? 21.221 41.463 5.190 1.000 30.875 301 VAL A C 1
ATOM 4189 O O . VAL A 1 301 ? 21.206 42.176 4.192 1.000 30.840 301 VAL A O 1
ATOM 4202 N N . LEU A 1 302 ? 22.092 41.622 6.199 1.000 30.954 302 LEU A N 1
ATOM 4203 C CA . LEU A 1 302 ? 23.266 42.537 6.114 1.000 32.095 302 LEU A CA 1
ATOM 4204 C C . LEU A 1 302 ? 24.370 41.833 5.357 1.000 32.244 302 LEU A C 1
ATOM 4205 O O . LEU A 1 302 ? 24.770 40.716 5.771 1.000 32.965 302 LEU A O 1
ATOM 4221 N N . LEU A 1 303 ? 24.873 42.480 4.303 1.000 32.178 303 LEU A N 1
ATOM 4222 C CA . LEU A 1 303 ? 26.076 42.039 3.559 1.000 31.432 303 LEU A CA 1
ATOM 4223 C C . LEU A 1 303 ? 27.166 43.087 3.750 1.000 32.628 303 LEU A C 1
ATOM 4224 O O . LEU A 1 303 ? 26.915 44.280 3.475 1.000 31.310 303 LEU A O 1
ATOM 4240 N N . ARG A 1 304 ? 28.304 42.656 4.270 1.000 34.331 304 ARG A N 1
ATOM 4241 C CA . ARG A 1 304 ? 29.562 43.431 4.311 1.000 36.792 304 ARG A CA 1
ATOM 4242 C C . ARG A 1 304 ? 30.304 43.133 3.019 1.000 34.636 304 ARG A C 1
ATOM 4243 O O . ARG A 1 304 ? 30.649 41.967 2.790 1.000 33.766 304 ARG A O 1
ATOM 4264 N N . THR A 1 305 ? 30.550 44.157 2.228 1.000 32.591 305 THR A N 1
ATOM 4265 C CA . THR A 1 305 ? 31.199 43.974 0.919 1.000 32.194 305 THR A CA 1
ATOM 4266 C C . THR A 1 305 ? 32.710 44.010 1.119 1.000 32.984 305 THR A C 1
ATOM 4267 O O . THR A 1 305 ? 33.239 44.614 2.107 1.000 32.831 305 THR A O 1
ATOM 4278 N N . LYS A 1 306 ? 33.409 43.390 0.180 1.000 32.736 306 LYS A N 1
ATOM 4279 C CA . LYS A 1 306 ? 34.880 43.345 0.209 1.000 32.969 306 LYS A CA 1
ATOM 4280 C C . LYS A 1 306 ? 35.441 44.765 0.170 1.000 33.534 306 LYS A C 1
ATOM 4281 O O . LYS A 1 306 ? 34.921 45.589 -0.551 1.000 32.424 306 LYS A O 1
ATOM 4300 N N . THR A 1 307 ? 36.529 44.985 0.884 1.000 34.043 307 THR A N 1
ATOM 4301 C CA . THR A 1 307 ? 37.337 46.223 0.843 1.000 36.069 307 THR A CA 1
ATOM 4302 C C . THR A 1 307 ? 38.109 46.320 -0.485 1.000 36.801 307 THR A C 1
ATOM 4303 O O . THR A 1 307 ? 38.314 45.269 -1.160 1.000 35.957 307 THR A O 1
ATOM 4314 N N . ALA A 1 308 ? 38.570 47.514 -0.825 1.000 38.631 308 ALA A N 1
ATOM 4315 C CA . ALA A 1 308 ? 39.389 47.768 -2.038 1.000 41.128 308 ALA A CA 1
ATOM 4316 C C . ALA A 1 308 ? 40.632 46.883 -1.984 1.000 43.186 308 ALA A C 1
ATOM 4317 O O . ALA A 1 308 ? 41.069 46.415 -3.039 1.000 42.965 308 ALA A O 1
ATOM 4324 N N . GLU A 1 309 ? 41.196 46.687 -0.784 1.000 46.462 309 GLU A N 1
ATOM 4325 C CA . GLU A 1 309 ? 42.383 45.822 -0.586 1.000 49.250 309 GLU A CA 1
ATOM 4326 C C . GLU A 1 309 ? 41.988 44.372 -0.889 1.000 48.122 309 GLU A C 1
ATOM 4327 O O . GLU A 1 309 ? 42.755 43.727 -1.619 1.000 48.187 309 GLU A O 1
ATOM 4339 N N . GLU A 1 310 ? 40.881 43.860 -0.347 1.000 46.136 310 GLU A N 1
ATOM 4340 C CA . GLU A 1 310 ? 40.494 42.457 -0.618 1.000 47.109 310 GLU A CA 1
ATOM 4341 C C . GLU A 1 310 ? 40.257 42.276 -2.129 1.000 48.012 310 GLU A C 1
ATOM 4342 O O . GLU A 1 310 ? 40.575 41.192 -2.625 1.000 50.495 310 GLU A O 1
ATOM 4354 N N . LEU A 1 311 ? 39.704 43.272 -2.835 1.000 44.789 311 LEU A N 1
ATOM 4355 C CA . LEU A 1 311 ? 39.444 43.180 -4.296 1.000 44.937 311 LEU A CA 1
ATOM 4356 C C . LEU A 1 311 ? 40.783 43.111 -5.039 1.000 49.957 311 LEU A C 1
ATOM 4357 O O . LEU A 1 311 ? 40.875 42.314 -6.016 1.000 51.121 311 LEU A O 1
ATOM 4373 N N . ARG A 1 312 ? 41.735 43.949 -4.621 1.000 52.426 312 ARG A N 1
ATOM 4374 C CA . ARG A 1 312 ? 43.129 44.030 -5.135 1.000 58.863 312 ARG A CA 1
ATOM 4375 C C . ARG A 1 312 ? 43.777 42.641 -5.060 1.000 62.109 312 ARG A C 1
ATOM 4376 O O . ARG A 1 312 ? 44.437 42.266 -6.027 1.000 67.760 312 ARG A O 1
ATOM 4397 N N . CYS A 1 313 ? 43.530 41.891 -3.984 1.000 64.888 313 CYS A N 1
ATOM 4398 C CA . CYS A 1 313 ? 44.124 40.561 -3.670 1.000 68.526 313 CYS A CA 1
ATOM 4399 C C . CYS A 1 313 ? 43.423 39.418 -4.418 1.000 66.838 313 CYS A C 1
ATOM 4400 O O . CYS A 1 313 ? 43.985 38.313 -4.430 1.000 67.361 313 CYS A O 1
ATOM 4408 N N . ASN A 1 314 ? 42.231 39.647 -4.975 1.000 62.251 314 ASN A N 1
ATOM 4409 C CA . ASN A 1 314 ? 41.540 38.703 -5.894 1.000 62.196 314 ASN A CA 1
ATOM 4410 C C . ASN A 1 314 ? 41.804 39.135 -7.340 1.000 59.681 314 ASN A C 1
ATOM 4411 O O . ASN A 1 314 ? 40.976 38.845 -8.185 1.000 59.046 314 ASN A O 1
ATOM 4422 N N . GLY A 1 315 ? 42.882 39.877 -7.574 1.000 58.524 315 GLY A N 1
ATOM 4423 C CA . GLY A 1 315 ? 43.378 40.261 -8.909 1.000 58.860 315 GLY A CA 1
ATOM 4424 C C . GLY A 1 315 ? 42.587 41.391 -9.529 1.000 56.890 315 GLY A C 1
ATOM 4425 O O . GLY A 1 315 ? 42.397 41.336 -10.739 1.000 56.261 315 GLY A O 1
ATOM 4429 N N . ASP A 1 316 ? 42.158 42.375 -8.731 1.000 53.889 316 ASP A N 1
ATOM 4430 C CA . ASP A 1 316 ? 41.282 43.508 -9.135 1.000 53.037 316 ASP A CA 1
ATOM 4431 C C . ASP A 1 316 ? 39.976 42.990 -9.753 1.000 48.629 316 ASP A C 1
ATOM 4432 O O . ASP A 1 316 ? 39.427 43.637 -10.644 1.000 47.571 316 ASP A O 1
ATOM 4441 N N . LYS A 1 317 ? 39.441 41.904 -9.214 1.000 46.852 317 LYS A N 1
ATOM 4442 C CA . LYS A 1 317 ? 38.101 41.381 -9.585 1.000 45.591 317 LYS A CA 1
ATOM 4443 C C . LYS A 1 317 ? 37.023 42.343 -9.051 1.000 41.330 317 LYS A C 1
ATOM 4444 O O . LYS A 1 317 ? 37.092 42.721 -7.869 1.000 43.100 317 LYS A O 1
ATOM 4463 N N . THR A 1 318 ? 36.118 42.792 -9.908 1.000 37.506 318 THR A N 1
ATOM 4464 C CA . THR A 1 318 ? 35.063 43.775 -9.576 1.000 35.607 318 THR A CA 1
ATOM 4465 C C . THR A 1 318 ? 33.686 43.123 -9.732 1.000 32.678 318 THR A C 1
ATOM 4466 O O . THR A 1 318 ? 32.738 43.793 -9.408 1.000 31.952 318 THR A O 1
ATOM 4477 N N . THR A 1 319 ? 33.571 41.862 -10.187 1.000 30.455 319 THR A N 1
ATOM 4478 C CA . THR A 1 319 ? 32.265 41.160 -10.322 1.000 29.665 319 THR A CA 1
ATOM 4479 C C . THR A 1 319 ? 32.369 39.760 -9.703 1.000 29.142 319 THR A C 1
ATOM 4480 O O . THR A 1 319 ? 33.413 39.075 -9.851 1.000 28.582 319 THR A O 1
ATOM 4491 N N . TYR A 1 320 ? 31.286 39.383 -9.046 1.000 28.314 320 TYR A N 1
ATOM 4492 C CA . TYR A 1 320 ? 31.097 38.104 -8.336 1.000 27.996 320 TYR A CA 1
ATOM 4493 C C . TYR A 1 320 ? 29.714 37.619 -8.700 1.000 27.320 320 TYR A C 1
ATOM 4494 O O . TYR A 1 320 ? 28.774 38.438 -8.712 1.000 28.222 320 TYR A O 1
ATOM 4512 N N . PHE A 1 321 ? 29.561 36.322 -8.924 1.000 26.635 321 PHE A N 1
ATOM 4513 C CA . PHE A 1 321 ? 28.237 35.775 -9.278 1.000 25.799 321 PHE A CA 1
ATOM 4514 C C . PHE A 1 321 ? 27.374 35.537 -8.041 1.000 25.515 321 PHE A C 1
ATOM 4515 O O . PHE A 1 321 ? 27.892 35.021 -7.023 1.000 26.395 321 PHE A O 1
ATOM 4532 N N . LEU A 1 322 ? 26.102 35.963 -8.133 1.000 25.767 322 LEU A N 1
ATOM 4533 C CA . LEU A 1 322 ? 24.989 35.435 -7.317 1.000 25.808 322 LEU A CA 1
ATOM 4534 C C . LEU A 1 322 ? 24.470 34.233 -8.104 1.000 26.715 322 LEU A C 1
ATOM 4535 O O . LEU A 1 322 ? 24.152 34.390 -9.324 1.000 28.191 322 LEU A O 1
ATOM 4551 N N . GLN A 1 323 ? 24.471 33.070 -7.481 1.000 25.578 323 GLN A N 1
ATOM 4552 C CA . GLN A 1 323 ? 23.988 31.836 -8.120 1.000 24.685 323 GLN A CA 1
ATOM 4553 C C . GLN A 1 323 ? 22.704 31.438 -7.401 1.000 23.980 323 GLN A C 1
ATOM 4554 O O . GLN A 1 323 ? 22.698 31.359 -6.130 1.000 23.089 323 GLN A O 1
ATOM 4568 N N . PHE A 1 324 ? 21.627 31.244 -8.159 1.000 23.240 324 PHE A N 1
ATOM 4569 C CA . PHE A 1 324 ? 20.322 30.852 -7.592 1.000 23.452 324 PHE A CA 1
ATOM 4570 C C . PHE A 1 324 ? 19.825 29.605 -8.314 1.000 25.045 324 PHE A C 1
ATOM 4571 O O . PHE A 1 324 ? 19.882 29.473 -9.544 1.000 24.788 324 PHE A O 1
ATOM 4588 N N . GLU A 1 325 ? 19.260 28.697 -7.543 1.000 25.236 325 GLU A N 1
ATOM 4589 C CA . GLU A 1 325 ? 18.765 27.421 -8.108 1.000 26.343 325 GLU A CA 1
ATOM 4590 C C . GLU A 1 325 ? 17.386 27.116 -7.516 1.000 27.181 325 GLU A C 1
ATOM 4591 O O . GLU A 1 325 ? 17.137 27.445 -6.313 1.000 24.682 325 GLU A O 1
ATOM 4603 N N . THR A 1 326 ? 16.524 26.484 -8.316 1.000 26.257 326 THR A N 1
ATOM 4604 C CA . THR A 1 326 ? 15.267 25.894 -7.799 1.000 25.603 326 THR A CA 1
ATOM 4605 C C . THR A 1 326 ? 15.578 24.640 -6.986 1.000 25.754 326 THR A C 1
ATOM 4606 O O . THR A 1 326 ? 16.628 24.000 -7.207 1.000 25.618 326 THR A O 1
ATOM 4617 N N . ARG A 1 327 ? 14.716 24.336 -6.032 1.000 25.468 327 ARG A N 1
ATOM 4618 C CA . ARG A 1 327 ? 14.810 23.096 -5.223 1.000 27.079 327 ARG A CA 1
ATOM 4619 C C . ARG A 1 327 ? 13.439 22.409 -5.193 1.000 27.972 327 ARG A C 1
ATOM 4620 O O . ARG A 1 327 ? 12.397 23.118 -5.258 1.000 26.753 327 ARG A O 1
ATOM 4641 N N . ASP A 1 328 ? 13.463 21.086 -5.033 1.000 29.692 328 ASP A N 1
ATOM 4642 C CA . ASP A 1 328 ? 12.287 20.250 -4.690 1.000 30.913 328 ASP A CA 1
ATOM 4643 C C . ASP A 1 328 ? 11.320 20.120 -5.874 1.000 32.349 328 ASP A C 1
ATOM 4644 O O . ASP A 1 328 ? 10.196 19.626 -5.662 1.000 32.189 328 ASP A O 1
ATOM 4653 N N . ARG A 1 329 ? 11.737 20.436 -7.087 1.000 32.160 329 ARG A N 1
ATOM 4654 C CA . ARG A 1 329 ? 10.922 20.206 -8.301 1.000 35.637 329 ARG A CA 1
ATOM 4655 C C . ARG A 1 329 ? 11.680 19.407 -9.329 1.000 38.631 329 ARG A C 1
ATOM 4656 O O . ARG A 1 329 ? 12.880 19.600 -9.465 1.000 38.854 329 ARG A O 1
ATOM 4677 N N . PRO A 1 330 ? 10.957 18.636 -10.172 1.000 41.076 330 PRO A N 1
ATOM 4678 C CA . PRO A 1 330 ? 11.555 17.689 -11.121 1.000 46.560 330 PRO A CA 1
ATOM 4679 C C . PRO A 1 330 ? 12.676 18.071 -12.095 1.000 48.224 330 PRO A C 1
ATOM 4680 O O . PRO A 1 330 ? 13.394 17.108 -12.523 1.000 53.702 330 PRO A O 1
ATOM 4691 N N . ASP A 1 331 ? 12.727 19.327 -12.546 1.000 45.979 331 ASP A N 1
ATOM 4692 C CA . ASP A 1 331 ? 13.660 19.750 -13.632 1.000 45.206 331 ASP A CA 1
ATOM 4693 C C . ASP A 1 331 ? 14.526 20.916 -13.155 1.000 44.479 331 ASP A C 1
ATOM 4694 O O . ASP A 1 331 ? 14.151 22.081 -13.326 1.000 46.962 331 ASP A O 1
ATOM 4703 N N . PRO A 1 332 ? 15.739 20.652 -12.623 1.000 42.139 332 PRO A N 1
ATOM 4704 C CA . PRO A 1 332 ? 16.508 21.676 -11.909 1.000 38.478 332 PRO A CA 1
ATOM 4705 C C . PRO A 1 332 ? 16.718 22.902 -12.795 1.000 35.766 332 PRO A C 1
ATOM 4706 O O . PRO A 1 332 ? 16.845 22.777 -13.948 1.000 34.225 332 PRO A O 1
ATOM 4717 N N . TYR A 1 333 ? 16.825 24.075 -12.204 1.000 32.563 333 TYR A N 1
ATOM 4718 C CA . TYR A 1 333 ? 17.141 25.308 -12.949 1.000 29.405 333 TYR A CA 1
ATOM 4719 C C . TYR A 1 333 ? 18.213 26.068 -12.160 1.000 27.834 333 TYR A C 1
ATOM 4720 O O . TYR A 1 333 ? 18.107 26.182 -10.921 1.000 26.909 333 TYR A O 1
ATOM 4738 N N . ARG A 1 334 ? 19.208 26.578 -12.869 1.000 27.562 334 ARG A N 1
ATOM 4739 C CA . ARG A 1 334 ? 20.253 27.432 -12.271 1.000 28.440 334 ARG A CA 1
ATOM 4740 C C . ARG A 1 334 ? 20.328 28.725 -13.078 1.000 27.882 334 ARG A C 1
ATOM 4741 O O . ARG A 1 334 ? 20.285 28.666 -14.338 1.000 28.461 334 ARG A O 1
ATOM 4762 N N . GLY A 1 335 ? 20.330 29.839 -12.361 1.000 26.646 335 GLY A N 1
ATOM 4763 C CA . GLY A 1 335 ? 20.615 31.152 -12.961 1.000 26.170 335 GLY A CA 1
ATOM 4764 C C . GLY A 1 335 ? 21.568 31.960 -12.111 1.000 25.593 335 GLY A C 1
ATOM 4765 O O . GLY A 1 335 ? 21.915 31.565 -10.950 1.000 23.511 335 GLY A O 1
ATOM 4769 N N . TYR A 1 336 ? 21.934 33.113 -12.667 1.000 26.092 336 TYR A N 1
ATOM 4770 C CA . TYR A 1 336 ? 22.970 34.022 -12.147 1.000 25.410 336 TYR A CA 1
ATOM 4771 C C . TYR A 1 336 ? 22.495 35.465 -12.189 1.000 25.096 336 TYR A C 1
ATOM 4772 O O . TYR A 1 336 ? 21.809 35.925 -13.142 1.000 24.039 336 TYR A O 1
ATOM 4790 N N . GLY A 1 337 ? 22.958 36.177 -11.179 1.000 24.632 337 GLY A N 1
ATOM 4791 C CA . GLY A 1 337 ? 23.101 37.633 -11.177 1.000 24.185 337 GLY A CA 1
ATOM 4792 C C . GLY A 1 337 ? 24.535 38.007 -10.847 1.000 24.835 337 GLY A C 1
ATOM 4793 O O . GLY A 1 337 ? 25.384 37.092 -10.609 1.000 24.732 337 GLY A O 1
ATOM 4797 N N . VAL A 1 338 ? 24.798 39.307 -10.790 1.000 24.265 338 VAL A N 1
ATOM 4798 C CA . VAL A 1 338 ? 26.181 39.832 -10.652 1.000 25.335 338 VAL A CA 1
ATOM 4799 C C . VAL A 1 338 ? 26.191 40.852 -9.522 1.000 25.462 338 VAL A C 1
ATOM 4800 O O . VAL A 1 338 ? 25.402 41.810 -9.565 1.000 24.383 338 VAL A O 1
ATOM 4813 N N . LEU A 1 339 ? 26.986 40.577 -8.500 1.000 25.307 339 LEU A N 1
ATOM 4814 C CA . LEU A 1 339 ? 27.382 41.577 -7.487 1.000 25.642 339 LEU A CA 1
ATOM 4815 C C . LEU A 1 339 ? 28.569 42.370 -8.048 1.000 25.948 339 LEU A C 1
ATOM 4816 O O . LEU A 1 339 ? 29.690 41.830 -8.211 1.000 25.788 339 LEU A O 1
ATOM 4832 N N . ARG A 1 340 ? 28.331 43.631 -8.358 1.000 25.475 340 ARG A N 1
ATOM 4833 C CA . ARG A 1 340 ? 29.278 44.462 -9.129 1.000 26.867 340 ARG A CA 1
ATOM 4834 C C . ARG A 1 340 ? 29.755 45.605 -8.231 1.000 27.126 340 ARG A C 1
ATOM 4835 O O . ARG A 1 340 ? 28.918 46.292 -7.644 1.000 27.463 340 ARG A O 1
ATOM 4856 N N . TYR A 1 341 ? 31.061 45.738 -8.108 1.000 28.184 341 TYR A N 1
ATOM 4857 C CA . TYR A 1 341 ? 31.766 46.720 -7.234 1.000 29.323 341 TYR A CA 1
ATOM 4858 C C . TYR A 1 341 ? 32.142 48.008 -7.963 1.000 30.910 341 TYR A C 1
ATOM 4859 O O . TYR A 1 341 ? 32.716 48.943 -7.350 1.000 30.447 341 TYR A O 1
ATOM 4877 N N . ASN A 1 342 ? 32.006 48.017 -9.291 1.000 32.077 342 ASN A N 1
ATOM 4878 C CA . ASN A 1 342 ? 32.453 49.167 -10.108 1.000 34.037 342 ASN A CA 1
ATOM 4879 C C . ASN A 1 342 ? 31.571 49.281 -11.352 1.000 34.288 342 ASN A C 1
ATOM 4880 O O . ASN A 1 342 ? 31.567 48.341 -12.151 1.000 31.969 342 ASN A O 1
ATOM 4891 N N . LEU A 1 343 ? 30.890 50.416 -11.506 1.000 34.407 343 LEU A N 1
ATOM 4892 C CA . LEU A 1 343 ? 29.996 50.690 -12.651 1.000 35.153 343 LEU A CA 1
ATOM 4893 C C . LEU A 1 343 ? 30.786 50.704 -13.958 1.000 34.585 343 LEU A C 1
ATOM 4894 O O . LEU A 1 343 ? 30.163 50.586 -15.022 1.000 34.292 343 LEU A O 1
ATOM 4910 N N . GLY A 1 344 ? 32.103 50.862 -13.886 1.000 34.582 344 GLY A N 1
ATOM 4911 C CA . GLY A 1 344 ? 32.992 50.839 -15.046 1.000 34.810 344 GLY A CA 1
ATOM 4912 C C . GLY A 1 344 ? 33.222 49.463 -15.626 1.000 34.117 344 GLY A C 1
ATOM 4913 O O . GLY A 1 344 ? 33.820 49.399 -16.712 1.000 35.429 344 GLY A O 1
ATOM 4917 N N . THR A 1 345 ? 32.801 48.404 -14.939 1.000 32.900 345 THR A N 1
ATOM 4918 C CA . THR A 1 345 ? 32.967 46.999 -15.385 1.000 32.521 345 THR A CA 1
ATOM 4919 C C . THR A 1 345 ? 31.727 46.570 -16.167 1.000 30.819 345 THR A C 1
ATOM 4920 O O . THR A 1 345 ? 30.620 46.674 -15.653 1.000 29.908 345 THR A O 1
ATOM 4931 N N . PRO A 1 346 ? 31.876 46.065 -17.410 1.000 30.948 346 PRO A N 1
ATOM 4932 C CA . PRO A 1 346 ? 30.757 45.465 -18.130 1.000 31.198 346 PRO A CA 1
ATOM 4933 C C . PRO A 1 346 ? 30.145 44.311 -17.331 1.000 30.702 346 PRO A C 1
ATOM 4934 O O . PRO A 1 346 ? 30.845 43.644 -16.611 1.000 31.426 346 PRO A O 1
ATOM 4945 N N . VAL A 1 347 ? 28.837 44.139 -17.441 1.000 30.206 347 VAL A N 1
ATOM 4946 C CA . VAL A 1 347 ? 28.127 43.021 -16.815 1.000 29.793 347 VAL A CA 1
ATOM 4947 C C . VAL A 1 347 ? 28.527 41.738 -17.531 1.000 30.019 347 VAL A C 1
ATOM 4948 O O . VAL A 1 347 ? 28.335 41.615 -18.745 1.000 30.454 347 VAL A O 1
ATOM 4961 N N . PRO A 1 348 ? 29.161 40.783 -16.828 1.000 29.425 348 PRO A N 1
ATOM 4962 C CA . PRO A 1 348 ? 29.617 39.547 -17.476 1.000 30.344 348 PRO A CA 1
ATOM 4963 C C . PRO A 1 348 ? 28.409 38.655 -17.819 1.000 29.545 348 PRO A C 1
ATOM 4964 O O . PRO A 1 348 ? 27.329 38.805 -17.226 1.000 28.476 348 PRO A O 1
ATOM 4975 N N . ALA A 1 349 ? 28.616 37.763 -18.792 1.000 29.586 349 ALA A N 1
ATOM 4976 C CA . ALA A 1 349 ? 27.766 36.580 -19.088 1.000 29.906 349 ALA A CA 1
ATOM 4977 C C . ALA A 1 349 ? 27.884 35.589 -17.922 1.000 29.354 349 ALA A C 1
ATOM 4978 O O . ALA A 1 349 ? 28.798 35.734 -17.070 1.000 30.013 349 ALA A O 1
ATOM 4985 N N . ALA A 1 350 ? 27.027 34.586 -17.888 1.000 29.070 350 ALA A N 1
ATOM 4986 C CA . ALA A 1 350 ? 27.060 33.528 -16.857 1.000 29.679 350 ALA A CA 1
ATOM 4987 C C . ALA A 1 350 ? 28.351 32.737 -16.976 1.000 29.423 350 ALA A C 1
ATOM 4988 O O . ALA A 1 350 ? 28.913 32.612 -18.055 1.000 29.536 350 ALA A O 1
ATOM 4995 N N . PRO A 1 351 ? 28.890 32.187 -15.875 1.000 28.745 351 PRO A N 1
ATOM 4996 C CA . PRO A 1 351 ? 30.114 31.411 -15.983 1.000 30.681 351 PRO A CA 1
ATOM 4997 C C . PRO A 1 351 ? 29.795 30.076 -16.691 1.000 32.799 351 PRO A C 1
ATOM 4998 O O . PRO A 1 351 ? 28.689 29.592 -16.606 1.000 30.760 351 PRO A O 1
ATOM 5009 N N . THR A 1 352 ? 30.768 29.527 -17.405 1.000 35.282 352 THR A N 1
ATOM 5010 C CA . THR A 1 352 ? 30.634 28.255 -18.141 1.000 38.474 352 THR A CA 1
ATOM 5011 C C . THR A 1 352 ? 30.390 27.101 -17.164 1.000 38.771 352 THR A C 1
ATOM 5012 O O . THR A 1 352 ? 29.599 26.233 -17.497 1.000 39.945 352 THR A O 1
ATOM 5023 N N . THR A 1 353 ? 31.014 27.142 -15.993 1.000 38.022 353 THR A N 1
ATOM 5024 C CA . THR A 1 353 ? 30.818 26.143 -14.923 1.000 37.948 353 THR A CA 1
ATOM 5025 C C . THR A 1 353 ? 30.447 26.862 -13.636 1.000 36.199 353 THR A C 1
ATOM 5026 O O . THR A 1 353 ? 30.780 28.029 -13.441 1.000 35.780 353 THR A O 1
ATOM 5037 N N . PRO A 1 354 ? 29.701 26.180 -12.749 1.000 34.350 354 PRO A N 1
ATOM 5038 C CA . PRO A 1 354 ? 29.107 26.815 -11.578 1.000 33.928 354 PRO A CA 1
ATOM 5039 C C . PRO A 1 354 ? 30.125 27.549 -10.694 1.000 33.530 354 PRO A C 1
ATOM 5040 O O . PRO A 1 354 ? 31.208 27.019 -10.450 1.000 33.132 354 PRO A O 1
ATOM 5051 N N . ALA A 1 355 ? 29.720 28.723 -10.207 1.000 31.911 355 ALA A N 1
ATOM 5052 C CA . ALA A 1 355 ? 30.520 29.646 -9.378 1.000 33.003 355 ALA A CA 1
ATOM 5053 C C . ALA A 1 355 ? 30.690 29.025 -7.991 1.000 33.246 355 ALA A C 1
ATOM 5054 O O . ALA A 1 355 ? 31.720 29.277 -7.362 1.000 35.550 355 ALA A O 1
ATOM 5061 N N . LEU A 1 356 ? 29.667 28.312 -7.524 1.000 32.114 356 LEU A N 1
ATOM 5062 C CA . LEU A 1 356 ? 29.641 27.720 -6.169 1.000 33.480 356 LEU A CA 1
ATOM 5063 C C . LEU A 1 356 ? 28.670 26.525 -6.134 1.000 32.330 356 LEU A C 1
ATOM 5064 O O . LEU A 1 356 ? 28.118 26.148 -7.178 1.000 30.631 356 LEU A O 1
ATOM 5080 N N . THR A 1 357 ? 28.592 25.884 -4.970 1.000 33.000 357 THR A N 1
ATOM 5081 C CA . THR A 1 357 ? 27.815 24.657 -4.688 1.000 33.724 357 THR A CA 1
ATOM 5082 C C . THR A 1 357 ? 26.830 25.037 -3.607 1.000 32.080 357 THR A C 1
ATOM 5083 O O . THR A 1 357 ? 27.277 25.497 -2.565 1.000 31.843 357 THR A O 1
ATOM 5094 N N . LEU A 1 358 ? 25.549 24.827 -3.877 1.000 31.486 358 LEU A N 1
ATOM 5095 C CA . LEU A 1 358 ? 24.452 25.095 -2.936 1.000 29.967 358 LEU A CA 1
ATOM 5096 C C . LEU A 1 358 ? 23.977 23.743 -2.436 1.000 30.176 358 LEU A C 1
ATOM 5097 O O . LEU A 1 358 ? 23.942 22.826 -3.216 1.000 28.384 358 LEU A O 1
ATOM 5113 N N . PRO A 1 359 ? 23.676 23.573 -1.127 1.000 30.249 359 PRO A N 1
ATOM 5114 C CA .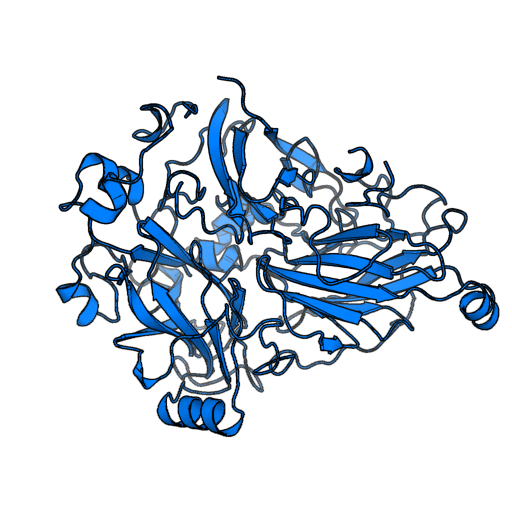 PRO A 1 359 ? 23.211 22.286 -0.620 1.000 31.313 359 PRO A CA 1
ATOM 5115 C C . PRO A 1 359 ? 22.005 21.713 -1.419 1.000 31.436 359 PRO A C 1
ATOM 5116 O O . PRO A 1 359 ? 21.099 22.432 -1.801 1.000 29.560 359 PRO A O 1
ATOM 5127 N N . ALA A 1 360 ? 22.019 20.397 -1.686 1.000 32.880 360 ALA A N 1
ATOM 5128 C CA . ALA A 1 360 ? 20.885 19.637 -2.256 1.000 32.631 360 ALA A CA 1
ATOM 5129 C C . ALA A 1 360 ? 19.669 19.748 -1.317 1.000 32.101 360 ALA A C 1
ATOM 5130 O O . ALA A 1 360 ? 18.552 19.953 -1.804 1.000 32.696 360 ALA A O 1
ATOM 5137 N N . GLU A 1 361 ? 19.877 19.669 -0.010 1.000 32.566 361 GLU A N 1
ATOM 5138 C CA . GLU A 1 361 ? 18.776 19.653 0.991 1.000 33.433 361 GLU A CA 1
ATOM 5139 C C . GLU A 1 361 ? 18.293 21.088 1.287 1.000 30.296 361 GLU A C 1
ATOM 5140 O O . GLU A 1 361 ? 19.119 22.051 1.270 1.000 29.400 361 GLU A O 1
ATOM 5152 N N . VAL A 1 362 ? 16.998 21.238 1.581 1.000 28.765 362 VAL A N 1
ATOM 5153 C CA . VAL A 1 362 ? 16.390 22.535 2.009 1.000 28.176 362 VAL A CA 1
ATOM 5154 C C . VAL A 1 362 ? 15.658 22.397 3.361 1.000 28.118 362 VAL A C 1
ATOM 5155 O O . VAL A 1 362 ? 15.473 23.444 4.009 1.000 27.982 362 VAL A O 1
ATOM 5168 N N . ASN A 1 363 ? 15.242 21.199 3.766 1.000 28.912 363 ASN A N 1
ATOM 5169 C CA . ASN A 1 363 ? 14.166 21.033 4.775 1.000 29.184 363 ASN A CA 1
ATOM 5170 C C . ASN A 1 363 ? 14.718 21.152 6.203 1.000 31.053 363 ASN A C 1
ATOM 5171 O O . ASN A 1 363 ? 13.907 21.074 7.135 1.000 32.633 363 ASN A O 1
ATOM 5182 N N . ASN A 1 364 ? 16.014 21.405 6.385 1.000 31.070 364 ASN A N 1
ATOM 5183 C CA . ASN A 1 364 ? 16.559 21.619 7.742 1.000 33.510 364 ASN A CA 1
ATOM 5184 C C . ASN A 1 364 ? 17.326 22.939 7.777 1.000 31.570 364 ASN A C 1
ATOM 5185 O O . ASN A 1 364 ? 18.266 23.013 8.530 1.000 31.806 364 ASN A O 1
ATOM 5196 N N . TRP A 1 365 ? 16.950 23.936 6.991 1.000 29.480 365 TRP A N 1
ATOM 5197 C CA . TRP A 1 365 ? 17.647 25.261 6.991 1.000 28.622 365 TRP A CA 1
ATOM 5198 C C . TRP A 1 365 ? 17.012 26.171 8.040 1.000 27.332 365 TRP A C 1
ATOM 5199 O O . TRP A 1 365 ? 15.866 26.525 7.879 1.000 25.204 365 TRP A O 1
ATOM 5220 N N . LEU A 1 366 ? 17.749 26.543 9.091 1.000 28.595 366 LEU A N 1
ATOM 5221 C CA . LEU A 1 366 ? 17.248 27.506 10.116 1.000 29.335 366 LEU A CA 1
ATOM 5222 C C . LEU A 1 366 ? 15.841 27.088 10.596 1.000 28.358 366 LEU A C 1
ATOM 5223 O O . LEU A 1 366 ? 14.925 27.933 10.661 1.000 27.544 366 LEU A O 1
ATOM 5239 N N . GLU A 1 367 ? 15.711 25.843 11.033 1.000 28.688 367 GLU A N 1
ATOM 5240 C CA . GLU A 1 367 ? 14.503 25.360 11.750 1.000 29.321 367 GLU A CA 1
ATOM 5241 C C . GLU A 1 367 ? 14.827 25.454 13.248 1.000 29.321 367 GLU A C 1
ATOM 5242 O O . GLU A 1 367 ? 15.990 25.169 13.626 1.000 28.866 367 GLU A O 1
ATOM 5254 N N . TYR A 1 368 ? 13.858 25.822 14.079 1.000 29.363 368 TYR A N 1
ATOM 5255 C CA . TYR A 1 368 ? 14.067 25.918 15.542 1.000 29.665 368 TYR A CA 1
ATOM 5256 C C . TYR A 1 368 ? 15.312 26.785 15.764 1.000 30.245 368 TYR A C 1
ATOM 5257 O O . TYR A 1 368 ? 16.092 26.483 16.684 1.000 30.409 368 TYR A O 1
ATOM 5275 N N . THR A 1 369 ? 15.471 27.844 14.972 1.000 28.103 369 THR A N 1
ATOM 5276 C CA . THR A 1 369 ? 16.683 28.684 14.959 1.000 29.913 369 THR A CA 1
ATOM 5277 C C . THR A 1 369 ? 16.348 30.157 15.282 1.000 29.881 369 THR A C 1
ATOM 5278 O O . THR A 1 369 ? 16.944 30.680 16.256 1.000 30.762 369 THR A O 1
ATOM 5289 N N . PHE A 1 370 ? 15.499 30.804 14.489 1.000 27.746 370 PHE A N 1
ATOM 5290 C CA . PHE A 1 370 ? 15.227 32.251 14.638 1.000 28.475 370 PHE A CA 1
ATOM 5291 C C . PHE A 1 370 ? 14.573 32.487 15.998 1.000 30.217 370 PHE A C 1
ATOM 5292 O O . PHE A 1 370 ? 13.577 31.809 16.345 1.000 30.707 370 PHE A O 1
ATOM 5309 N N . GLN A 1 371 ? 15.111 33.413 16.762 1.000 31.485 371 GLN A N 1
ATOM 5310 C CA . GLN A 1 371 ? 14.462 33.799 18.040 1.000 33.332 371 GLN A CA 1
ATOM 5311 C C . GLN A 1 371 ? 14.329 35.319 18.034 1.000 33.544 371 GLN A C 1
ATOM 5312 O O . GLN A 1 371 ? 15.085 35.993 17.334 1.000 32.602 371 GLN A O 1
ATOM 5326 N N . PRO A 1 372 ? 13.376 35.910 18.785 1.000 34.394 372 PRO A N 1
ATOM 5327 C CA . PRO A 1 372 ? 13.282 37.365 18.847 1.000 35.325 372 PRO A CA 1
ATOM 5328 C C . PRO A 1 372 ? 14.573 38.013 19.373 1.000 36.958 372 PRO A C 1
ATOM 5329 O O . PRO A 1 372 ? 15.170 37.537 20.332 1.000 37.351 372 PRO A O 1
ATOM 5340 N N . LEU A 1 373 ? 14.928 39.139 18.761 1.000 36.722 373 LEU A N 1
ATOM 5341 C CA . LEU A 1 373 ? 15.989 40.036 19.254 1.000 39.105 373 LEU A CA 1
ATOM 5342 C C . LEU A 1 373 ? 15.621 40.521 20.663 1.000 41.172 373 LEU A C 1
ATOM 5343 O O . LEU A 1 373 ? 16.501 40.493 21.483 1.000 41.441 373 LEU A O 1
ATOM 5359 N N . HIS A 1 374 ? 14.371 40.925 20.899 1.000 43.799 374 HIS A N 1
ATOM 5360 C CA . HIS A 1 374 ? 13.823 41.376 22.221 1.000 49.978 374 HIS A CA 1
ATOM 5361 C C . HIS A 1 374 ? 12.755 40.395 22.681 1.000 50.027 374 HIS A C 1
ATOM 5362 O O . HIS A 1 374 ? 11.569 40.579 22.419 1.000 50.029 374 HIS A O 1
ATOM 5377 N N . PRO A 1 375 ? 13.163 39.281 23.322 1.000 54.708 375 PRO A N 1
ATOM 5378 C CA . PRO A 1 375 ? 12.235 38.171 23.576 1.000 57.581 375 PRO A CA 1
ATOM 5379 C C . PRO A 1 375 ? 10.984 38.602 24.367 1.000 59.588 375 PRO A C 1
ATOM 5380 O O . PRO A 1 375 ? 9.903 38.117 24.022 1.000 59.250 375 PRO A O 1
ATOM 5391 N N . SER A 1 376 ? 11.168 39.529 25.325 1.000 63.023 376 SER A N 1
ATOM 5392 C CA . SER A 1 376 ? 10.135 40.280 26.106 1.000 66.830 376 SER A CA 1
ATOM 5393 C C . SER A 1 376 ? 8.865 40.558 25.294 1.000 65.995 376 SER A C 1
ATOM 5394 O O . SER A 1 376 ? 7.798 40.202 25.777 1.000 67.699 376 SER A O 1
ATOM 5402 N N . SER A 1 377 ? 8.995 41.206 24.131 1.000 64.447 377 SER A N 1
ATOM 5403 C CA . SER A 1 377 ? 7.876 41.780 23.342 1.000 64.603 377 SER A CA 1
ATOM 5404 C C . SER A 1 377 ? 7.565 40.903 22.120 1.000 62.214 377 SER A C 1
ATOM 5405 O O . SER A 1 377 ? 7.130 41.451 21.079 1.000 64.012 377 SER A O 1
ATOM 5413 N N . SER A 1 378 ? 7.768 39.586 22.224 1.000 60.379 378 SER A N 1
ATOM 5414 C CA . SER A 1 378 ? 7.366 38.600 21.176 1.000 56.773 378 SER A CA 1
ATOM 5415 C C . SER A 1 378 ? 7.298 37.209 21.837 1.000 57.141 378 SER A C 1
ATOM 5416 O O . SER A 1 378 ? 8.261 36.406 21.704 1.000 55.138 378 SER A O 1
ATOM 5424 N N . LEU A 1 379 ? 6.236 36.997 22.626 1.000 55.700 379 LEU A N 1
ATOM 5425 C CA . LEU A 1 379 ? 6.019 35.780 23.453 1.000 53.111 379 LEU A CA 1
ATOM 5426 C C . LEU A 1 379 ? 5.035 34.871 22.717 1.000 47.740 379 LEU A C 1
ATOM 5427 O O . LEU A 1 379 ? 3.859 35.179 22.698 1.000 47.220 379 LEU A O 1
ATOM 5443 N N . SER A 1 380 ? 5.528 33.786 22.136 1.000 44.059 380 SER A N 1
ATOM 5444 C CA . SER A 1 380 ? 4.727 32.714 21.505 1.000 42.426 380 SER A CA 1
ATOM 5445 C C . SER A 1 380 ? 3.765 32.089 22.513 1.000 41.481 380 SER A C 1
ATOM 5446 O O . SER A 1 380 ? 4.097 31.884 23.684 1.000 41.617 380 SER A O 1
ATOM 5454 N N . PRO A 1 381 ? 2.541 31.710 22.106 1.000 39.034 381 PRO A N 1
ATOM 5455 C CA . PRO A 1 381 ? 1.677 30.952 23.007 1.000 39.718 381 PRO A CA 1
ATOM 5456 C C . PRO A 1 381 ? 2.388 29.652 23.417 1.000 40.566 381 PRO A C 1
ATOM 5457 O O . PRO A 1 381 ? 2.955 28.992 22.561 1.000 39.020 381 PRO A O 1
ATOM 5468 N N . THR A 1 382 ? 2.334 29.287 24.695 1.000 40.539 382 THR A N 1
ATOM 5469 C CA . THR A 1 382 ? 2.915 28.008 25.170 1.000 41.801 382 THR A CA 1
ATOM 5470 C C . THR A 1 382 ? 1.962 26.859 24.823 1.000 41.913 382 THR A C 1
ATOM 5471 O O . THR A 1 382 ? 0.758 27.118 24.570 1.000 40.508 382 THR A O 1
ATOM 5482 N N . ALA A 1 383 ? 2.466 25.627 24.869 1.000 43.414 383 ALA A N 1
ATOM 5483 C CA . ALA A 1 383 ? 1.690 24.367 24.727 1.000 45.861 383 ALA A CA 1
ATOM 5484 C C . ALA A 1 383 ? 0.465 24.371 25.653 1.000 47.595 383 ALA A C 1
ATOM 5485 O O . ALA A 1 383 ? -0.618 23.947 25.224 1.000 47.918 383 ALA A O 1
ATOM 5492 N N . GLU A 1 384 ? 0.656 24.821 26.887 1.000 49.415 384 GLU A N 1
ATOM 5493 C CA . GLU A 1 384 ? -0.371 24.876 27.951 1.000 51.267 384 GLU A CA 1
ATOM 5494 C C . GLU A 1 384 ? -1.483 25.832 27.516 1.000 48.703 384 GLU A C 1
ATOM 5495 O O . GLU A 1 384 ? -2.625 25.559 27.793 1.000 48.340 384 GLU A O 1
ATOM 5507 N N . GLU A 1 385 ? -1.139 26.927 26.856 1.000 46.454 385 GLU A N 1
ATOM 5508 C CA . GLU A 1 385 ? -2.109 27.997 26.526 1.000 46.116 385 GLU A CA 1
ATOM 5509 C C . GLU A 1 385 ? -2.959 27.594 25.309 1.000 43.467 385 GLU A C 1
ATOM 5510 O O . GLU A 1 385 ? -4.040 28.147 25.178 1.000 44.076 385 GLU A O 1
ATOM 5522 N N . VAL A 1 386 ? -2.514 26.675 24.450 1.000 41.335 386 VAL A N 1
ATOM 5523 C CA . VAL A 1 386 ? -3.313 26.236 23.272 1.000 40.007 386 VAL A CA 1
ATOM 5524 C C . VAL A 1 386 ? -4.606 25.585 23.771 1.000 41.141 386 VAL A C 1
ATOM 5525 O O . VAL A 1 386 ? -4.532 24.761 24.645 1.000 40.200 386 VAL A O 1
ATOM 5538 N N . THR A 1 387 ? -5.761 25.980 23.225 1.000 40.730 387 THR A N 1
ATOM 5539 C CA . THR A 1 387 ? -7.099 25.467 23.604 1.000 41.638 387 THR A CA 1
ATOM 5540 C C . THR A 1 387 ? -7.696 24.679 22.436 1.000 39.987 387 THR A C 1
ATOM 5541 O O . THR A 1 387 ? -8.604 23.878 22.669 1.000 38.271 387 THR A O 1
ATOM 5552 N N . ARG A 1 388 ? -7.222 24.875 21.209 1.000 36.920 388 ARG A N 1
ATOM 5553 C CA . ARG A 1 388 ? -7.758 24.067 20.093 1.000 36.897 388 ARG A CA 1
ATOM 5554 C C . ARG A 1 388 ? -6.682 23.896 19.021 1.000 35.184 388 ARG A C 1
ATOM 5555 O O . ARG A 1 388 ? -5.888 24.860 18.771 1.000 35.015 388 ARG A O 1
ATOM 5576 N N . ARG A 1 389 ? -6.664 22.720 18.396 1.000 34.624 389 ARG A N 1
ATOM 5577 C CA . ARG A 1 389 ? -5.756 22.431 17.260 1.000 34.058 389 ARG A CA 1
ATOM 5578 C C . ARG A 1 389 ? -6.593 22.196 16.008 1.000 33.884 389 ARG A C 1
ATOM 5579 O O . ARG A 1 389 ? -7.627 21.498 16.087 1.000 34.943 389 ARG A O 1
ATOM 5600 N N . VAL A 1 390 ? -6.193 22.805 14.910 1.000 31.998 390 VAL A N 1
ATOM 5601 C CA . VAL A 1 390 ? -6.768 22.526 13.568 1.000 32.362 390 VAL A CA 1
ATOM 5602 C C . VAL A 1 390 ? -5.659 21.915 12.701 1.000 31.746 390 VAL A C 1
ATOM 5603 O O . VAL A 1 390 ? -4.621 22.583 12.530 1.000 30.331 390 VAL A O 1
ATOM 5616 N N . ILE A 1 391 ? -5.848 20.692 12.216 1.000 32.596 391 ILE A N 1
ATOM 5617 C CA . ILE A 1 391 ? -4.912 20.061 11.247 1.000 33.831 391 ILE A CA 1
ATOM 5618 C C . ILE A 1 391 ? -5.452 20.275 9.833 1.000 33.641 391 ILE A C 1
ATOM 5619 O O . ILE A 1 391 ? -6.611 19.958 9.548 1.000 35.216 391 ILE A O 1
ATOM 5635 N N . LEU A 1 392 ? -4.625 20.848 8.976 1.000 32.927 392 LEU A N 1
ATOM 5636 C CA . LEU A 1 392 ? -4.918 20.972 7.535 1.000 32.906 392 LEU A CA 1
ATOM 5637 C C . LEU A 1 392 ? -4.090 19.915 6.834 1.000 34.443 392 LEU A C 1
ATOM 5638 O O . LEU A 1 392 ? -2.906 20.172 6.541 1.000 33.845 392 LEU A O 1
ATOM 5654 N N . GLU A 1 393 ? -4.677 18.749 6.607 1.000 36.786 393 GLU A N 1
ATOM 5655 C CA . GLU A 1 393 ? -4.057 17.692 5.772 1.000 39.998 393 GLU A CA 1
ATOM 5656 C C . GLU A 1 393 ? -4.104 18.130 4.313 1.000 38.592 393 GLU A C 1
ATOM 5657 O O . GLU A 1 393 ? -5.204 18.344 3.800 1.000 37.254 393 GLU A O 1
ATOM 5669 N N . ALA A 1 394 ? -2.944 18.295 3.704 1.000 37.239 394 ALA A N 1
ATOM 5670 C CA . ALA A 1 394 ? -2.779 18.657 2.285 1.000 36.859 394 ALA A CA 1
ATOM 5671 C C . ALA A 1 394 ? -2.840 17.362 1.488 1.000 40.306 394 ALA A C 1
ATOM 5672 O O . ALA A 1 394 ? -2.028 16.468 1.772 1.000 43.067 394 ALA A O 1
ATOM 5679 N N . GLU A 1 395 ? -3.833 17.247 0.613 1.000 40.148 395 GLU A N 1
ATOM 5680 C CA . GLU A 1 395 ? -4.163 16.023 -0.144 1.000 43.169 395 GLU A CA 1
ATOM 5681 C C . GLU A 1 395 ? -4.401 16.438 -1.602 1.000 41.246 395 GLU A C 1
ATOM 5682 O O . GLU A 1 395 ? -5.129 17.387 -1.843 1.000 42.321 395 GLU A O 1
ATOM 5694 N N . GLN A 1 396 ? -3.678 15.853 -2.532 1.000 38.124 396 GLN A N 1
ATOM 5695 C CA . GLN A 1 396 ? -3.980 15.965 -3.974 1.000 38.222 396 GLN A CA 1
ATOM 5696 C C . GLN A 1 396 ? -4.836 14.779 -4.417 1.000 38.154 396 GLN A C 1
ATOM 5697 O O . GLN A 1 396 ? -4.422 13.615 -4.165 1.000 37.456 396 GLN A O 1
ATOM 5711 N N . LYS A 1 397 ? -5.969 15.059 -5.067 1.000 37.985 397 LYS A N 1
ATOM 5712 C CA . LYS A 1 397 ? -6.856 14.009 -5.638 1.000 40.795 397 LYS A CA 1
ATOM 5713 C C . LYS A 1 397 ? -7.811 14.624 -6.647 1.000 40.293 397 LYS A C 1
ATOM 5714 O O . LYS A 1 397 ? -7.975 15.860 -6.656 1.000 37.680 397 LYS A O 1
ATOM 5733 N N . ILE A 1 398 ? -8.421 13.773 -7.449 1.000 42.303 398 ILE A N 1
ATOM 5734 C CA . ILE A 1 398 ? -9.535 14.161 -8.353 1.000 44.173 398 ILE A CA 1
ATOM 5735 C C . ILE A 1 398 ? -10.745 14.536 -7.490 1.000 44.472 398 ILE A C 1
ATOM 5736 O O . ILE A 1 398 ? -11.003 13.839 -6.503 1.000 45.235 398 ILE A O 1
ATOM 5752 N N . ASP A 1 399 ? -11.362 15.684 -7.775 1.000 43.051 399 ASP A N 1
ATOM 5753 C CA . ASP A 1 399 ? -12.607 16.129 -7.124 1.000 43.889 399 ASP A CA 1
ATOM 5754 C C . ASP A 1 399 ? -13.736 15.338 -7.779 1.000 45.700 399 ASP A C 1
ATOM 5755 O O . ASP A 1 399 ? -13.952 15.460 -8.983 1.000 45.838 399 ASP A O 1
ATOM 5764 N N . PRO A 1 400 ? -14.415 14.410 -7.067 1.000 46.468 400 PRO A N 1
ATOM 5765 C CA . PRO A 1 400 ? -15.423 13.571 -7.728 1.000 47.285 400 PRO A CA 1
ATOM 5766 C C . PRO A 1 400 ? -16.502 14.392 -8.462 1.000 46.745 400 PRO A C 1
ATOM 5767 O O . PRO A 1 400 ? -16.894 14.008 -9.536 1.000 47.343 400 PRO A O 1
ATOM 5778 N N . ALA A 1 401 ? -16.961 15.498 -7.878 1.000 44.961 401 ALA A N 1
ATOM 5779 C CA . ALA A 1 401 ? -18.105 16.276 -8.416 1.000 46.571 401 ALA A CA 1
ATOM 5780 C C . ALA A 1 401 ? -17.767 16.877 -9.790 1.000 46.860 401 ALA A C 1
ATOM 5781 O O . ALA A 1 401 ? -18.631 16.811 -10.653 1.000 50.778 401 ALA A O 1
ATOM 5788 N N . THR A 1 402 ? -16.559 17.398 -9.987 1.000 45.392 402 THR A N 1
ATOM 5789 C CA . THR A 1 402 ? -16.171 18.227 -11.163 1.000 45.377 402 THR A CA 1
ATOM 5790 C C . THR A 1 402 ? -15.291 17.407 -12.136 1.000 45.764 402 THR A C 1
ATOM 5791 O O . THR A 1 402 ? -15.251 17.746 -13.327 1.000 48.159 402 THR A O 1
ATOM 5802 N N . GLY A 1 403 ? -14.551 16.428 -11.617 1.000 44.675 403 GLY A N 1
ATOM 5803 C CA . GLY A 1 403 ? -13.468 15.727 -12.341 1.000 44.714 403 GLY A CA 1
ATOM 5804 C C . GLY A 1 403 ? -12.172 16.534 -12.416 1.000 43.087 403 GLY A C 1
ATOM 5805 O O . GLY A 1 403 ? -11.246 16.086 -13.064 1.000 42.467 403 GLY A O 1
ATOM 5809 N N . ARG A 1 404 ? -12.086 17.685 -11.763 1.000 41.994 404 ARG A N 1
ATOM 5810 C CA . ARG A 1 404 ? -10.824 18.465 -11.719 1.000 42.009 404 ARG A CA 1
ATOM 5811 C C . ARG A 1 404 ? -9.800 17.807 -10.776 1.000 40.181 404 ARG A C 1
ATOM 5812 O O . ARG A 1 404 ? -10.203 17.283 -9.735 1.000 38.869 404 ARG A O 1
ATOM 5833 N N . LEU A 1 405 ? -8.512 17.905 -11.097 1.000 38.425 405 LEU A N 1
ATOM 5834 C CA . LEU A 1 405 ? -7.435 17.636 -10.112 1.000 37.365 405 LEU A CA 1
ATOM 5835 C C . LEU A 1 405 ? -7.375 18.800 -9.132 1.000 35.348 405 LEU A C 1
ATOM 5836 O O . LEU A 1 405 ? -7.213 19.972 -9.572 1.000 34.876 405 LEU A O 1
ATOM 5852 N N . VAL A 1 406 ? -7.492 18.499 -7.838 1.000 35.103 406 VAL A N 1
ATOM 5853 C CA . VAL A 1 406 ? -7.523 19.557 -6.795 1.000 34.611 406 VAL A CA 1
ATOM 5854 C C . VAL A 1 406 ? -6.525 19.252 -5.686 1.000 34.854 406 VAL A C 1
ATOM 5855 O O . VAL A 1 406 ? -6.062 18.080 -5.528 1.000 35.355 406 VAL A O 1
ATOM 5868 N N . TRP A 1 407 ? -6.182 20.307 -4.968 1.000 32.941 407 TRP A N 1
ATOM 5869 C CA . TRP A 1 407 ? -5.477 20.230 -3.669 1.000 33.789 407 TRP A CA 1
ATOM 5870 C C . TRP A 1 407 ? -6.495 20.495 -2.577 1.000 36.011 407 TRP A C 1
ATOM 5871 O O . TRP A 1 407 ? -7.065 21.601 -2.574 1.000 40.035 407 TRP A O 1
ATOM 5892 N N . LYS A 1 408 ? -6.741 19.514 -1.726 1.000 37.798 408 LYS A N 1
ATOM 5893 C CA . LYS A 1 408 ? -7.655 19.623 -0.573 1.000 40.050 408 LYS A CA 1
ATOM 5894 C C . LYS A 1 408 ? -6.853 19.960 0.690 1.000 37.188 408 LYS A C 1
ATOM 5895 O O . LYS A 1 408 ? -5.708 19.475 0.854 1.000 35.973 408 LYS A O 1
ATOM 5914 N N . LEU A 1 409 ? -7.463 20.753 1.560 1.000 35.327 409 LEU A N 1
ATOM 5915 C CA . LEU A 1 409 ? -7.019 20.972 2.952 1.000 34.165 409 LEU A CA 1
ATOM 5916 C C . LEU A 1 409 ? -8.150 20.536 3.875 1.000 33.479 409 LEU A C 1
ATOM 5917 O O . LEU A 1 409 ? -9.279 20.992 3.691 1.000 32.862 409 LEU A O 1
ATOM 5933 N N . ALA A 1 410 ? -7.846 19.666 4.822 1.000 33.811 410 ALA A N 1
ATOM 5934 C CA . ALA A 1 410 ? -8.792 19.176 5.844 1.000 34.840 410 ALA A CA 1
ATOM 5935 C C . ALA A 1 410 ? -10.034 18.601 5.161 1.000 36.523 410 ALA A C 1
ATOM 5936 O O . ALA A 1 410 ? -11.122 18.774 5.719 1.000 37.206 410 ALA A O 1
ATOM 5943 N N . HIS A 1 411 ? -9.884 17.973 3.991 1.000 38.351 411 HIS A N 1
ATOM 5944 C CA . HIS A 1 411 ? -10.974 17.288 3.235 1.000 42.215 411 HIS A CA 1
ATOM 5945 C C . HIS A 1 411 ? -11.931 18.294 2.567 1.000 42.663 411 HIS A C 1
ATOM 5946 O O . HIS A 1 411 ? -12.992 17.873 2.121 1.000 44.439 411 HIS A O 1
ATOM 5961 N N . MET A 1 412 ? -11.564 19.569 2.457 1.000 42.664 412 MET A N 1
ATOM 5962 C CA . MET A 1 412 ? -12.286 20.555 1.615 1.000 43.332 412 MET A CA 1
ATOM 5963 C C . MET A 1 412 ? -11.319 21.257 0.642 1.000 43.949 412 MET A C 1
ATOM 5964 O O . MET A 1 412 ? -10.056 21.123 0.756 1.000 40.499 412 MET A O 1
ATOM 5978 N N . THR A 1 413 ? -11.910 21.979 -0.310 1.000 45.942 413 THR A N 1
ATOM 5979 C CA . THR A 1 413 ? -11.238 22.760 -1.379 1.000 46.479 413 THR A CA 1
ATOM 5980 C C . THR A 1 413 ? -11.861 24.166 -1.406 1.000 46.328 413 THR A C 1
ATOM 5981 O O . THR A 1 413 ? -13.083 24.292 -1.076 1.000 42.125 413 THR A O 1
ATOM 5992 N N . TRP A 1 414 ? -11.075 25.192 -1.749 1.000 44.120 414 TRP A N 1
ATOM 5993 C CA . TRP A 1 414 ? -11.607 26.578 -1.859 1.000 47.513 414 TRP A CA 1
ATOM 5994 C C . TRP A 1 414 ? -10.954 27.306 -3.038 1.000 47.110 414 TRP A C 1
ATOM 5995 O O . TRP A 1 414 ? -9.719 27.434 -3.081 1.000 46.946 414 TRP A O 1
ATOM 6016 N N . THR A 1 415 ? -11.785 27.832 -3.922 1.000 52.590 415 THR A N 1
ATOM 6017 C CA . THR A 1 415 ? -11.373 28.619 -5.118 1.000 61.011 415 THR A CA 1
ATOM 6018 C C . THR A 1 415 ? -11.999 30.023 -4.966 1.000 65.175 415 THR A C 1
ATOM 6019 O O . THR A 1 415 ? -12.993 30.165 -4.171 1.000 62.537 415 THR A O 1
ATOM 6030 N N . ASP A 1 416 ? -11.487 31.035 -5.679 1.000 65.938 416 ASP A N 1
ATOM 6031 C CA . ASP A 1 416 ? -12.068 32.409 -5.645 1.000 69.765 416 ASP A CA 1
ATOM 6032 C C . ASP A 1 416 ? -13.418 32.418 -6.395 1.000 68.886 416 ASP A C 1
ATOM 6033 O O . ASP A 1 416 ? -13.949 33.515 -6.563 1.000 70.368 416 ASP A O 1
ATOM 6042 N N . MET A 1 417 ? -13.986 31.241 -6.726 1.000 68.940 417 MET A N 1
ATOM 6043 C CA . MET A 1 417 ? -15.377 31.034 -7.238 1.000 73.511 417 MET A CA 1
ATOM 6044 C C . MET A 1 417 ? -16.159 30.023 -6.353 1.000 71.142 417 MET A C 1
ATOM 6045 O O . MET A 1 417 ? -17.261 29.584 -6.765 1.000 69.010 417 MET A O 1
ATOM 6059 N N . SER A 1 418 ? -15.663 29.705 -5.146 1.000 65.401 418 SER A N 1
ATOM 6060 C CA . SER A 1 418 ? -16.388 28.952 -4.083 1.000 64.644 418 SER A CA 1
ATOM 6061 C C . SER A 1 418 ? -17.681 29.685 -3.715 1.000 66.754 418 SER A C 1
ATOM 6062 O O . SER A 1 418 ? -18.661 29.014 -3.339 1.000 67.827 418 SER A O 1
ATOM 6070 N N . ARG A 1 419 ? -17.675 31.017 -3.789 1.000 65.980 419 ARG A N 1
ATOM 6071 C CA . ARG A 1 419 ? -18.905 31.827 -3.603 1.000 68.042 419 ARG A CA 1
ATOM 6072 C C . ARG A 1 419 ? -18.966 32.987 -4.606 1.000 68.858 419 ARG A C 1
ATOM 6073 O O . ARG A 1 419 ? -17.915 33.364 -5.180 1.000 70.610 419 ARG A O 1
ATOM 6094 N N . ASP A 1 420 ? -20.183 33.501 -4.822 1.000 69.163 420 ASP A N 1
ATOM 6095 C CA . ASP A 1 420 ? -20.432 34.791 -5.518 1.000 66.665 420 ASP A CA 1
ATOM 6096 C C . ASP A 1 420 ? -20.120 35.930 -4.529 1.000 59.987 420 ASP A C 1
ATOM 6097 O O . ASP A 1 420 ? -19.117 36.640 -4.760 1.000 61.121 420 ASP A O 1
ATOM 6106 N N . LYS A 1 421 ? -20.930 36.115 -3.471 1.000 52.030 421 LYS A N 1
ATOM 6107 C CA . LYS A 1 421 ? -20.778 37.298 -2.583 1.000 45.779 421 LYS A CA 1
ATOM 6108 C C . LYS A 1 421 ? -19.536 37.122 -1.705 1.000 38.015 421 LYS A C 1
ATOM 6109 O O . LYS A 1 421 ? -19.407 36.152 -0.980 1.000 36.954 421 LYS A O 1
ATOM 6128 N N . PRO A 1 422 ? -18.564 38.043 -1.711 1.000 32.796 422 PRO A N 1
ATOM 6129 C CA . PRO A 1 422 ? -17.402 37.900 -0.848 1.000 32.103 422 PRO A CA 1
ATOM 6130 C C . PRO A 1 422 ? -17.805 37.820 0.631 1.000 30.472 422 PRO A C 1
ATOM 6131 O O . PRO A 1 422 ? -18.766 38.450 1.027 1.000 30.064 422 PRO A O 1
ATOM 6142 N N . VAL A 1 423 ? -17.084 37.040 1.412 1.000 30.364 423 VAL A N 1
ATOM 6143 C CA . VAL A 1 423 ? -17.484 36.766 2.822 1.000 30.401 423 VAL A CA 1
ATOM 6144 C C . VAL A 1 423 ? -17.616 38.086 3.593 1.000 30.260 423 VAL A C 1
ATOM 6145 O O . VAL A 1 423 ? -18.646 38.293 4.243 1.000 30.779 423 VAL A O 1
ATOM 6158 N N . LEU A 1 424 ? -16.596 38.944 3.566 1.000 29.668 424 LEU A N 1
ATOM 6159 C CA . LEU A 1 424 ? -16.600 40.198 4.380 1.000 29.844 424 LEU A CA 1
ATOM 6160 C C . LEU A 1 424 ? -17.734 41.131 3.967 1.000 30.108 424 LEU A C 1
ATOM 6161 O O . LEU A 1 424 ? -18.312 41.860 4.827 1.000 30.071 424 LEU A O 1
ATOM 6177 N N . VAL A 1 425 ? -18.046 41.187 2.662 1.000 30.206 425 VAL A N 1
ATOM 6178 C CA . VAL A 1 425 ? -19.184 41.992 2.162 1.000 30.080 425 VAL A CA 1
ATOM 6179 C C . VAL A 1 425 ? -20.457 41.460 2.803 1.000 30.871 425 VAL A C 1
ATOM 6180 O O . VAL A 1 425 ? -21.281 42.228 3.249 1.000 30.284 425 VAL A O 1
ATOM 6193 N N . ASP A 1 426 ? -20.625 40.148 2.782 1.000 31.036 426 ASP A N 1
ATOM 6194 C CA . ASP A 1 426 ? -21.804 39.491 3.350 1.000 32.337 426 ASP A CA 1
ATOM 6195 C C . ASP A 1 426 ? -21.889 39.849 4.844 1.000 31.845 426 ASP A C 1
ATOM 6196 O O . ASP A 1 426 ? -22.963 40.133 5.299 1.000 32.403 426 ASP A O 1
ATOM 6205 N N . ILE A 1 427 ? -20.782 39.795 5.578 1.000 31.043 427 ILE A N 1
ATOM 6206 C CA . ILE A 1 427 ? -20.760 40.067 7.046 1.000 31.234 427 ILE A CA 1
ATOM 6207 C C . ILE A 1 427 ? -21.178 41.533 7.275 1.000 31.751 427 ILE A C 1
ATOM 6208 O O . ILE A 1 427 ? -22.088 41.783 8.080 1.000 31.371 427 ILE A O 1
ATOM 6224 N N . TYR A 1 428 ? -20.639 42.483 6.510 1.000 31.931 428 TYR A N 1
ATOM 6225 C CA . TYR A 1 428 ? -21.011 43.920 6.678 1.000 34.445 428 TYR A CA 1
ATOM 6226 C C . TYR A 1 428 ? -22.494 44.139 6.326 1.000 36.367 428 TYR A C 1
ATOM 6227 O O . TYR A 1 428 ? -23.159 44.983 6.957 1.000 36.989 428 TYR A O 1
ATOM 6245 N N . GLU A 1 429 ? -23.039 43.351 5.405 1.000 37.529 429 GLU A N 1
ATOM 6246 C CA . GLU A 1 429 ? -24.464 43.477 4.976 1.000 40.108 429 GLU A CA 1
ATOM 6247 C C . GLU A 1 429 ? -25.410 42.846 5.984 1.000 38.994 429 GLU A C 1
ATOM 6248 O O . GLU A 1 429 ? -26.406 43.456 6.250 1.000 39.076 429 GLU A O 1
ATOM 6260 N N . ARG A 1 430 ? -25.129 41.638 6.449 1.000 37.454 430 ARG A N 1
ATOM 6261 C CA . ARG A 1 430 ? -26.102 40.812 7.200 1.000 39.006 430 ARG A CA 1
ATOM 6262 C C . ARG A 1 430 ? -25.644 40.590 8.644 1.000 38.060 430 ARG A C 1
ATOM 6263 O O . ARG A 1 430 ? -26.474 40.213 9.442 1.000 39.091 430 ARG A O 1
ATOM 6284 N N . GLY A 1 431 ? -24.354 40.701 8.962 1.000 36.837 431 GLY A N 1
ATOM 6285 C CA . GLY A 1 431 ? -23.870 40.409 10.328 1.000 36.035 431 GLY A CA 1
ATOM 6286 C C . GLY A 1 431 ? -23.933 38.925 10.656 1.000 36.417 431 GLY A C 1
ATOM 6287 O O . GLY A 1 431 ? -23.410 38.101 9.874 1.000 34.279 431 GLY A O 1
ATOM 6291 N N A GLU A 1 432 ? -24.551 38.580 11.790 0.500 37.267 432 GLU A N 1
ATOM 6292 N N B GLU A 1 432 ? -24.566 38.559 11.767 0.500 37.910 432 GLU A N 1
ATOM 6293 C CA A GLU A 1 432 ? -24.492 37.221 12.396 0.500 38.169 432 GLU A CA 1
ATOM 6294 C CA B GLU A 1 432 ? -24.388 37.207 12.354 0.500 39.197 432 GLU A CA 1
ATOM 6295 C C A GLU A 1 432 ? -24.837 36.142 11.347 0.500 37.625 432 GLU A C 1
ATOM 6296 C C B GLU A 1 432 ? -24.858 36.106 11.374 0.500 38.415 432 GLU A C 1
ATOM 6297 O O A GLU A 1 432 ? -24.107 35.140 11.287 0.500 36.967 432 GLU A O 1
ATOM 6298 O O B GLU A 1 432 ? -24.232 35.027 11.389 0.500 38.491 432 GLU A O 1
ATOM 6321 N N . ALA A 1 433 ? -25.895 36.358 10.553 1.000 38.822 433 ALA A N 1
ATOM 6322 C CA . ALA A 1 433 ? -26.443 35.347 9.610 1.000 39.906 433 ALA A CA 1
ATOM 6323 C C . ALA A 1 433 ? -25.409 34.946 8.533 1.000 39.111 433 ALA A C 1
ATOM 6324 O O . ALA A 1 433 ? -25.474 33.801 8.060 1.000 38.405 433 ALA A O 1
ATOM 6331 N N . ALA A 1 434 ? -24.390 35.770 8.258 1.000 37.929 434 ALA A N 1
ATOM 6332 C CA . ALA A 1 434 ? -23.317 35.498 7.269 1.000 36.302 434 ALA A CA 1
ATOM 6333 C C . ALA A 1 434 ? -22.136 34.753 7.904 1.000 35.757 434 ALA A C 1
ATOM 6334 O O . ALA A 1 434 ? -21.166 34.433 7.176 1.000 34.918 434 ALA A O 1
ATOM 6341 N N . MET A 1 435 ? -22.154 34.534 9.212 1.000 34.612 435 MET A N 1
ATOM 6342 C CA . MET A 1 435 ? -20.965 34.020 9.931 1.000 34.838 435 MET A CA 1
ATOM 6343 C C . MET A 1 435 ? -20.970 32.497 9.847 1.000 36.180 435 MET A C 1
ATOM 6344 O O . MET A 1 435 ? -22.045 31.895 9.854 1.000 37.684 435 MET A O 1
ATOM 6358 N N . PRO A 1 436 ? -19.793 31.838 9.866 1.000 36.651 436 PRO A N 1
ATOM 6359 C CA . PRO A 1 436 ? -19.750 30.383 9.987 1.000 38.479 436 PRO A CA 1
ATOM 6360 C C . PRO A 1 436 ? -20.185 29.903 11.377 1.000 39.664 436 PRO A C 1
ATOM 6361 O O . PRO A 1 436 ? -20.005 30.601 12.367 1.000 41.856 436 PRO A O 1
ATOM 6372 N N . ASP A 1 437 ? -20.684 28.671 11.406 1.000 41.031 437 ASP A N 1
ATOM 6373 C CA . ASP A 1 437 ? -21.195 27.959 12.600 1.000 41.091 437 ASP A CA 1
ATOM 6374 C C . ASP A 1 437 ? -20.023 27.318 13.346 1.000 40.949 437 ASP A C 1
ATOM 6375 O O . ASP A 1 437 ? -19.487 26.276 12.871 1.000 39.701 437 ASP A O 1
ATOM 6384 N N . TYR A 1 438 ? -19.648 27.888 14.490 1.000 40.226 438 TYR A N 1
ATOM 6385 C CA . TYR A 1 438 ? -18.483 27.437 15.291 1.000 40.033 438 TYR A CA 1
ATOM 6386 C C . TYR A 1 438 ? -18.691 25.978 15.714 1.000 39.985 438 TYR A C 1
ATOM 6387 O O . TYR A 1 438 ? -17.820 25.134 15.438 1.000 38.564 438 TYR A O 1
ATOM 6405 N N . ALA A 1 439 ? -19.804 25.683 16.377 1.000 40.410 439 ALA A N 1
ATOM 6406 C CA . ALA A 1 439 ? -20.070 24.351 16.965 1.000 41.648 439 ALA A CA 1
ATOM 6407 C C . ALA A 1 439 ? -19.998 23.310 15.833 1.000 41.311 439 ALA A C 1
ATOM 6408 O O . ALA A 1 439 ? -19.324 22.282 16.018 1.000 41.448 439 ALA A O 1
ATOM 6415 N N . ALA A 1 440 ? -20.598 23.571 14.675 1.000 40.458 440 ALA A N 1
ATOM 6416 C CA . ALA A 1 440 ? -20.550 22.614 13.546 1.000 41.826 440 ALA A CA 1
ATOM 6417 C C . ALA A 1 440 ? -19.102 22.432 13.061 1.000 40.509 440 ALA A C 1
ATOM 6418 O O . ALA A 1 440 ? -18.710 21.294 12.766 1.000 41.760 440 ALA A O 1
ATOM 6425 N N . ALA A 1 441 ? -18.324 23.503 12.953 1.000 40.234 441 ALA A N 1
ATOM 6426 C CA . ALA A 1 441 ? -16.908 23.442 12.516 1.000 39.198 441 ALA A CA 1
ATOM 6427 C C . ALA A 1 441 ? -16.066 22.561 13.461 1.000 39.738 441 ALA A C 1
ATOM 6428 O O . ALA A 1 441 ? -15.200 21.844 12.964 1.000 38.262 441 ALA A O 1
ATOM 6435 N N . LEU A 1 442 ? -16.262 22.629 14.781 1.000 41.795 442 LEU A N 1
ATOM 6436 C CA . LEU A 1 442 ? -15.447 21.841 15.750 1.000 45.142 442 LEU A CA 1
ATOM 6437 C C . LEU A 1 442 ? -15.620 20.337 15.512 1.000 46.119 442 LEU A C 1
ATOM 6438 O O . LEU A 1 442 ? -14.694 19.607 15.849 1.000 49.232 442 LEU A O 1
ATOM 6454 N N . THR A 1 443 ? -16.766 19.883 14.999 1.000 46.051 443 THR A N 1
ATOM 6455 C CA . THR A 1 443 ? -17.024 18.431 14.746 1.000 47.221 443 THR A CA 1
ATOM 6456 C C . THR A 1 443 ? -16.749 18.122 13.273 1.000 46.365 443 THR A C 1
ATOM 6457 O O . THR A 1 443 ? -17.051 17.012 12.862 1.000 46.734 443 THR A O 1
ATOM 6468 N N . ASN A 1 444 ? -16.200 19.062 12.493 1.000 43.932 444 ASN A N 1
ATOM 6469 C CA . ASN A 1 444 ? -15.917 18.808 11.056 1.000 42.300 444 ASN A CA 1
ATOM 6470 C C . ASN A 1 444 ? -14.540 19.373 10.668 1.000 40.371 444 ASN A C 1
ATOM 6471 O O . ASN A 1 444 ? -14.478 20.129 9.680 1.000 38.380 444 ASN A O 1
ATOM 6482 N N . TYR A 1 445 ? -13.485 18.990 11.391 1.000 40.076 445 TYR A N 1
ATOM 6483 C CA . TYR A 1 445 ? -12.054 19.272 11.073 1.000 40.186 445 TYR A CA 1
ATOM 6484 C C . TYR A 1 445 ? -11.727 20.773 11.151 1.000 38.279 445 TYR A C 1
ATOM 6485 O O . TYR A 1 445 ? -10.635 21.150 10.688 1.000 37.461 445 TYR A O 1
ATOM 6503 N N . GLY A 1 446 ? -12.621 21.595 11.710 1.000 36.937 446 GLY A N 1
ATOM 6504 C CA . GLY A 1 446 ? -12.394 23.032 11.954 1.000 35.532 446 GLY A CA 1
ATOM 6505 C C . GLY A 1 446 ? -13.120 23.915 10.964 1.000 34.446 446 GLY A C 1
ATOM 6506 O O . GLY A 1 446 ? -13.016 25.142 11.103 1.000 34.747 446 GLY A O 1
ATOM 6510 N N . TRP A 1 447 ? -13.825 23.338 10.002 1.000 33.530 447 TRP A N 1
ATOM 6511 C CA . TRP A 1 447 ? -14.600 24.111 9.018 1.000 34.697 447 TRP A CA 1
ATOM 6512 C C . TRP A 1 447 ? -16.090 23.747 9.097 1.000 36.109 447 TRP A C 1
ATOM 6513 O O . TRP A 1 447 ? -16.481 22.583 9.390 1.000 36.692 447 TRP A O 1
ATOM 6534 N N . ASP A 1 448 ? -16.906 24.765 8.893 1.000 35.857 448 ASP A N 1
ATOM 6535 C CA . ASP A 1 448 ? -18.371 24.657 8.931 1.000 36.475 448 ASP A CA 1
ATOM 6536 C C . ASP A 1 448 ? -18.798 23.928 7.668 1.000 37.578 448 ASP A C 1
ATOM 6537 O O . ASP A 1 448 ? -18.587 24.456 6.578 1.000 37.666 448 ASP A O 1
ATOM 6546 N N . PRO A 1 449 ? -19.498 22.769 7.789 1.000 40.089 449 PRO A N 1
ATOM 6547 C CA . PRO A 1 449 ? -20.033 22.042 6.640 1.000 41.136 449 PRO A CA 1
ATOM 6548 C C . PRO A 1 449 ? -20.856 22.919 5.692 1.000 42.573 449 PRO A C 1
ATOM 6549 O O . PRO A 1 449 ? -20.693 22.752 4.502 1.000 43.582 449 PRO A O 1
ATOM 6560 N N . ALA A 1 450 ? -21.634 23.876 6.220 1.000 42.471 450 ALA A N 1
ATOM 6561 C CA . ALA A 1 450 ? -22.581 24.712 5.436 1.000 44.131 450 ALA A CA 1
ATOM 6562 C C . ALA A 1 450 ? -21.866 25.817 4.634 1.000 45.159 450 ALA A C 1
ATOM 6563 O O . ALA A 1 450 ? -22.422 26.208 3.605 1.000 48.364 450 ALA A O 1
ATOM 6570 N N . THR A 1 451 ? -20.740 26.370 5.095 1.000 42.481 451 THR A N 1
ATOM 6571 C CA . THR A 1 451 ? -20.114 27.585 4.498 1.000 40.560 451 THR A CA 1
ATOM 6572 C C . THR A 1 451 ? -18.684 27.319 4.033 1.000 39.334 451 THR A C 1
ATOM 6573 O O . THR A 1 451 ? -18.162 28.162 3.295 1.000 37.968 451 THR A O 1
ATOM 6584 N N . LYS A 1 452 ? -18.060 26.240 4.520 1.000 40.185 452 LYS A N 1
ATOM 6585 C CA . LYS A 1 452 ? -16.653 25.828 4.245 1.000 40.930 452 LYS A CA 1
ATOM 6586 C C . LYS A 1 452 ? -15.670 26.891 4.749 1.000 36.385 452 LYS A C 1
ATOM 6587 O O . LYS A 1 452 ? -14.543 26.923 4.246 1.000 36.065 452 LYS A O 1
ATOM 6606 N N . LEU A 1 453 ? -16.061 27.660 5.753 1.000 33.016 453 LEU A N 1
ATOM 6607 C CA . LEU A 1 453 ? -15.201 28.655 6.423 1.000 31.659 453 LEU A CA 1
ATOM 6608 C C . LEU A 1 453 ? -14.731 28.046 7.731 1.000 30.405 453 LEU A C 1
ATOM 6609 O O . LEU A 1 453 ? -15.479 27.260 8.316 1.000 30.087 453 LEU A O 1
ATOM 6625 N N . PHE A 1 454 ? -13.547 28.453 8.162 1.000 29.348 454 PHE A N 1
ATOM 6626 C CA . PHE A 1 454 ? -12.896 28.067 9.438 1.000 29.787 454 PHE A CA 1
ATOM 6627 C C . PHE A 1 454 ? -13.089 29.181 10.457 1.000 30.524 454 PHE A C 1
ATOM 6628 O O . PHE A 1 454 ? -12.463 30.242 10.398 1.000 31.330 454 PHE A O 1
ATOM 6645 N N . PRO A 1 455 ? -13.974 28.999 11.432 1.000 32.545 455 PRO A N 1
ATOM 6646 C CA . PRO A 1 455 ? -14.217 30.050 12.416 1.000 32.915 455 PRO A CA 1
ATOM 6647 C C . PRO A 1 455 ? -13.171 29.957 13.533 1.000 33.890 455 PRO A C 1
ATOM 6648 O O . PRO A 1 455 ? -12.727 28.850 13.848 1.000 33.926 455 PRO A O 1
ATOM 6659 N N . ALA A 1 456 ? -12.827 31.096 14.123 1.000 33.479 456 ALA A N 1
ATOM 6660 C CA . ALA A 1 456 ? -12.055 31.165 15.382 1.000 34.909 456 ALA A CA 1
ATOM 6661 C C . ALA A 1 456 ? -12.660 32.255 16.257 1.000 35.665 456 ALA A C 1
ATOM 6662 O O . ALA A 1 456 ? -13.021 33.275 15.717 1.000 35.585 456 ALA A O 1
ATOM 6669 N N . LYS A 1 457 ? -12.755 32.041 17.559 1.000 36.857 457 LYS A N 1
ATOM 6670 C CA . LYS A 1 457 ? -13.201 33.107 18.478 1.000 38.990 457 LYS A CA 1
ATOM 6671 C C . LYS A 1 457 ? -12.097 34.161 18.591 1.000 38.306 457 LYS A C 1
ATOM 6672 O O . LYS A 1 457 ? -10.933 33.803 18.486 1.000 35.152 457 LYS A O 1
ATOM 6691 N N . LYS A 1 458 ? -12.459 35.436 18.762 1.000 38.656 458 LYS A N 1
ATOM 6692 C CA . LYS A 1 458 ? -11.485 36.487 19.156 1.000 40.528 458 LYS A CA 1
ATOM 6693 C C . LYS A 1 458 ? -10.731 35.984 20.394 1.000 39.806 458 LYS A C 1
ATOM 6694 O O . LYS A 1 458 ? -11.405 35.483 21.286 1.000 37.071 458 LYS A O 1
ATOM 6713 N N . ASP A 1 459 ? -9.401 36.080 20.383 1.000 39.088 459 ASP A N 1
ATOM 6714 C CA . ASP A 1 459 ? -8.437 35.691 21.448 1.000 41.155 459 ASP A CA 1
ATOM 6715 C C . ASP A 1 459 ? -8.392 34.171 21.682 1.000 40.080 459 ASP A C 1
ATOM 6716 O O . ASP A 1 459 ? -7.785 33.776 22.677 1.000 39.983 459 ASP A O 1
ATOM 6725 N N . GLU A 1 460 ? -8.932 33.341 20.789 1.000 38.526 460 GLU A N 1
ATOM 6726 C CA . GLU A 1 460 ? -8.794 31.860 20.863 1.000 38.196 460 GLU A CA 1
ATOM 6727 C C . GLU A 1 460 ? -7.316 31.495 20.598 1.000 36.573 460 GLU A C 1
ATOM 6728 O O . GLU A 1 460 ? -6.704 32.038 19.629 1.000 34.371 460 GLU A O 1
ATOM 6740 N N . VAL A 1 461 ? -6.705 30.667 21.440 1.000 36.484 461 VAL A N 1
ATOM 6741 C CA . VAL A 1 461 ? -5.277 30.292 21.224 1.000 36.626 461 VAL A CA 1
ATOM 6742 C C . VAL A 1 461 ? -5.226 28.990 20.433 1.000 35.174 461 VAL A C 1
ATOM 6743 O O . VAL A 1 461 ? -5.513 27.928 21.011 1.000 35.834 461 VAL A O 1
ATOM 6756 N N . LEU A 1 462 ? -4.907 29.102 19.149 1.000 32.973 462 LEU A N 1
ATOM 6757 C CA . LEU A 1 462 ? -4.925 27.965 18.195 1.000 33.982 462 LEU A CA 1
ATOM 6758 C C . LEU A 1 462 ? -3.501 27.447 17.928 1.000 33.439 462 LEU A C 1
ATOM 6759 O O . LEU A 1 462 ? -2.519 28.228 17.904 1.000 32.818 462 LEU A O 1
ATOM 6775 N N . GLU A 1 463 ? -3.402 26.146 17.699 1.000 32.935 463 GLU A N 1
ATOM 6776 C CA . GLU A 1 463 ? -2.277 25.564 16.962 1.000 31.919 463 GLU A CA 1
ATOM 6777 C C . GLU A 1 463 ? -2.846 25.156 15.604 1.000 30.869 463 GLU A C 1
ATOM 6778 O O . GLU A 1 463 ? -3.877 24.459 15.563 1.000 31.962 463 GLU A O 1
ATOM 6790 N N . ILE A 1 464 ? -2.206 25.590 14.543 1.000 29.093 464 ILE A N 1
ATOM 6791 C CA . ILE A 1 464 ? -2.584 25.196 13.164 1.000 29.539 464 ILE A CA 1
ATOM 6792 C C . ILE A 1 464 ? -1.454 24.337 12.650 1.000 29.792 464 ILE A C 1
ATOM 6793 O O . ILE A 1 464 ? -0.307 24.795 12.729 1.000 29.993 464 ILE A O 1
ATOM 6809 N N . VAL A 1 465 ? -1.770 23.121 12.193 1.000 30.705 465 VAL A N 1
ATOM 6810 C CA . VAL A 1 465 ? -0.736 22.183 11.670 1.000 30.609 465 VAL A CA 1
ATOM 6811 C C . VAL A 1 465 ? -1.043 21.948 10.197 1.000 31.400 465 VAL A C 1
ATOM 6812 O O . VAL A 1 465 ? -2.208 21.603 9.878 1.000 32.986 465 VAL A O 1
ATOM 6825 N N . ILE A 1 466 ? -0.053 22.117 9.334 1.000 29.174 466 ILE A N 1
ATOM 6826 C CA . ILE A 1 466 ? -0.212 21.693 7.925 1.000 29.744 466 ILE A CA 1
ATOM 6827 C C . ILE A 1 466 ? 0.442 20.323 7.810 1.000 30.004 466 ILE A C 1
ATOM 6828 O O . ILE A 1 466 ? 1.639 20.178 8.118 1.000 30.837 466 ILE A O 1
ATOM 6844 N N . GLN A 1 467 ? -0.360 19.323 7.487 1.000 30.290 467 GLN A N 1
ATOM 6845 C CA . GLN A 1 467 ? 0.089 17.917 7.403 1.000 30.683 467 GLN A CA 1
ATOM 6846 C C . GLN A 1 467 ? 0.175 17.528 5.929 1.000 30.902 467 GLN A C 1
ATOM 6847 O O . GLN A 1 467 ? -0.858 17.355 5.268 1.000 31.060 467 GLN A O 1
ATOM 6861 N N . ASN A 1 468 ? 1.398 17.385 5.451 1.000 30.982 468 ASN A N 1
ATOM 6862 C CA . ASN A 1 468 ? 1.687 16.915 4.087 1.000 32.307 468 ASN A CA 1
ATOM 6863 C C . ASN A 1 468 ? 1.351 15.416 4.026 1.000 33.857 468 ASN A C 1
ATOM 6864 O O . ASN A 1 468 ? 1.427 14.731 5.073 1.000 33.514 468 ASN A O 1
ATOM 6875 N N . THR A 1 469 ? 1.005 14.915 2.844 1.000 35.042 469 THR A N 1
ATOM 6876 C CA . THR A 1 469 ? 0.592 13.498 2.604 1.000 37.811 469 THR A CA 1
ATOM 6877 C C . THR A 1 469 ? 0.945 13.121 1.170 1.000 38.030 469 THR A C 1
ATOM 6878 O O . THR A 1 469 ? 1.155 14.036 0.321 1.000 36.837 469 THR A O 1
ATOM 6889 N N . GLY A 1 470 ? 1.059 11.815 0.925 1.000 39.577 470 GLY A N 1
ATOM 6890 C CA . GLY A 1 470 ? 1.187 11.281 -0.434 1.000 40.458 470 GLY A CA 1
ATOM 6891 C C . GLY A 1 470 ? -0.086 11.501 -1.232 1.000 40.730 470 GLY A C 1
ATOM 6892 O O . GLY A 1 470 ? -1.180 11.247 -0.713 1.000 41.853 470 GLY A O 1
ATOM 6896 N N . SER A 1 471 ? 0.086 11.975 -2.458 1.000 41.534 471 SER A N 1
ATOM 6897 C CA . SER A 1 471 ? -0.973 12.222 -3.463 1.000 42.836 471 SER A CA 1
ATOM 6898 C C . SER A 1 471 ? -1.805 10.958 -3.721 1.000 44.330 471 SER A C 1
ATOM 6899 O O . SER A 1 471 ? -1.233 9.837 -3.745 1.000 44.118 471 SER A O 1
ATOM 6907 N N . HIS A 1 472 ? -3.116 11.119 -3.903 1.000 46.203 472 HIS A N 1
ATOM 6908 C CA . HIS A 1 472 ? -4.038 10.064 -4.422 1.000 48.670 472 HIS A CA 1
ATOM 6909 C C . HIS A 1 472 ? -4.118 10.079 -5.959 1.000 49.168 472 HIS A C 1
ATOM 6910 O O . HIS A 1 472 ? -4.646 9.157 -6.548 1.000 51.046 472 HIS A O 1
ATOM 6925 N N . TYR A 1 473 ? -3.634 11.112 -6.620 1.000 49.143 473 TYR A N 1
ATOM 6926 C CA . TYR A 1 473 ? -3.727 11.214 -8.091 1.000 50.612 473 TYR A CA 1
ATOM 6927 C C . TYR A 1 473 ? -2.899 10.067 -8.694 1.000 52.647 473 TYR A C 1
ATOM 6928 O O . TYR A 1 473 ? -1.652 10.056 -8.528 1.000 49.136 473 TYR A O 1
ATOM 6946 N N . SER A 1 474 ? -3.567 9.111 -9.351 1.000 58.225 474 SER A N 1
ATOM 6947 C CA . SER A 1 474 ? -2.947 8.280 -10.421 1.000 61.610 474 SER A CA 1
ATOM 6948 C C . SER A 1 474 ? -2.145 9.266 -11.268 1.000 63.398 474 SER A C 1
ATOM 6949 O O . SER A 1 474 ? -2.618 10.402 -11.419 1.000 66.411 474 SER A O 1
ATOM 6957 N N . GLY A 1 475 ? -0.970 8.942 -11.776 1.000 62.467 475 GLY A N 1
ATOM 6958 C CA . GLY A 1 475 ? -0.213 10.012 -12.461 1.000 57.435 475 GLY A CA 1
ATOM 6959 C C . GLY A 1 475 ? 0.671 10.823 -11.535 1.000 53.783 475 GLY A C 1
ATOM 6960 O O . GLY A 1 475 ? 1.553 11.477 -12.077 1.000 54.775 475 GLY A O 1
ATOM 6964 N N . ALA A 1 476 ? 0.456 10.818 -10.213 1.000 50.726 476 ALA A N 1
ATOM 6965 C CA . ALA A 1 476 ? 1.442 11.283 -9.201 1.000 47.719 476 ALA A CA 1
ATOM 6966 C C . ALA A 1 476 ? 1.264 10.507 -7.891 1.000 46.572 476 ALA A C 1
ATOM 6967 O O . ALA A 1 476 ? 1.283 11.131 -6.834 1.000 43.958 476 ALA A O 1
ATOM 6974 N N . SER A 1 477 ? 1.067 9.192 -7.954 1.000 47.302 477 SER A N 1
ATOM 6975 C CA . SER A 1 477 ? 0.581 8.376 -6.813 1.000 48.312 477 SER A CA 1
ATOM 6976 C C . SER A 1 477 ? 1.670 8.296 -5.733 1.000 47.870 477 SER A C 1
ATOM 6977 O O . SER A 1 477 ? 2.804 7.916 -6.047 1.000 46.356 477 SER A O 1
ATOM 6985 N N . GLY A 1 478 ? 1.324 8.699 -4.505 1.000 47.417 478 GLY A N 1
ATOM 6986 C CA . GLY A 1 478 ? 2.248 8.681 -3.358 1.000 47.171 478 GLY A CA 1
ATOM 6987 C C . GLY A 1 478 ? 3.235 9.848 -3.339 1.000 44.721 478 GLY A C 1
ATOM 6988 O O . GLY A 1 478 ? 3.896 9.999 -2.330 1.000 44.204 478 GLY A O 1
ATOM 6992 N N . ILE A 1 479 ? 3.308 10.680 -4.376 1.000 44.355 479 ILE A N 1
ATOM 6993 C CA . ILE A 1 479 ? 4.242 11.843 -4.435 1.000 42.512 479 ILE A CA 1
ATOM 6994 C C . ILE A 1 479 ? 3.913 12.870 -3.345 1.000 39.039 479 ILE A C 1
ATOM 6995 O O . ILE A 1 479 ? 2.716 13.145 -3.099 1.000 36.612 479 ILE A O 1
ATOM 7011 N N . VAL A 1 480 ? 4.960 13.483 -2.796 1.000 36.353 480 VAL A N 1
ATOM 7012 C CA . VAL A 1 480 ? 4.858 14.586 -1.795 1.000 35.359 480 VAL A CA 1
ATOM 7013 C C . VAL A 1 480 ? 5.578 15.793 -2.375 1.000 33.745 480 VAL A C 1
ATOM 7014 O O . VAL A 1 480 ? 6.629 15.587 -2.993 1.000 34.480 480 VAL A O 1
ATOM 7027 N N . GLU A 1 481 ? 4.986 16.981 -2.248 1.000 32.083 481 GLU A N 1
ATOM 7028 C CA . GLU A 1 481 ? 5.597 18.234 -2.726 1.000 31.849 481 GLU A CA 1
ATOM 7029 C C . GLU A 1 481 ? 5.806 19.174 -1.554 1.000 31.121 481 GLU A C 1
ATOM 7030 O O . GLU A 1 481 ? 5.196 18.981 -0.466 1.000 29.996 481 GLU A O 1
ATOM 7042 N N . THR A 1 482 ? 6.707 20.118 -1.788 1.000 30.011 482 THR A N 1
ATOM 7043 C CA . THR A 1 482 ? 6.997 21.221 -0.872 1.000 28.722 482 THR A CA 1
ATOM 7044 C C . THR A 1 482 ? 6.034 22.349 -1.223 1.000 26.827 482 THR A C 1
ATOM 7045 O O . THR A 1 482 ? 5.913 22.691 -2.397 1.000 27.495 482 THR A O 1
ATOM 7056 N N . HIS A 1 483 ? 5.420 22.930 -0.217 1.000 26.967 483 HIS A N 1
ATOM 7057 C CA . HIS A 1 483 ? 4.420 24.031 -0.320 1.000 25.891 483 HIS A CA 1
ATOM 7058 C C . HIS A 1 483 ? 4.825 25.199 0.566 1.000 25.173 483 HIS A C 1
ATOM 7059 O O . HIS A 1 483 ? 4.946 25.039 1.789 1.000 24.565 483 HIS A O 1
ATOM 7074 N N . PRO A 1 484 ? 4.898 26.442 0.025 1.000 24.703 484 PRO A N 1
ATOM 7075 C CA . PRO A 1 484 ? 4.997 27.620 0.877 1.000 24.810 484 PRO A CA 1
ATOM 7076 C C . PRO A 1 484 ? 3.635 28.058 1.438 1.000 24.968 484 PRO A C 1
ATOM 7077 O O . PRO A 1 484 ? 2.808 28.560 0.711 1.000 25.673 484 PRO A O 1
ATOM 7088 N N . PHE A 1 485 ? 3.425 27.859 2.741 1.000 24.333 485 PHE A N 1
ATOM 7089 C CA . PHE A 1 485 ? 2.148 28.185 3.401 1.000 24.976 485 PHE A CA 1
ATOM 7090 C C . PHE A 1 485 ? 2.203 29.563 4.030 1.000 23.833 485 PHE A C 1
ATOM 7091 O O . PHE A 1 485 ? 3.120 29.910 4.745 1.000 23.627 485 PHE A O 1
ATOM 7108 N N . HIS A 1 486 ? 1.188 30.346 3.690 1.000 24.158 486 HIS A N 1
ATOM 7109 C CA . HIS A 1 486 ? 1.024 31.772 4.006 1.000 23.405 486 HIS A CA 1
ATOM 7110 C C . HIS A 1 486 ? -0.330 32.017 4.694 1.000 24.193 486 HIS A C 1
ATOM 7111 O O . HIS A 1 486 ? -1.392 31.447 4.239 1.000 22.378 486 HIS A O 1
ATOM 7126 N N . ALA A 1 487 ? -0.301 32.833 5.760 1.000 23.988 487 ALA A N 1
ATOM 7127 C CA . ALA A 1 487 ? -1.502 33.360 6.454 1.000 24.354 487 ALA A CA 1
ATOM 7128 C C . ALA A 1 487 ? -1.608 34.843 6.149 1.000 23.550 487 ALA A C 1
ATOM 7129 O O . ALA A 1 487 ? -0.626 35.588 6.441 1.000 22.877 487 ALA A O 1
ATOM 7136 N N . HIS A 1 488 ? -2.773 35.249 5.624 1.000 23.519 488 HIS A N 1
ATOM 7137 C CA . HIS A 1 488 ? -3.213 36.648 5.664 1.000 23.589 488 HIS A CA 1
ATOM 7138 C C . HIS A 1 488 ? -3.455 37.062 7.105 1.000 24.340 488 HIS A C 1
ATOM 7139 O O . HIS A 1 488 ? -3.700 36.214 7.933 1.000 23.777 488 HIS A O 1
ATOM 7154 N N . GLY A 1 489 ? -3.384 38.365 7.347 1.000 24.653 489 GLY A N 1
ATOM 7155 C CA . GLY A 1 489 ? -3.734 38.945 8.644 1.000 26.917 489 GLY A CA 1
ATOM 7156 C C . GLY A 1 489 ? -2.601 38.816 9.641 1.000 26.762 489 GLY A C 1
ATOM 7157 O O . GLY A 1 489 ? -1.393 38.989 9.263 1.000 26.397 489 GLY A O 1
ATOM 7161 N N . GLN A 1 490 ? -2.982 38.576 10.885 1.000 27.019 490 GLN A N 1
ATOM 7162 C CA . GLN A 1 490 ? -2.034 38.414 11.993 1.000 27.610 490 GLN A CA 1
ATOM 7163 C C . GLN A 1 490 ? -0.978 37.362 11.659 1.000 27.109 490 GLN A C 1
ATOM 7164 O O . GLN A 1 490 ? -1.300 36.262 11.157 1.000 27.112 490 GLN A O 1
ATOM 7178 N N . HIS A 1 491 ? 0.268 37.675 11.969 1.000 27.664 491 HIS A N 1
ATOM 7179 C CA . HIS A 1 491 ? 1.386 36.710 11.855 1.000 26.980 491 HIS A CA 1
ATOM 7180 C C . HIS A 1 491 ? 1.272 35.687 12.982 1.000 27.061 491 HIS A C 1
ATOM 7181 O O . HIS A 1 491 ? 0.956 36.076 14.117 1.000 27.712 491 HIS A O 1
ATOM 7196 N N . PHE A 1 492 ? 1.679 34.460 12.710 1.000 26.416 492 PHE A N 1
ATOM 7197 C CA . PHE A 1 492 ? 1.665 33.328 13.658 1.000 26.302 492 PHE A CA 1
ATOM 7198 C C . PHE A 1 492 ? 3.091 33.102 14.129 1.000 26.695 492 PHE A C 1
ATOM 7199 O O . PHE A 1 492 ? 4.076 33.602 13.521 1.000 26.463 492 PHE A O 1
ATOM 7216 N N . TYR A 1 493 ? 3.219 32.313 15.192 1.000 27.533 493 TYR A N 1
ATOM 7217 C CA . TYR A 1 493 ? 4.526 31.802 15.646 1.000 27.516 493 TYR A CA 1
ATOM 7218 C C . TYR A 1 493 ? 4.790 30.460 14.959 1.000 27.465 493 TYR A C 1
ATOM 7219 O O . TYR A 1 493 ? 3.918 29.586 15.014 1.000 26.279 493 TYR A O 1
ATOM 7237 N N . ASP A 1 494 ? 5.983 30.305 14.363 1.000 27.208 494 ASP A N 1
ATOM 7238 C CA . ASP A 1 494 ? 6.449 29.022 13.765 1.000 28.257 494 ASP A CA 1
ATOM 7239 C C . ASP A 1 494 ? 6.994 28.132 14.899 1.000 29.241 494 ASP A C 1
ATOM 7240 O O . ASP A 1 494 ? 8.027 28.508 15.476 1.000 28.970 494 ASP A O 1
ATOM 7249 N N . VAL A 1 495 ? 6.354 27.005 15.201 1.000 29.662 495 VAL A N 1
ATOM 7250 C CA . VAL A 1 495 ? 6.758 26.154 16.363 1.000 29.980 495 VAL A CA 1
ATOM 7251 C C . VAL A 1 495 ? 7.216 24.785 15.840 1.000 30.213 495 VAL A C 1
ATOM 7252 O O . VAL A 1 495 ? 7.473 23.913 16.605 1.000 29.817 495 VAL A O 1
ATOM 7265 N N . GLY A 1 496 ? 7.503 24.698 14.548 1.000 29.337 496 GLY A N 1
ATOM 7266 C CA . GLY A 1 496 ? 8.422 23.666 14.067 1.000 30.414 496 GLY A CA 1
ATOM 7267 C C . GLY A 1 496 ? 7.937 22.944 12.834 1.000 30.989 496 GLY A C 1
ATOM 7268 O O . GLY A 1 496 ? 6.922 23.340 12.193 1.000 29.447 496 GLY A O 1
ATOM 7272 N N . SER A 1 497 ? 8.678 21.897 12.519 1.000 31.201 497 SER A N 1
ATOM 7273 C CA . SER A 1 497 ? 8.488 21.106 11.295 1.000 31.620 497 SER A CA 1
ATOM 7274 C C . SER A 1 497 ? 9.220 19.780 11.474 1.000 32.617 497 SER A C 1
ATOM 7275 O O . SER A 1 497 ? 10.133 19.678 12.322 1.000 31.820 497 SER A O 1
ATOM 7283 N N . GLY A 1 498 ? 8.878 18.820 10.642 1.000 32.672 498 GLY A N 1
ATOM 7284 C CA . GLY A 1 498 ? 9.605 17.561 10.646 1.000 33.511 498 GLY A CA 1
ATOM 7285 C C . GLY A 1 498 ? 8.967 16.577 9.689 1.000 33.657 498 GLY A C 1
ATOM 7286 O O . GLY A 1 498 ? 7.918 16.854 9.135 1.000 30.470 498 GLY A O 1
ATOM 7290 N N . PRO A 1 499 ? 9.618 15.400 9.546 1.000 35.444 499 PRO A N 1
ATOM 7291 C CA . PRO A 1 499 ? 9.091 14.318 8.727 1.000 36.108 499 PRO A CA 1
ATOM 7292 C C . PRO A 1 499 ? 7.884 13.633 9.375 1.000 36.533 499 PRO A C 1
ATOM 7293 O O . PRO A 1 499 ? 7.632 13.791 10.563 1.000 36.277 499 PRO A O 1
ATOM 7304 N N . GLY A 1 500 ? 7.188 12.845 8.561 1.000 37.535 500 GLY A N 1
ATOM 7305 C CA . GLY A 1 500 ? 6.124 11.929 9.017 1.000 38.085 500 GLY A CA 1
ATOM 7306 C C . GLY A 1 500 ? 4.860 12.674 9.444 1.000 37.177 500 GLY A C 1
ATOM 7307 O O . GLY A 1 500 ? 4.496 13.710 8.849 1.000 33.796 500 GLY A O 1
ATOM 7311 N N . LYS A 1 501 ? 4.271 12.183 10.506 1.000 38.083 501 LYS A N 1
ATOM 7312 C CA . LYS A 1 501 ? 3.018 12.682 11.105 1.000 39.802 501 LYS A CA 1
ATOM 7313 C C . LYS A 1 501 ? 3.366 13.590 12.283 1.000 38.274 501 LYS A C 1
ATOM 7314 O O . LYS A 1 501 ? 4.197 13.195 13.138 1.000 37.965 501 LYS A O 1
ATOM 7333 N N . TYR A 1 502 ? 2.725 14.740 12.355 1.000 36.095 502 TYR A N 1
ATOM 7334 C CA . TYR A 1 502 ? 2.891 15.656 13.504 1.000 36.572 502 TYR A CA 1
ATOM 7335 C C . TYR A 1 502 ? 2.559 14.899 14.788 1.000 37.893 502 TYR A C 1
ATOM 7336 O O . TYR A 1 502 ? 1.471 14.306 14.860 1.000 39.452 502 TYR A O 1
ATOM 7354 N N . ASP A 1 503 ? 3.458 14.967 15.752 1.000 37.316 503 ASP A N 1
ATOM 7355 C CA . ASP A 1 503 ? 3.269 14.406 17.109 1.000 39.562 503 ASP A CA 1
ATOM 7356 C C . ASP A 1 503 ? 3.448 15.563 18.083 1.000 39.213 503 ASP A C 1
ATOM 7357 O O . ASP A 1 503 ? 4.565 16.051 18.308 1.000 38.900 503 ASP A O 1
ATOM 7366 N N . PRO A 1 504 ? 2.324 16.081 18.628 1.000 39.333 504 PRO A N 1
ATOM 7367 C CA . PRO A 1 504 ? 2.362 17.286 19.459 1.000 39.801 504 PRO A CA 1
ATOM 7368 C C . PRO A 1 504 ? 3.121 17.026 20.771 1.000 41.376 504 PRO A C 1
ATOM 7369 O O . PRO A 1 504 ? 3.900 17.862 21.176 1.000 39.615 504 PRO A O 1
ATOM 7380 N N . GLU A 1 505 ? 2.958 15.846 21.358 1.000 44.731 505 GLU A N 1
ATOM 7381 C CA . GLU A 1 505 ? 3.630 15.511 22.638 1.000 48.777 505 GLU A CA 1
ATOM 7382 C C . GLU A 1 505 ? 5.172 15.573 22.447 1.000 47.822 505 GLU A C 1
ATOM 7383 O O . GLU A 1 505 ? 5.873 16.207 23.294 1.000 50.787 505 GLU A O 1
ATOM 7395 N N . ALA A 1 506 ? 5.672 14.976 21.359 1.000 45.489 506 ALA A N 1
ATOM 7396 C CA . ALA A 1 506 ? 7.112 14.983 20.988 1.000 45.716 506 ALA A CA 1
ATOM 7397 C C . ALA A 1 506 ? 7.577 16.413 20.656 1.000 43.678 506 ALA A C 1
ATOM 7398 O O . ALA A 1 506 ? 8.716 16.764 21.015 1.000 43.355 506 ALA A O 1
ATOM 7405 N N . ASN A 1 507 ? 6.751 17.218 19.974 1.000 41.412 507 ASN A N 1
ATOM 7406 C CA . ASN A 1 507 ? 7.217 18.557 19.531 1.000 39.521 507 ASN A CA 1
ATOM 7407 C C . ASN A 1 507 ? 7.345 19.446 20.791 1.000 39.306 507 ASN A C 1
ATOM 7408 O O . ASN A 1 507 ? 8.332 20.203 20.933 1.000 39.989 507 ASN A O 1
ATOM 7419 N N . ASN A 1 508 ? 6.332 19.347 21.659 1.000 40.073 508 ASN A N 1
ATOM 7420 C CA . ASN A 1 508 ? 6.279 20.130 22.921 1.000 41.311 508 ASN A CA 1
ATOM 7421 C C . ASN A 1 508 ? 7.541 19.791 23.719 1.000 42.441 508 ASN A C 1
ATOM 7422 O O . ASN A 1 508 ? 8.186 20.706 24.279 1.000 43.582 508 ASN A O 1
ATOM 7433 N N . ALA A 1 509 ? 7.938 18.516 23.693 1.000 42.804 509 ALA A N 1
ATOM 7434 C CA . ALA A 1 509 ? 9.116 18.038 24.450 1.000 43.238 509 ALA A CA 1
ATOM 7435 C C . ALA A 1 509 ? 10.374 18.617 23.802 1.000 41.880 509 ALA A C 1
ATOM 7436 O O . ALA A 1 509 ? 11.310 19.072 24.549 1.000 41.892 509 ALA A O 1
ATOM 7443 N N . LYS A 1 510 ? 10.373 18.658 22.462 1.000 38.773 510 LYS A N 1
ATOM 7444 C CA . LYS A 1 510 ? 11.488 19.239 21.687 1.000 38.095 510 LYS A CA 1
ATOM 7445 C C . LYS A 1 510 ? 11.656 20.726 22.050 1.000 37.868 510 LYS A C 1
ATOM 7446 O O . LYS A 1 510 ? 12.814 21.140 22.343 1.000 38.924 510 LYS A O 1
ATOM 7465 N N . LEU A 1 511 ? 10.565 21.511 21.900 1.000 37.603 511 LEU A N 1
ATOM 7466 C CA . LEU A 1 511 ? 10.579 22.981 22.157 1.000 38.046 511 LEU A CA 1
ATOM 7467 C C . LEU A 1 511 ? 11.111 23.234 23.566 1.000 39.383 511 LEU A C 1
ATOM 7468 O O . LEU A 1 511 ? 11.968 24.114 23.722 1.000 38.738 511 LEU A O 1
ATOM 7484 N N . ALA A 1 512 ? 10.628 22.469 24.542 1.000 41.229 512 ALA A N 1
ATOM 7485 C CA . ALA A 1 512 ? 11.003 22.634 25.962 1.000 44.959 512 ALA A CA 1
ATOM 7486 C C . ALA A 1 512 ? 12.494 22.305 26.161 1.000 47.565 512 ALA A C 1
ATOM 7487 O O . ALA A 1 512 ? 13.188 23.085 26.819 1.000 51.332 512 ALA A O 1
ATOM 7494 N N . SER A 1 513 ? 12.996 21.219 25.576 1.000 47.438 513 SER A N 1
ATOM 7495 C CA . SER A 1 513 ? 14.423 20.798 25.709 1.000 48.348 513 SER A CA 1
ATOM 7496 C C . SER A 1 513 ? 15.335 21.889 25.133 1.000 46.704 513 SER A C 1
ATOM 7497 O O . SER A 1 513 ? 16.408 22.092 25.663 1.000 45.970 513 SER A O 1
ATOM 7505 N N . LEU A 1 514 ? 14.944 22.509 24.013 1.000 43.804 514 LEU A N 1
ATOM 7506 C CA . LEU A 1 514 ? 15.735 23.573 23.365 1.000 42.694 514 LEU A CA 1
ATOM 7507 C C . LEU A 1 514 ? 15.567 24.923 24.097 1.000 42.895 514 LEU A C 1
ATOM 7508 O O . LEU A 1 514 ? 16.369 25.807 23.811 1.000 42.630 514 LEU A O 1
ATOM 7524 N N . GLY A 1 515 ? 14.559 25.128 24.964 1.000 43.932 515 GLY A N 1
ATOM 7525 C CA . GLY A 1 515 ? 14.175 26.486 25.419 1.000 43.810 515 GLY A CA 1
ATOM 7526 C C . GLY A 1 515 ? 13.971 27.414 24.219 1.000 42.392 515 GLY A C 1
ATOM 7527 O O . GLY A 1 515 ? 14.468 28.567 24.187 1.000 42.589 515 GLY A O 1
ATOM 7531 N N . TYR A 1 516 ? 13.344 26.896 23.176 1.000 39.999 516 TYR A N 1
ATOM 7532 C CA . TYR A 1 516 ? 13.206 27.643 21.915 1.000 38.134 516 TYR A CA 1
ATOM 7533 C C . TYR A 1 516 ? 12.174 28.764 22.124 1.000 37.439 516 TYR A C 1
ATOM 7534 O O . TYR A 1 516 ? 11.122 28.493 22.685 1.000 36.970 516 TYR A O 1
ATOM 7552 N N . ARG A 1 517 ? 12.520 29.969 21.667 1.000 36.657 517 ARG A N 1
ATOM 7553 C CA A ARG A 1 517 ? 11.663 31.185 21.659 0.500 36.126 517 ARG A CA 1
ATOM 7554 C CA B ARG A 1 517 ? 11.629 31.162 21.667 0.500 36.071 517 ARG A CA 1
ATOM 7555 C C . ARG A 1 517 ? 11.296 31.466 20.209 1.000 34.000 517 ARG A C 1
ATOM 7556 O O . ARG A 1 517 ? 12.089 32.038 19.480 1.000 33.942 517 ARG A O 1
ATOM 7596 N N . PRO A 1 518 ? 10.134 30.995 19.736 1.000 32.375 518 PRO A N 1
ATOM 7597 C CA . PRO A 1 518 ? 9.753 31.130 18.335 1.000 29.720 518 PRO A CA 1
ATOM 7598 C C . PRO A 1 518 ? 9.565 32.591 17.927 1.000 28.861 518 PRO A C 1
ATOM 7599 O O . PRO A 1 518 ? 9.283 33.474 18.743 1.000 27.292 518 PRO A O 1
ATOM 7610 N N . ILE A 1 519 ? 9.675 32.827 16.635 1.000 28.653 519 ILE A N 1
ATOM 7611 C CA . ILE A 1 519 ? 9.419 34.161 16.042 1.000 29.247 519 ILE A CA 1
ATOM 7612 C C . ILE A 1 519 ? 8.103 34.151 15.270 1.000 28.243 519 ILE A C 1
ATOM 7613 O O . ILE A 1 519 ? 7.615 33.081 14.881 1.000 26.605 519 ILE A O 1
ATOM 7629 N N . LYS A 1 520 ? 7.571 35.344 15.067 1.000 28.056 520 LYS A N 1
ATOM 7630 C CA . LYS A 1 520 ? 6.399 35.535 14.214 1.000 30.201 520 LYS A CA 1
ATOM 7631 C C . LYS A 1 520 ? 6.856 35.459 12.768 1.000 28.246 520 LYS A C 1
ATOM 7632 O O . LYS A 1 520 ? 7.919 36.025 12.422 1.000 27.894 520 LYS A O 1
ATOM 7651 N N . ARG A 1 521 ? 6.017 34.825 11.971 1.000 27.220 521 ARG A N 1
ATOM 7652 C CA . ARG A 1 521 ? 6.196 34.707 10.511 1.000 27.761 521 ARG A CA 1
ATOM 7653 C C . ARG A 1 521 ? 4.841 34.866 9.843 1.000 25.954 521 ARG A C 1
ATOM 7654 O O . ARG A 1 521 ? 3.803 34.766 10.527 1.000 25.536 521 ARG A O 1
ATOM 7675 N N . ASP A 1 522 ? 4.842 34.977 8.529 1.000 24.794 522 ASP A N 1
ATOM 7676 C CA . ASP A 1 522 ? 3.580 34.876 7.791 1.000 24.396 522 ASP A CA 1
ATOM 7677 C C . ASP A 1 522 ? 3.733 33.864 6.658 1.000 24.119 522 ASP A C 1
ATOM 7678 O O . ASP A 1 522 ? 2.729 33.464 6.116 1.000 24.914 522 ASP A O 1
ATOM 7687 N N . THR A 1 523 ? 4.928 33.372 6.374 1.000 23.963 523 THR A N 1
ATOM 7688 C CA . THR A 1 523 ? 5.120 32.324 5.353 1.000 24.133 523 THR A CA 1
ATOM 7689 C C . THR A 1 523 ? 6.180 31.318 5.779 1.000 24.497 523 THR A C 1
ATOM 7690 O O . THR A 1 523 ? 7.331 31.707 6.019 1.000 25.988 523 THR A O 1
ATOM 7701 N N . THR A 1 524 ? 5.808 30.052 5.826 1.000 24.375 524 THR A N 1
ATOM 7702 C CA . THR A 1 524 ? 6.739 28.946 6.161 1.000 24.357 524 THR A CA 1
ATOM 7703 C C . THR A 1 524 ? 6.573 27.794 5.185 1.000 25.026 524 THR A C 1
ATOM 7704 O O . THR A 1 524 ? 5.440 27.456 4.806 1.000 24.605 524 THR A O 1
ATOM 7715 N N . MET A 1 525 ? 7.676 27.130 4.855 1.000 25.505 525 MET A N 1
ATOM 7716 C CA . MET A 1 525 ? 7.612 25.946 3.975 1.000 25.638 525 MET A CA 1
ATOM 7717 C C . MET A 1 525 ? 7.053 24.736 4.735 1.000 26.761 525 MET A C 1
ATOM 7718 O O . MET A 1 525 ? 7.306 24.574 5.957 1.000 26.585 525 MET A O 1
ATOM 7732 N N . VAL A 1 526 ? 6.276 23.938 4.009 1.000 25.982 526 VAL A N 1
ATOM 7733 C CA . VAL A 1 526 ? 5.833 22.584 4.396 1.000 27.178 526 VAL A CA 1
ATOM 7734 C C . VAL A 1 526 ? 6.568 21.693 3.429 1.000 27.626 526 VAL A C 1
ATOM 7735 O O . VAL A 1 526 ? 6.280 21.758 2.206 1.000 28.675 526 VAL A O 1
ATOM 7748 N N . TYR A 1 527 ? 7.559 20.987 3.945 1.000 28.250 527 TYR A N 1
ATOM 7749 C CA . TYR A 1 527 ? 8.600 20.356 3.121 1.000 28.600 527 TYR A CA 1
ATOM 7750 C C . TYR A 1 527 ? 8.202 18.937 2.754 1.000 30.567 527 TYR A C 1
ATOM 7751 O O . TYR A 1 527 ? 7.485 18.286 3.480 1.000 31.691 527 TYR A O 1
ATOM 7769 N N . ARG A 1 528 ? 8.788 18.444 1.680 1.000 31.015 528 ARG A N 1
ATOM 7770 C CA . ARG A 1 528 ? 8.910 17.003 1.453 1.000 33.039 528 ARG A CA 1
ATOM 7771 C C . ARG A 1 528 ? 10.200 16.542 2.118 1.000 32.373 528 ARG A C 1
ATOM 7772 O O . ARG A 1 528 ? 11.156 17.358 2.264 1.000 29.662 528 ARG A O 1
ATOM 7793 N N . TYR A 1 529 ? 10.214 15.275 2.496 1.000 33.442 529 TYR A N 1
ATOM 7794 C CA . TYR A 1 529 ? 11.320 14.618 3.228 1.000 34.880 529 TYR A CA 1
ATOM 7795 C C . TYR A 1 529 ? 11.730 13.349 2.467 1.000 36.868 529 TYR A C 1
ATOM 7796 O O . TYR A 1 529 ? 10.850 12.659 1.908 1.000 36.509 529 TYR A O 1
ATOM 7814 N N . GLY A 1 530 ? 13.022 13.032 2.473 1.000 37.755 530 GLY A N 1
ATOM 7815 C CA . GLY A 1 530 ? 13.573 11.800 1.876 1.000 42.224 530 GLY A CA 1
ATOM 7816 C C . GLY A 1 530 ? 13.295 11.748 0.394 1.000 43.951 530 GLY A C 1
ATOM 7817 O O . GLY A 1 530 ? 13.445 12.761 -0.216 1.000 43.820 530 GLY A O 1
ATOM 7821 N N . GLU A 1 531 ? 12.768 10.637 -0.123 1.000 49.226 531 GLU A N 1
ATOM 7822 C CA . GLU A 1 531 ? 12.496 10.457 -1.575 1.000 52.868 531 GLU A CA 1
ATOM 7823 C C . GLU A 1 531 ? 11.229 11.187 -1.996 1.000 51.381 531 GLU A C 1
ATOM 7824 O O . GLU A 1 531 ? 11.004 11.234 -3.200 1.000 53.454 531 GLU A O 1
ATOM 7836 N N . GLY A 1 532 ? 10.431 11.684 -1.037 1.000 49.509 532 GLY A N 1
ATOM 7837 C CA . GLY A 1 532 ? 9.184 12.429 -1.278 1.000 46.324 532 GLY A CA 1
ATOM 7838 C C . GLY A 1 532 ? 8.132 11.535 -1.910 1.000 47.110 532 GLY A C 1
ATOM 7839 O O . GLY A 1 532 ? 7.354 12.035 -2.729 1.000 47.176 532 GLY A O 1
ATOM 7843 N N . LYS A 1 533 ? 8.105 10.253 -1.555 1.000 47.913 533 LYS A N 1
ATOM 7844 C CA . LYS A 1 533 ? 7.124 9.277 -2.104 1.000 51.045 533 LYS A CA 1
ATOM 7845 C C . LYS A 1 533 ? 6.716 8.292 -1.010 1.000 51.193 533 LYS A C 1
ATOM 7846 O O . LYS A 1 533 ? 7.570 7.548 -0.531 1.000 52.438 533 LYS A O 1
ATOM 7865 N N . VAL A 1 534 ? 5.439 8.281 -0.648 1.000 46.872 534 VAL A N 1
ATOM 7866 C CA . VAL A 1 534 ? 4.917 7.429 0.440 1.000 47.316 534 VAL A CA 1
ATOM 7867 C C . VAL A 1 534 ? 3.677 6.741 -0.133 1.000 48.323 534 VAL A C 1
ATOM 7868 O O . VAL A 1 534 ? 3.459 6.890 -1.350 1.000 49.968 534 VAL A O 1
ATOM 7881 N N . ALA A 1 535 ? 2.923 6.017 0.679 1.000 48.204 535 ALA A N 1
ATOM 7882 C CA . ALA A 1 535 ? 1.620 5.453 0.262 1.000 50.482 535 ALA A CA 1
ATOM 7883 C C . ALA A 1 535 ? 0.638 6.616 0.061 1.000 49.783 535 ALA A C 1
ATOM 7884 O O . ALA A 1 535 ? 0.773 7.660 0.711 1.000 47.507 535 ALA A O 1
ATOM 7891 N N . PRO A 1 536 ? -0.329 6.513 -0.891 1.000 50.700 536 PRO A N 1
ATOM 7892 C CA . PRO A 1 536 ? -1.334 7.561 -1.058 1.000 49.282 536 PRO A CA 1
ATOM 7893 C C . PRO A 1 536 ? -1.950 7.839 0.319 1.000 48.962 536 PRO A C 1
ATOM 7894 O O . PRO A 1 536 ? -2.268 6.875 0.973 1.000 49.679 536 PRO A O 1
ATOM 7905 N N . GLY A 1 537 ? -2.035 9.106 0.749 1.000 47.253 537 GLY A N 1
ATOM 7906 C CA . GLY A 1 537 ? -2.734 9.506 1.987 1.000 46.770 537 GLY A CA 1
ATOM 7907 C C . GLY A 1 537 ? -1.890 9.339 3.245 1.000 47.540 537 GLY A C 1
ATOM 7908 O O . GLY A 1 537 ? -2.368 9.722 4.316 1.000 48.781 537 GLY A O 1
ATOM 7912 N N . GLU A 1 538 ? -0.679 8.791 3.146 1.000 47.926 538 GLU A N 1
ATOM 7913 C CA . GLU A 1 538 ? 0.237 8.630 4.305 1.000 48.496 538 GLU A CA 1
ATOM 7914 C C . GLU A 1 538 ? 0.838 9.988 4.677 1.000 44.085 538 GLU A C 1
ATOM 7915 O O . GLU A 1 538 ? 1.251 10.740 3.808 1.000 41.429 538 GLU A O 1
ATOM 7927 N N . PRO A 1 539 ? 0.876 10.354 5.975 1.000 43.623 539 PRO A N 1
ATOM 7928 C CA . PRO A 1 539 ? 1.491 11.600 6.415 1.000 41.542 539 PRO A CA 1
ATOM 7929 C C . PRO A 1 539 ? 2.990 11.597 6.124 1.000 40.475 539 PRO A C 1
ATOM 7930 O O . PRO A 1 539 ? 3.639 10.608 6.366 1.000 41.711 539 PRO A O 1
ATOM 7941 N N . ALA A 1 540 ? 3.490 12.690 5.576 1.000 37.225 540 ALA A N 1
ATOM 7942 C CA . ALA A 1 540 ? 4.854 12.769 5.010 1.000 36.991 540 ALA A CA 1
ATOM 7943 C C . ALA A 1 540 ? 5.381 14.189 5.143 1.000 33.869 540 ALA A C 1
ATOM 7944 O O . ALA A 1 540 ? 5.825 14.764 4.149 1.000 33.645 540 ALA A O 1
ATOM 7951 N N . GLY A 1 541 ? 5.371 14.714 6.360 1.000 32.666 541 GLY A N 1
ATOM 7952 C CA . GLY A 1 541 ? 5.975 16.022 6.657 1.000 31.507 541 GLY A CA 1
ATOM 7953 C C . GLY A 1 541 ? 4.931 16.980 7.190 1.000 31.469 541 GLY A C 1
ATOM 7954 O O . GLY A 1 541 ? 3.752 16.937 6.724 1.000 32.374 541 GLY A O 1
ATOM 7958 N N . TRP A 1 542 ? 5.338 17.842 8.108 1.000 30.379 542 TRP A N 1
ATOM 7959 C CA . TRP A 1 542 ? 4.393 18.758 8.769 1.000 30.086 542 TRP A CA 1
ATOM 7960 C C . TRP A 1 542 ? 5.074 20.079 9.127 1.000 28.869 542 TRP A C 1
ATOM 7961 O O . TRP A 1 542 ? 6.326 20.148 9.175 1.000 27.286 542 TRP A O 1
ATOM 7982 N N . ARG A 1 543 ? 4.220 21.067 9.369 1.000 28.415 543 ARG A N 1
ATOM 7983 C CA . ARG A 1 543 ? 4.566 22.420 9.862 1.000 28.962 543 ARG A CA 1
ATOM 7984 C C . ARG A 1 543 ? 3.565 22.775 10.948 1.000 28.315 543 ARG A C 1
ATOM 7985 O O . ARG A 1 543 ? 2.371 22.546 10.709 1.000 29.025 543 ARG A O 1
ATOM 8006 N N . ALA A 1 544 ? 4.008 23.311 12.084 1.000 27.835 544 ALA A N 1
ATOM 8007 C CA . ALA A 1 544 ? 3.107 23.719 13.182 1.000 28.423 544 ALA A CA 1
ATOM 8008 C C . ALA A 1 544 ? 3.232 25.216 13.439 1.000 26.947 544 ALA A C 1
ATOM 8009 O O . ALA A 1 544 ? 4.371 25.743 13.452 1.000 28.350 544 ALA A O 1
ATOM 8016 N N . TRP A 1 545 ? 2.091 25.865 13.561 1.000 26.989 545 TRP A N 1
ATOM 8017 C CA . TRP A 1 545 ? 1.929 27.300 13.900 1.000 26.223 545 TRP A CA 1
ATOM 8018 C C . TRP A 1 545 ? 1.185 27.432 15.215 1.000 27.662 545 TRP A C 1
ATOM 8019 O O . TRP A 1 545 ? 0.240 26.620 15.470 1.000 27.266 545 TRP A O 1
ATOM 8040 N N . ARG A 1 546 ? 1.456 28.514 15.928 1.000 28.409 546 ARG A N 1
ATOM 8041 C CA . ARG A 1 546 ? 0.562 28.915 17.024 1.000 31.159 546 ARG A CA 1
ATOM 8042 C C . ARG A 1 546 ? 0.214 30.384 16.901 1.000 30.778 546 ARG A C 1
ATOM 8043 O O . ARG A 1 546 ? 1.064 31.181 16.590 1.000 29.414 546 ARG A O 1
ATOM 8064 N N . MET A 1 547 ? -0.991 30.721 17.291 1.000 32.055 547 MET A N 1
ATOM 8065 C CA . MET A 1 547 ? -1.416 32.126 17.239 1.000 33.672 547 MET A CA 1
ATOM 8066 C C . MET A 1 547 ? -2.575 32.302 18.209 1.000 33.398 547 MET A C 1
ATOM 8067 O O . MET A 1 547 ? -3.485 31.460 18.201 1.000 31.330 547 MET A O 1
ATOM 8081 N N . LYS A 1 548 ? -2.530 33.377 18.971 1.000 34.458 548 LYS A N 1
ATOM 8082 C CA . LYS A 1 548 ? -3.708 33.894 19.694 1.000 36.253 548 LYS A CA 1
ATOM 8083 C C . LYS A 1 548 ? -4.449 34.839 18.737 1.000 35.175 548 LYS A C 1
ATOM 8084 O O . LYS A 1 548 ? -3.845 35.855 18.287 1.000 34.556 548 LYS A O 1
ATOM 8103 N N . MET A 1 549 ? -5.660 34.471 18.332 1.000 34.931 549 MET A N 1
ATOM 8104 C CA . MET A 1 549 ? -6.347 35.118 17.162 1.000 35.920 549 MET A CA 1
ATOM 8105 C C . MET A 1 549 ? -6.926 36.459 17.597 1.000 35.890 549 MET A C 1
ATOM 8106 O O . MET A 1 549 ? -8.009 36.444 18.174 1.000 37.468 549 MET A O 1
ATOM 8120 N N . ASN A 1 550 ? -6.211 37.555 17.378 1.000 34.722 550 ASN A N 1
ATOM 8121 C CA . ASN A 1 550 ? -6.497 38.861 18.028 1.000 35.850 550 ASN A CA 1
ATOM 8122 C C . ASN A 1 550 ? -7.212 39.786 17.033 1.000 34.295 550 ASN A C 1
ATOM 8123 O O . ASN A 1 550 ? -7.632 40.844 17.457 1.000 32.723 550 ASN A O 1
ATOM 8134 N N . ASN A 1 551 ? -7.278 39.430 15.745 1.000 32.313 551 ASN A N 1
ATOM 8135 C CA . ASN A 1 551 ? -7.610 40.377 14.650 1.000 32.274 551 ASN A CA 1
ATOM 8136 C C . ASN A 1 551 ? -8.883 39.930 13.953 1.000 32.230 551 ASN A C 1
ATOM 8137 O O . ASN A 1 551 ? -8.827 39.134 13.012 1.000 30.389 551 ASN A O 1
ATOM 8148 N N . PRO A 1 552 ? -10.059 40.462 14.375 1.000 32.894 552 PRO A N 1
ATOM 8149 C CA . PRO A 1 552 ? -11.311 40.066 13.743 1.000 31.897 552 PRO A CA 1
ATOM 8150 C C . PRO A 1 552 ? -11.294 40.344 12.232 1.000 30.468 552 PRO A C 1
ATOM 8151 O O . PRO A 1 552 ? -10.766 41.335 11.762 1.000 30.005 552 PRO A O 1
ATOM 8162 N N . GLY A 1 553 ? -11.843 39.423 11.466 1.000 29.575 553 GLY A N 1
ATOM 8163 C CA . GLY A 1 553 ? -11.986 39.662 10.021 1.000 29.130 553 GLY A CA 1
ATOM 8164 C C . GLY A 1 553 ? -11.954 38.374 9.268 1.000 27.917 553 GLY A C 1
ATOM 8165 O O . GLY A 1 553 ? -12.215 37.337 9.868 1.000 28.875 553 GLY A O 1
ATOM 8169 N N . VAL A 1 554 ? -11.634 38.466 7.986 1.000 27.639 554 VAL A N 1
ATOM 8170 C CA . VAL A 1 554 ? -11.708 37.321 7.050 1.000 27.822 554 VAL A CA 1
ATOM 8171 C C . VAL A 1 554 ? -10.340 37.151 6.378 1.000 27.627 554 VAL A C 1
ATOM 8172 O O . VAL A 1 554 ? -9.990 37.976 5.497 1.000 27.192 554 VAL A O 1
ATOM 8185 N N . TRP A 1 555 ? -9.636 36.085 6.745 1.000 26.387 555 TRP A N 1
ATOM 8186 C CA . TRP A 1 555 ? -8.189 35.928 6.498 1.000 26.721 555 TRP A CA 1
ATOM 8187 C C . TRP A 1 555 ? -7.954 34.611 5.766 1.000 27.041 555 TRP A C 1
ATOM 8188 O O . TRP A 1 555 ? -8.204 33.550 6.351 1.000 28.744 555 TRP A O 1
ATOM 8209 N N . MET A 1 556 ? -7.416 34.670 4.561 1.000 26.937 556 MET A N 1
ATOM 8210 C CA . MET A 1 556 ? -7.053 33.443 3.819 1.000 26.805 556 MET A CA 1
ATOM 8211 C C . MET A 1 556 ? -5.773 32.841 4.381 1.000 26.442 556 MET A C 1
ATOM 8212 O O . MET A 1 556 ? -4.827 33.572 4.719 1.000 27.302 556 MET A O 1
ATOM 8226 N N . VAL A 1 557 ? -5.728 31.511 4.420 1.000 26.712 557 VAL A N 1
ATOM 8227 C CA . VAL A 1 557 ? -4.515 30.688 4.707 1.000 25.840 557 VAL A CA 1
ATOM 8228 C C . VAL A 1 557 ? -4.394 29.692 3.565 1.000 25.652 557 VAL A C 1
ATOM 8229 O O . VAL A 1 557 ? -5.369 28.964 3.307 1.000 24.652 557 VAL A O 1
ATOM 8242 N N . HIS A 1 558 ? -3.254 29.711 2.883 1.000 24.595 558 HIS A N 1
ATOM 8243 C CA . HIS A 1 558 ? -3.150 29.065 1.556 1.000 24.958 558 HIS A CA 1
ATOM 8244 C C . HIS A 1 558 ? -1.698 28.786 1.193 1.000 25.455 558 HIS A C 1
ATOM 8245 O O . HIS A 1 558 ? -0.753 29.366 1.792 1.000 25.450 558 HIS A O 1
ATOM 8260 N N . CYS A 1 559 ? -1.561 27.825 0.292 1.000 25.813 559 CYS A N 1
ATOM 8261 C CA . CYS A 1 559 ? -0.289 27.563 -0.366 1.000 25.171 559 CYS A CA 1
ATOM 8262 C C . CYS A 1 559 ? -0.034 28.762 -1.272 1.000 24.712 559 CYS A C 1
ATOM 8263 O O . CYS A 1 559 ? -0.946 29.141 -1.984 1.000 23.061 559 CYS A O 1
ATOM 8271 N N . HIS A 1 560 ? 1.186 29.296 -1.269 1.000 24.152 560 HIS A N 1
ATOM 8272 C CA . HIS A 1 560 ? 1.506 30.482 -2.082 1.000 25.562 560 HIS A CA 1
ATOM 8273 C C . HIS A 1 560 ? 1.964 30.093 -3.500 1.000 26.486 560 HIS A C 1
ATOM 8274 O O . HIS A 1 560 ? 2.378 30.993 -4.252 1.000 30.050 560 HIS A O 1
ATOM 8289 N N . ILE A 1 561 ? 1.901 28.831 -3.897 1.000 24.997 561 ILE A N 1
ATOM 8290 C CA . ILE A 1 561 ? 2.123 28.451 -5.318 1.000 24.618 561 ILE A CA 1
ATOM 8291 C C . ILE A 1 561 ? 0.825 28.768 -6.085 1.000 25.701 561 ILE A C 1
ATOM 8292 O O . ILE A 1 561 ? -0.239 28.212 -5.774 1.000 25.153 561 ILE A O 1
ATOM 8308 N N . LEU A 1 562 ? 0.873 29.677 -7.053 1.000 25.879 562 LEU A N 1
ATOM 8309 C CA . LEU A 1 562 ? -0.343 30.194 -7.746 1.000 27.292 562 LEU A CA 1
ATOM 8310 C C . LEU A 1 562 ? -1.155 29.048 -8.345 1.000 26.378 562 LEU A C 1
ATOM 8311 O O . LEU A 1 562 ? -2.382 29.048 -8.208 1.000 27.158 562 LEU A O 1
ATOM 8327 N N . ALA A 1 563 ? -0.519 28.069 -8.976 1.000 26.419 563 ALA A N 1
ATOM 8328 C CA . ALA A 1 563 ? -1.211 26.938 -9.632 1.000 27.100 563 ALA A CA 1
ATOM 8329 C C . ALA A 1 563 ? -1.987 26.103 -8.587 1.000 27.269 563 ALA A C 1
ATOM 8330 O O . ALA A 1 563 ? -3.081 25.632 -8.905 1.000 26.816 563 ALA A O 1
ATOM 8337 N N . HIS A 1 564 ? -1.473 25.994 -7.356 1.000 25.902 564 HIS A N 1
ATOM 8338 C CA . HIS A 1 564 ? -2.098 25.202 -6.269 1.000 26.916 564 HIS A CA 1
ATOM 8339 C C . HIS A 1 564 ? -3.302 25.968 -5.724 1.000 26.717 564 HIS A C 1
ATOM 8340 O O . HIS A 1 564 ? -4.331 25.339 -5.379 1.000 27.122 564 HIS A O 1
ATOM 8355 N N . MET A 1 565 ? -3.206 27.287 -5.710 1.000 26.899 565 MET A N 1
ATOM 8356 C CA . MET A 1 565 ? -4.342 28.168 -5.352 1.000 27.246 565 MET A CA 1
ATOM 8357 C C . MET A 1 565 ? -5.445 27.997 -6.389 1.000 28.816 565 MET A C 1
ATOM 8358 O O . MET A 1 565 ? -6.621 27.826 -5.961 1.000 30.333 565 MET A O 1
ATOM 8372 N N . ILE A 1 566 ? -5.092 27.956 -7.681 1.000 27.999 566 ILE A N 1
ATOM 8373 C CA . ILE A 1 566 ? -6.089 27.732 -8.770 1.000 29.317 566 ILE A CA 1
ATOM 8374 C C . ILE A 1 566 ? -6.783 26.386 -8.536 1.000 30.181 566 ILE A C 1
ATOM 8375 O O . ILE A 1 566 ? -8.006 26.264 -8.795 1.000 30.527 566 ILE A O 1
ATOM 8391 N N . MET A 1 567 ? -6.015 25.410 -8.057 1.000 29.647 567 MET A N 1
ATOM 8392 C CA . MET A 1 567 ? -6.446 24.010 -7.874 1.000 30.311 567 MET A CA 1
ATOM 8393 C C . MET A 1 567 ? -7.110 23.844 -6.498 1.000 29.394 567 MET A C 1
ATOM 8394 O O . MET A 1 567 ? -7.428 22.737 -6.142 1.000 31.169 567 MET A O 1
ATOM 8408 N N . GLY A 1 568 ? -7.234 24.916 -5.725 1.000 29.280 568 GLY A N 1
ATOM 8409 C CA . GLY A 1 568 ? -8.106 24.987 -4.534 1.000 28.698 568 GLY A CA 1
ATOM 8410 C C . GLY A 1 568 ? -7.358 24.890 -3.206 1.000 27.766 568 GLY A C 1
ATOM 8411 O O . GLY A 1 568 ? -8.054 24.692 -2.160 1.000 28.755 568 GLY A O 1
ATOM 8415 N N . MET A 1 569 ? -6.035 25.083 -3.172 1.000 26.698 569 MET A N 1
ATOM 8416 C CA . MET A 1 569 ? -5.254 24.924 -1.907 1.000 27.514 569 MET A CA 1
ATOM 8417 C C . MET A 1 569 ? -5.368 26.198 -1.056 1.000 26.772 569 MET A C 1
ATOM 8418 O O . MET A 1 569 ? -4.332 26.856 -0.783 1.000 25.443 569 MET A O 1
ATOM 8432 N N . GLU A 1 570 ? -6.597 26.563 -0.691 1.000 27.906 570 GLU A N 1
ATOM 8433 C CA . GLU A 1 570 ? -6.901 27.767 0.121 1.000 28.538 570 GLU A CA 1
ATOM 8434 C C . GLU A 1 570 ? -7.884 27.408 1.217 1.000 29.473 570 GLU A C 1
ATOM 8435 O O . GLU A 1 570 ? -8.691 26.469 1.039 1.000 28.946 570 GLU A O 1
ATOM 8447 N N . THR A 1 571 ? -7.842 28.169 2.293 1.000 28.320 571 THR A N 1
ATOM 8448 C CA . THR A 1 571 ? -8.854 28.119 3.367 1.000 28.707 571 THR A CA 1
ATOM 8449 C C . THR A 1 571 ? -9.162 29.560 3.754 1.000 27.339 571 THR A C 1
ATOM 8450 O O . THR A 1 571 ? -8.248 30.399 3.669 1.000 26.653 571 THR A O 1
ATOM 8461 N N . ILE A 1 572 ? -10.386 29.842 4.155 1.000 27.409 572 ILE A N 1
ATOM 8462 C CA . ILE A 1 572 ? -10.783 31.200 4.640 1.000 27.865 572 ILE A CA 1
ATOM 8463 C C . ILE A 1 572 ? -11.122 31.066 6.124 1.000 27.944 572 ILE A C 1
ATOM 8464 O O . ILE A 1 572 ? -12.021 30.261 6.443 1.000 27.698 572 ILE A O 1
ATOM 8480 N N . TRP A 1 573 ? -10.467 31.859 6.954 1.000 28.475 573 TRP A N 1
ATOM 8481 C CA . TRP A 1 573 ? -10.657 31.931 8.420 1.000 29.068 573 TRP A CA 1
ATOM 8482 C C . TRP A 1 573 ? -11.496 33.174 8.734 1.000 30.408 573 TRP A C 1
ATOM 8483 O O . TRP A 1 573 ? -11.200 34.249 8.172 1.000 30.270 573 TRP A O 1
ATOM 8504 N N . VAL A 1 574 ? -12.529 33.002 9.545 1.000 29.232 574 VAL A N 1
ATOM 8505 C CA . VAL A 1 574 ? -13.361 34.113 10.045 1.000 29.417 574 VAL A CA 1
ATOM 8506 C C . VAL A 1 574 ? -13.085 34.180 11.546 1.000 29.780 574 VAL A C 1
ATOM 8507 O O . VAL A 1 574 ? -13.435 33.242 12.275 1.000 29.785 574 VAL A O 1
ATOM 8520 N N . VAL A 1 575 ? -12.392 35.232 11.961 1.000 30.023 575 VAL A N 1
ATOM 8521 C CA . VAL A 1 575 ? -11.998 35.450 13.374 1.000 30.933 575 VAL A CA 1
ATOM 8522 C C . VAL A 1 575 ? -13.006 36.413 13.987 1.000 32.267 575 VAL A C 1
ATOM 8523 O O . VAL A 1 575 ? -13.242 37.476 13.406 1.000 32.218 575 VAL A O 1
ATOM 8536 N N . GLY A 1 576 ? -13.556 36.036 15.125 1.000 33.629 576 GLY A N 1
ATOM 8537 C CA . GLY A 1 576 ? -14.454 36.850 15.938 1.000 35.164 576 GLY A CA 1
ATOM 8538 C C . GLY A 1 576 ? -15.903 36.588 15.600 1.000 35.106 576 GLY A C 1
ATOM 8539 O O . GLY A 1 576 ? -16.173 35.787 14.688 1.000 35.955 576 GLY A O 1
ATOM 8543 N N . ASP A 1 577 ? -16.793 37.248 16.327 1.000 34.989 577 ASP A N 1
ATOM 8544 C CA . ASP A 1 577 ? -18.244 37.299 16.026 1.000 36.133 577 ASP A CA 1
ATOM 8545 C C . ASP A 1 577 ? -18.506 38.452 15.043 1.000 33.496 577 ASP A C 1
ATOM 8546 O O . ASP A 1 577 ? -17.606 39.317 14.831 1.000 30.948 577 ASP A O 1
ATOM 8555 N N . ALA A 1 578 ? -19.716 38.520 14.486 1.000 33.002 578 ALA A N 1
ATOM 8556 C CA . ALA A 1 578 ? -20.072 39.597 13.540 1.000 32.539 578 ALA A CA 1
ATOM 8557 C C . ALA A 1 578 ? -19.863 40.947 14.257 1.000 33.616 578 ALA A C 1
ATOM 8558 O O . ALA A 1 578 ? -19.306 41.826 13.620 1.000 32.787 578 ALA A O 1
ATOM 8565 N N . GLU A 1 579 ? -20.230 41.082 15.545 1.000 34.438 579 GLU A N 1
ATOM 8566 C CA . GLU A 1 579 ? -20.050 42.339 16.333 1.000 36.984 579 GLU A CA 1
ATOM 8567 C C . GLU A 1 579 ? -18.571 42.771 16.327 1.000 35.478 579 GLU A C 1
ATOM 8568 O O . GLU A 1 579 ? -18.321 43.983 16.255 1.000 36.992 579 GLU A O 1
ATOM 8580 N N . ASP A 1 580 ? -17.624 41.842 16.317 1.000 34.405 580 ASP A N 1
ATOM 8581 C CA . ASP A 1 580 ? -16.168 42.161 16.276 1.000 34.936 580 ASP A CA 1
ATOM 8582 C C . ASP A 1 580 ? -15.750 42.696 14.889 1.000 35.477 580 ASP A C 1
ATOM 8583 O O . ASP A 1 580 ? -14.751 43.450 14.832 1.000 35.913 580 ASP A O 1
ATOM 8592 N N . ILE A 1 581 ? -16.467 42.355 13.815 1.000 34.220 581 ILE A N 1
ATOM 8593 C CA . ILE A 1 581 ? -16.068 42.741 12.425 1.000 33.126 581 ILE A CA 1
ATOM 8594 C C . ILE A 1 581 ? -16.813 43.998 11.974 1.000 32.630 581 ILE A C 1
ATOM 8595 O O . ILE A 1 581 ? -16.200 44.908 11.417 1.000 32.295 581 ILE A O 1
ATOM 8611 N N . VAL A 1 582 ? -18.122 44.050 12.187 1.000 33.227 582 VAL A N 1
ATOM 8612 C CA . VAL A 1 582 ? -18.956 45.142 11.636 1.000 34.176 582 VAL A CA 1
ATOM 8613 C C . VAL A 1 582 ? -18.668 46.418 12.434 1.000 34.966 582 VAL A C 1
ATOM 8614 O O . VAL A 1 582 ? -19.046 47.445 11.930 1.000 35.180 582 VAL A O 1
ATOM 8627 N N . THR A 1 583 ? -18.056 46.362 13.624 1.000 35.607 583 THR A N 1
ATOM 8628 C CA . THR A 1 583 ? -17.681 47.588 14.376 1.000 37.232 583 THR A CA 1
ATOM 8629 C C . THR A 1 583 ? -16.348 48.134 13.839 1.000 37.624 583 THR A C 1
ATOM 8630 O O . THR A 1 583 ? -15.950 49.212 14.240 1.000 38.370 583 THR A O 1
ATOM 8641 N N . ILE A 1 584 ? -15.686 47.457 12.922 1.000 36.645 584 ILE A N 1
ATOM 8642 C CA . ILE A 1 584 ? -14.481 48.048 12.285 1.000 37.259 584 ILE A CA 1
ATOM 8643 C C . ILE A 1 584 ? -14.982 48.951 11.166 1.000 39.459 584 ILE A C 1
ATOM 8644 O O . ILE A 1 584 ? -15.665 48.496 10.230 1.000 39.007 584 ILE A O 1
ATOM 8660 N N . PRO A 1 585 ? -14.772 50.279 11.291 1.000 40.561 585 PRO A N 1
ATOM 8661 C CA . PRO A 1 585 ? -15.405 51.220 10.370 1.000 41.811 585 PRO A CA 1
ATOM 8662 C C . PRO A 1 585 ? -15.003 50.905 8.921 1.000 38.811 585 PRO A C 1
ATOM 8663 O O . PRO A 1 585 ? -13.908 50.620 8.705 1.000 38.370 585 PRO A O 1
ATOM 8674 N N . LEU A 1 586 ? -15.969 50.873 8.010 1.000 38.656 586 LEU A N 1
ATOM 8675 C CA . LEU A 1 586 ? -15.792 50.650 6.555 1.000 39.254 586 LEU A CA 1
ATOM 8676 C C . LEU A 1 586 ? -15.512 52.019 5.944 1.000 39.887 586 LEU A C 1
ATOM 8677 O O . LEU A 1 586 ? -16.458 52.793 5.850 1.000 39.990 586 LEU A O 1
ATOM 8693 N N . SER A 1 587 ? -14.279 52.352 5.603 1.000 38.854 587 SER A N 1
ATOM 8694 C CA . SER A 1 587 ? -13.913 53.735 5.211 1.000 42.399 587 SER A CA 1
ATOM 8695 C C . SER A 1 587 ? -13.966 53.874 3.701 1.000 42.457 587 SER A C 1
ATOM 8696 O O . SER A 1 587 ? -13.298 54.770 3.170 1.000 47.995 587 SER A O 1
ATOM 8704 N N . VAL A 1 588 ? -14.718 53.016 3.022 1.000 41.332 588 VAL A N 1
ATOM 8705 C CA . VAL A 1 588 ? -14.840 53.093 1.542 1.000 40.253 588 VAL A CA 1
ATOM 8706 C C . VAL A 1 588 ? -16.310 53.301 1.183 1.000 40.378 588 VAL A C 1
ATOM 8707 O O . VAL A 1 588 ? -17.148 53.079 2.033 1.000 40.214 588 VAL A O 1
ATOM 8720 N N . SER A 1 589 ? -16.575 53.731 -0.044 1.000 39.864 589 SER A N 1
ATOM 8721 C CA . SER A 1 589 ? -17.906 54.111 -0.569 1.000 41.391 589 SER A CA 1
ATOM 8722 C C . SER A 1 589 ? -18.792 52.866 -0.744 1.000 41.453 589 SER A C 1
ATOM 8723 O O . SER A 1 589 ? -18.262 51.731 -0.718 1.000 37.977 589 SER A O 1
ATOM 8731 N N . GLN A 1 590 ? -20.083 53.076 -1.011 1.000 42.722 590 GLN A N 1
ATOM 8732 C CA . GLN A 1 590 ? -21.118 52.006 -1.045 1.000 43.972 590 GLN A CA 1
ATOM 8733 C C . GLN A 1 590 ? -20.864 51.037 -2.202 1.000 41.349 590 GLN A C 1
ATOM 8734 O O . GLN A 1 590 ? -21.372 49.921 -2.122 1.000 41.484 590 GLN A O 1
ATOM 8748 N N . ASN A 1 591 ? -20.112 51.430 -3.230 1.000 41.057 591 ASN A N 1
ATOM 8749 C CA . ASN A 1 591 ? -19.737 50.501 -4.343 1.000 40.892 591 ASN A CA 1
ATOM 8750 C C . ASN A 1 591 ? -18.946 49.286 -3.838 1.000 37.673 591 ASN A C 1
ATOM 8751 O O . ASN A 1 591 ? -18.853 48.277 -4.553 1.000 35.744 591 ASN A O 1
ATOM 8762 N N . TYR A 1 592 ? -18.433 49.321 -2.613 1.000 35.840 592 TYR A N 1
ATOM 8763 C CA . TYR A 1 592 ? -17.768 48.159 -1.973 1.000 34.302 592 TYR A CA 1
ATOM 8764 C C . TYR A 1 592 ? -18.711 46.938 -1.935 1.000 34.930 592 TYR A C 1
ATOM 8765 O O . TYR A 1 592 ? -18.221 45.805 -1.981 1.000 33.454 592 TYR A O 1
ATOM 8783 N N . PHE A 1 593 ? -20.019 47.168 -1.803 1.000 36.964 593 PHE A N 1
ATOM 8784 C CA . PHE A 1 593 ? -21.059 46.133 -1.584 1.000 38.208 593 PHE A CA 1
ATOM 8785 C C . PHE A 1 593 ? -21.433 45.408 -2.884 1.000 39.720 593 PHE A C 1
ATOM 8786 O O . PHE A 1 593 ? -22.036 44.325 -2.785 1.000 39.342 593 PHE A O 1
ATOM 8803 N N . THR A 1 594 ? -21.102 45.939 -4.067 1.000 41.275 594 THR A N 1
ATOM 8804 C CA . THR A 1 594 ? -21.571 45.349 -5.357 1.000 42.622 594 THR A CA 1
ATOM 8805 C C . THR A 1 594 ? -20.435 45.325 -6.391 1.000 43.788 594 THR A C 1
ATOM 8806 O O . THR A 1 594 ? -19.488 46.137 -6.330 1.000 44.158 594 THR A O 1
ATOM 8817 N N . TYR A 1 595 ? -20.472 44.360 -7.293 1.000 43.472 595 TYR A N 1
ATOM 8818 C CA . TYR A 1 595 ? -19.503 44.275 -8.413 1.000 42.294 595 TYR A CA 1
ATOM 8819 C C . TYR A 1 595 ? -19.909 45.283 -9.496 1.000 42.290 595 TYR A C 1
ATOM 8820 O O . TYR A 1 595 ? -21.060 45.296 -9.928 1.000 42.434 595 TYR A O 1
ATOM 8838 N N . GLY A 1 596 ? -18.996 46.161 -9.912 1.000 41.340 596 GLY A N 1
ATOM 8839 C CA . GLY A 1 596 ? -19.133 46.848 -11.211 1.000 42.360 596 GLY A CA 1
ATOM 8840 C C . GLY A 1 596 ? -18.601 48.255 -11.197 1.000 42.607 596 GLY A C 1
ATOM 8841 O O . GLY A 1 596 ? -18.293 48.758 -12.287 1.000 44.167 596 GLY A O 1
ATOM 8845 N N . GLY A 1 597 ? -18.529 48.871 -10.017 1.000 41.812 597 GLY A N 1
ATOM 8846 C CA . GLY A 1 597 ? -18.121 50.289 -9.869 1.000 41.558 597 GLY A CA 1
ATOM 8847 C C . GLY A 1 597 ? -16.787 50.483 -9.140 1.000 38.496 597 GLY A C 1
ATOM 8848 O O . GLY A 1 597 ? -16.233 49.516 -8.543 1.000 39.410 597 GLY A O 1
ATOM 8852 N N . SER A 1 598 ? -16.283 51.710 -9.141 1.000 38.020 598 SER A N 1
ATOM 8853 C CA . SER A 1 598 ? -15.040 52.085 -8.433 1.000 36.975 598 SER A CA 1
ATOM 8854 C C . SER A 1 598 ? -15.346 52.248 -6.940 1.000 36.348 598 SER A C 1
ATOM 8855 O O . SER A 1 598 ? -16.432 52.717 -6.591 1.000 35.891 598 SER A O 1
ATOM 8863 N N . VAL A 1 599 ? -14.426 51.826 -6.090 1.000 35.050 599 VAL A N 1
ATOM 8864 C CA . VAL A 1 599 ? -14.583 51.940 -4.612 1.000 34.979 599 VAL A CA 1
ATOM 8865 C C . VAL A 1 599 ? -13.662 53.035 -4.110 1.000 36.073 599 VAL A C 1
ATOM 8866 O O . VAL A 1 599 ? -12.408 52.867 -4.209 1.000 35.283 599 VAL A O 1
ATOM 8879 N N . TYR A 1 600 ? -14.216 54.121 -3.595 1.000 38.514 600 TYR A N 1
ATOM 8880 C CA . TYR A 1 600 ? -13.353 55.278 -3.250 1.000 42.724 600 TYR A CA 1
ATOM 8881 C C . TYR A 1 600 ? -13.292 55.451 -1.730 1.000 41.971 600 TYR A C 1
ATOM 8882 O O . TYR A 1 600 ? -14.172 55.002 -0.999 1.000 41.186 600 TYR A O 1
ATOM 8900 N N . GLY A 1 601 ? -12.194 56.021 -1.268 1.000 42.684 601 GLY A N 1
ATOM 8901 C CA . GLY A 1 601 ? -11.957 56.196 0.167 1.000 45.273 601 GLY A CA 1
ATOM 8902 C C . GLY A 1 601 ? -12.720 57.389 0.700 1.000 50.567 601 GLY A C 1
ATOM 8903 O O . GLY A 1 601 ? -13.262 58.162 -0.124 1.000 48.054 601 GLY A O 1
ATOM 8907 N N . ASN A 1 602 ? -12.673 57.528 2.029 1.000 56.810 602 ASN A N 1
ATOM 8908 C CA . ASN A 1 602 ? -13.382 58.542 2.849 1.000 61.504 602 ASN A CA 1
ATOM 8909 C C . ASN A 1 602 ? -12.430 59.109 3.918 1.000 63.797 602 ASN A C 1
ATOM 8910 O O . ASN A 1 602 ? -11.980 58.320 4.768 1.000 63.162 602 ASN A O 1
#

Radius of gyration: 22.71 Å; Cα contacts (8 Å, |Δi|>4): 1625; chains: 1; bounding box: 71×57×53 Å